Protein AF-0000000072899395 (afdb_homodimer)

Foldseek 3Di:
DPPPPPVPDDDADFQFAQPPAWDDCVPPNDTGGQGGDFDLVLLLCLLLLVPDQQAWEWEAAQKIKIKGKNWPDFAPDPQAFGKDFNGHDVPGTIIITMDIGRHGVVLVVVLVVVPLDPDPVCLLVLLVVDDALQLKAWDRQPQHGGGRVHFRQFDTDIPDDDPPGDSSSVSNNSLVNSLLSLLRVLVVVCVRVVDQHAEYEYAYDSCPRPVSVQSNCQQNQHKYFYWPHRSSSVSSRVVSHCCSVPVDVDSVVCVVVTHTDDIHGHDPCVNVVCVVSSVSNVVVRVVRGPVD/DPPPPPVPDDDADFQFAQPPAWDDCVPPNDTGGQGGDFDLVLLLCLLLLVQDAQAWEWEAAQKIKIKGKNWPDFAPDPQAWGKDFNGHDVPGTIIITMDIGRHGVVLVVVLVVVPLDPDPVCLLVLLVVDDALQLKAWDRQPQHGGGRVHFRQFDTDIPDDDPPGDSSSVSNNSLVNSLLSLLRVLVVVCVRVVDQHAEYEYAYDSCPRPVSVQSNCQQNQHKYFYWPHRSSSVSSRVVSHCCSVPVDVDSVVCVVVTHTDDIHGHDPCVNVVCVVSSVSNVVVRVVRGPVD

Nearest PDB structures (foldseek):
  2dpn-assembly1_B  TM=9.239E-01  e=4.828E-30  Thermus thermophilus
  3g25-assembly1_A  TM=9.247E-01  e=1.156E-28  Staphylococcus aureus subsp. aureus COL
  1bu6-assembly1_Z  TM=8.990E-01  e=6.053E-29  Escherichia coli
  3flc-assembly1_X  TM=9.047E-01  e=7.589E-28  Enterococcus casseliflavus
  2d4w-assembly1_B  TM=8.671E-01  e=1.523E-26  Cellulomonas sp.

Organism: NCBI:txid35525

Secondary structure (DSSP, 8-state):
-----GGGSPP---SBSSTT-EE-HHHHSS-EE--B---HHHHHHHHTT--STT-EEEEESSSEEEEEEEETS----TTS-EEEEEEEETTEEEEEEEEEES-SHHHHHHHHHTTS-S-GGGHHHHHHTSSS-TT-EEE--BTBB-TTT-BTTPPEEEEEE-TT--HHHHHHHHHHHHHHHHHHHHHHHHHHH-----EEEEESGGGG-HHHHHHHHHHHT-EEEEES---HHHHHHHHHHHHHHTSSS-HHHHGGG--EEEEEPPPTTHHHHHHHHHHHHHHHHHHHSS--/-----GGGSPP---SBSSTT-EE-HHHHSS-EE--B---HHHHHHHHTT--STT-EEEEESSSEEEEEEEETS----TTS-EEEEEEEETTEEEEEEEEEES-SHHHHHHHHHTTS-S-GGGHHHHHHTSSS-TT-EEE--BTBB-TTT-BTTPPEEEEEE-TT--HHHHHHHHHHHHHHHHHHHHHHHHHHH-----EEEEESGGGG-HHHHHHHHHHHT-EEEEES---HHHHHHHHHHHHHHTSSSSHHHHGGG--EEEEEPPPTTHHHHHHHHHHHHHHHHHHHSS--

Structure (mmCIF, N/CA/C/O backbone):
data_AF-0000000072899395-model_v1
#
loop_
_entity.id
_entity.type
_entity.pdbx_description
1 polymer 'Glycerol kinase 5'
#
loop_
_atom_site.group_PDB
_atom_site.id
_atom_site.type_symbol
_atom_site.label_atom_id
_atom_site.label_alt_id
_atom_site.label_comp_id
_atom_site.label_asym_id
_atom_site.label_entity_id
_atom_site.label_seq_id
_atom_site.pdbx_PDB_ins_code
_atom_site.Cartn_x
_atom_site.Cartn_y
_atom_site.Cartn_z
_atom_site.occupancy
_atom_site.B_iso_or_equiv
_atom_site.auth_seq_id
_atom_site.auth_comp_id
_atom_site.auth_asym_id
_atom_site.auth_atom_id
_atom_site.pdbx_PDB_model_num
ATOM 1 N N . MET A 1 1 ? 0.502 -38.469 11.445 1 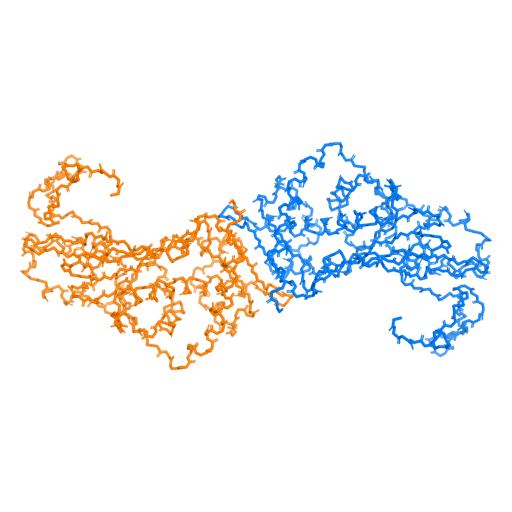43.62 1 MET A N 1
ATOM 2 C CA . MET A 1 1 ? 0.062 -37.188 12.023 1 43.62 1 MET A CA 1
ATOM 3 C C . MET A 1 1 ? -1.445 -37.188 12.25 1 43.62 1 MET A C 1
ATOM 5 O O . MET A 1 1 ? -1.912 -36.812 13.328 1 43.62 1 MET A O 1
ATOM 9 N N . LEU A 1 2 ? -2.203 -37.25 11.219 1 49.53 2 LEU A N 1
ATOM 10 C CA . LEU A 1 2 ? -3.643 -37.188 11.445 1 49.53 2 LEU A CA 1
ATOM 11 C C . LEU A 1 2 ? -4.191 -38.562 11.781 1 49.53 2 LEU A C 1
ATOM 13 O O . LEU A 1 2 ? -5.387 -38.719 12.055 1 49.53 2 LEU A O 1
ATOM 17 N N . ASP A 1 3 ? -3.416 -39.375 12.07 1 58.06 3 ASP A N 1
ATOM 18 C CA . ASP A 1 3 ? -3.775 -40.75 12.477 1 58.06 3 ASP A CA 1
ATOM 19 C C . ASP A 1 3 ? -4.863 -41.312 11.578 1 58.06 3 ASP A C 1
ATOM 21 O O . ASP A 1 3 ? -5.809 -41.938 12.055 1 58.06 3 ASP A O 1
ATOM 25 N N . ILE A 1 4 ? -4.883 -40.75 10.453 1 61.94 4 ILE A N 1
ATOM 26 C CA . ILE A 1 4 ? -5.812 -41.312 9.492 1 61.94 4 ILE A CA 1
ATOM 27 C C . ILE A 1 4 ? -5.293 -42.688 9.023 1 61.94 4 ILE A C 1
ATOM 29 O O . ILE A 1 4 ? -4.164 -42.781 8.539 1 61.94 4 ILE A O 1
ATOM 33 N N . PRO A 1 5 ? -6.035 -43.719 9.445 1 59.72 5 PRO A N 1
ATOM 34 C CA . PRO A 1 5 ? -5.621 -45.062 9.016 1 59.72 5 PRO A CA 1
ATOM 35 C C . PRO A 1 5 ? -5.406 -45.156 7.504 1 59.72 5 PRO A C 1
ATOM 37 O O . PRO A 1 5 ? -6.086 -44.469 6.738 1 59.72 5 PRO A O 1
ATOM 40 N N . LYS A 1 6 ? -4.324 -45.781 7.051 1 63.72 6 LYS A N 1
ATOM 41 C CA . LYS A 1 6 ? -3.984 -46 5.645 1 63.72 6 LYS A CA 1
ATOM 42 C C . LYS A 1 6 ? -5.176 -46.531 4.863 1 63.72 6 LYS A C 1
ATOM 44 O O . LYS A 1 6 ? -5.336 -46.25 3.68 1 63.72 6 LYS A O 1
ATOM 49 N N . SER A 1 7 ? -5.918 -47.312 5.691 1 64.94 7 SER A N 1
ATOM 50 C CA . SER A 1 7 ? -7.066 -47.938 5.043 1 64.94 7 SER A CA 1
ATOM 51 C C . SER A 1 7 ? -8.086 -46.906 4.598 1 64.94 7 SER A C 1
ATOM 53 O O . SER A 1 7 ? -8.922 -47.188 3.73 1 64.94 7 SER A O 1
ATOM 55 N N . MET A 1 8 ? -7.992 -45.781 5.133 1 63.47 8 MET A N 1
ATOM 56 C CA . MET A 1 8 ? -8.945 -44.719 4.805 1 63.47 8 MET A CA 1
ATOM 57 C C . MET A 1 8 ? -8.469 -43.906 3.613 1 63.47 8 MET A C 1
ATOM 59 O O . MET A 1 8 ? -9.242 -43.156 3.021 1 63.47 8 MET A O 1
ATOM 63 N N . LEU A 1 9 ? -7.266 -44.188 3.324 1 65.25 9 LEU A N 1
ATOM 64 C CA . LEU A 1 9 ? -6.738 -43.438 2.203 1 65.25 9 LEU A CA 1
ATOM 65 C C . LEU A 1 9 ? -7.145 -44.062 0.874 1 65.25 9 LEU A C 1
ATOM 67 O O . LEU A 1 9 ? -7.219 -45.281 0.759 1 65.25 9 LEU A O 1
ATOM 71 N N . PRO A 1 10 ? -7.586 -43.312 0.019 1 67.06 10 PRO A N 1
ATOM 72 C CA . PRO A 1 10 ? -7.98 -43.844 -1.287 1 67.06 10 PRO A CA 1
ATOM 73 C C . PRO A 1 10 ? -6.844 -44.562 -1.992 1 67.06 10 PRO A C 1
ATOM 75 O O . PRO A 1 10 ? -5.672 -44.281 -1.738 1 67.06 10 PRO A O 1
ATOM 78 N N . GLU A 1 11 ? -7.168 -45.75 -2.594 1 73.06 11 GLU A N 1
ATOM 79 C CA . GLU A 1 11 ? -6.203 -46.5 -3.402 1 73.06 11 GLU A CA 1
ATOM 80 C C . GLU A 1 11 ? -5.797 -45.719 -4.641 1 73.06 11 GLU A C 1
ATOM 82 O O . GLU A 1 11 ? -6.633 -45.062 -5.273 1 73.06 11 GLU A O 1
ATOM 87 N N . ILE A 1 12 ? -4.465 -45.594 -4.797 1 76.81 12 ILE A N 1
ATOM 88 C CA . ILE A 1 12 ? -3.963 -44.969 -6.016 1 76.81 12 ILE A CA 1
ATOM 89 C C . ILE A 1 12 ? -4.145 -45.906 -7.199 1 76.81 12 ILE A C 1
ATOM 91 O O . ILE A 1 12 ? -3.637 -47.031 -7.18 1 76.81 12 ILE A O 1
ATOM 95 N N . LYS A 1 13 ? -5.004 -45.531 -8.047 1 78.94 13 LYS A N 1
ATOM 96 C CA . LYS A 1 13 ? -5.223 -46.312 -9.266 1 78.94 13 LYS A CA 1
ATOM 97 C C . LYS A 1 13 ? -4.5 -45.688 -10.453 1 78.94 13 LYS A C 1
ATOM 99 O O . LYS A 1 13 ? -4.07 -44.531 -10.391 1 78.94 13 LYS A O 1
ATOM 104 N N . ASP A 1 14 ? -4.363 -46.5 -11.438 1 87.19 14 ASP A N 1
ATOM 105 C CA . ASP A 1 14 ? -3.752 -45.969 -12.656 1 87.19 14 ASP A CA 1
ATOM 106 C C . ASP A 1 14 ? -4.508 -44.75 -13.172 1 87.19 14 ASP A C 1
ATOM 108 O O . ASP A 1 14 ? -5.738 -44.75 -13.203 1 87.19 14 ASP A O 1
ATOM 112 N N . SER A 1 15 ? -3.758 -43.75 -13.484 1 88.56 15 SER A N 1
ATOM 113 C CA . SER A 1 15 ? -4.359 -42.531 -14.016 1 88.56 15 SER A CA 1
ATOM 114 C C . SER A 1 15 ? -4.98 -42.781 -15.391 1 88.56 15 SER A C 1
ATOM 116 O O . SER A 1 15 ? -5.867 -42.062 -15.82 1 88.56 15 SER A O 1
ATOM 118 N N . CYS A 1 16 ? -4.391 -43.75 -16.031 1 85.81 16 CYS A N 1
ATOM 119 C CA . CYS A 1 16 ? -4.887 -44.125 -17.344 1 85.81 16 CYS A CA 1
ATOM 120 C C . CYS A 1 16 ? -5.398 -45.562 -17.328 1 85.81 16 CYS A C 1
ATOM 122 O O . CYS A 1 16 ? -4.75 -46.469 -16.766 1 85.81 16 CYS A O 1
ATOM 124 N N . GLY A 1 17 ? -6.625 -45.75 -17.875 1 82.06 17 GLY A N 1
ATOM 125 C CA . GLY A 1 17 ? -7.109 -47.125 -17.953 1 82.06 17 GLY A CA 1
ATOM 126 C C . GLY A 1 17 ? -8.594 -47.219 -18.25 1 82.06 17 GLY A C 1
ATOM 127 O O . GLY A 1 17 ? -9.266 -46.188 -18.406 1 82.06 17 GLY A O 1
ATOM 128 N N . SER A 1 18 ? -9.016 -48.438 -18.375 1 83.5 18 SER A N 1
ATOM 129 C CA . SER A 1 18 ? -10.414 -48.719 -18.703 1 83.5 18 SER A CA 1
ATOM 130 C C . SER A 1 18 ? -11.266 -48.844 -17.453 1 83.5 18 SER A C 1
ATOM 132 O O . SER A 1 18 ? -12.484 -49.031 -17.547 1 83.5 18 SER A O 1
ATOM 134 N N . HIS A 1 19 ? -10.641 -48.562 -16.406 1 84.81 19 HIS A N 1
ATOM 135 C CA . HIS A 1 19 ? -11.32 -48.875 -15.148 1 84.81 19 HIS A CA 1
ATOM 136 C C . HIS A 1 19 ? -12.133 -47.688 -14.641 1 84.81 19 HIS A C 1
ATOM 138 O O . HIS A 1 19 ? -12.797 -47.812 -13.602 1 84.81 19 HIS A O 1
ATOM 144 N N . TRP A 1 20 ? -12.195 -46.562 -15.219 1 85.62 20 TRP A N 1
ATOM 145 C CA . TRP A 1 20 ? -12.82 -45.344 -14.68 1 85.62 20 TRP A CA 1
ATOM 146 C C . TRP A 1 20 ? -14.281 -45.25 -15.109 1 85.62 20 TRP A C 1
ATOM 148 O O . TRP A 1 20 ? -15.016 -44.375 -14.656 1 85.62 20 TRP A O 1
ATOM 158 N N . GLY A 1 21 ? -14.703 -46.031 -16.047 1 86.25 21 GLY A N 1
ATOM 159 C CA . GLY A 1 21 ? -16.094 -46.031 -16.438 1 86.25 21 GLY A CA 1
ATOM 160 C C . GLY A 1 21 ? -16.375 -45.156 -17.656 1 86.25 21 GLY A C 1
ATOM 161 O O . GLY A 1 21 ? -15.484 -44.938 -18.484 1 86.25 21 GLY A O 1
ATOM 162 N N . SER A 1 22 ? -17.719 -44.844 -17.891 1 89.44 22 SER A N 1
ATOM 163 C CA . SER A 1 22 ? -18.109 -44.062 -19.062 1 89.44 22 SER A CA 1
ATOM 164 C C . SER A 1 22 ? -19.141 -43 -18.703 1 89.44 22 SER A C 1
ATOM 166 O O . SER A 1 22 ? -19.844 -43.125 -17.688 1 89.44 22 SER A O 1
ATOM 168 N N . ILE A 1 23 ? -18.953 -41.938 -19.422 1 87.31 23 ILE A N 1
ATOM 169 C CA . ILE A 1 23 ? -20 -40.906 -19.328 1 87.31 23 ILE A CA 1
ATOM 170 C C . ILE A 1 23 ? -21.297 -41.438 -19.922 1 87.31 23 ILE A C 1
ATOM 172 O O . ILE A 1 23 ? -21.297 -42.031 -21.016 1 87.31 23 ILE A O 1
ATOM 176 N N . HIS A 1 24 ? -22.281 -41.188 -19.188 1 90.5 24 HIS A N 1
ATOM 177 C CA . HIS A 1 24 ? -23.594 -41.719 -19.609 1 90.5 24 HIS A CA 1
ATOM 178 C C . HIS A 1 24 ? -24.016 -41.094 -20.938 1 90.5 24 HIS A C 1
ATOM 180 O O . HIS A 1 24 ? -23.812 -39.906 -21.172 1 90.5 24 HIS A O 1
ATOM 186 N N . LYS A 1 25 ? -24.766 -41.875 -21.703 1 91.19 25 LYS A N 1
ATOM 187 C CA . LYS A 1 25 ? -25.156 -41.5 -23.047 1 91.19 25 LYS A CA 1
ATOM 188 C C . LYS A 1 25 ? -26.078 -40.281 -23.031 1 91.19 25 LYS A C 1
ATOM 190 O O . LYS A 1 25 ? -26.141 -39.531 -24 1 91.19 25 LYS A O 1
ATOM 195 N N . ASN A 1 26 ? -26.703 -40.094 -22.016 1 92.12 26 ASN A N 1
ATOM 196 C CA . ASN A 1 26 ? -27.688 -39 -21.922 1 92.12 26 ASN A CA 1
ATOM 197 C C . ASN A 1 26 ? -27 -37.656 -21.891 1 92.12 26 ASN A C 1
ATOM 199 O O . ASN A 1 26 ? -27.641 -36.625 -22.141 1 92.12 26 ASN A O 1
ATOM 203 N N . ILE A 1 27 ? -25.719 -37.656 -21.531 1 87.31 27 ILE A N 1
ATOM 204 C CA . ILE A 1 27 ? -25.047 -36.375 -21.328 1 87.31 27 ILE A CA 1
ATOM 205 C C . ILE A 1 27 ? -24.547 -35.844 -22.672 1 87.31 27 ILE A C 1
ATOM 207 O O . ILE A 1 27 ? -24.812 -34.688 -23.016 1 87.31 27 ILE A O 1
ATOM 211 N N . PHE A 1 28 ? -24 -36.656 -23.484 1 88.75 28 PHE A N 1
ATOM 212 C CA . PHE A 1 28 ? -23.406 -36.156 -24.719 1 88.75 28 PHE A CA 1
ATOM 213 C C . PHE A 1 28 ? -23.969 -36.906 -25.922 1 88.75 28 PHE A C 1
ATOM 215 O O . PHE A 1 28 ? -23.5 -36.719 -27.047 1 88.75 28 PHE A O 1
ATOM 222 N N . GLY A 1 29 ? -24.891 -37.844 -25.766 1 91.19 29 GLY A N 1
ATOM 223 C CA . GLY A 1 29 ? -25.516 -38.562 -26.875 1 91.19 29 GLY A CA 1
ATOM 224 C C . GLY A 1 29 ? -24.859 -39.906 -27.141 1 91.19 29 GLY A C 1
ATOM 225 O O . GLY A 1 29 ? -25.344 -40.688 -27.969 1 91.19 29 GLY A O 1
ATOM 226 N N . ALA A 1 30 ? -23.75 -40.156 -26.672 1 90.38 30 ALA A N 1
ATOM 227 C CA . ALA A 1 30 ? -23.047 -41.438 -26.781 1 90.38 30 ALA A CA 1
ATOM 228 C C . ALA A 1 30 ? -22.281 -41.719 -25.5 1 90.38 30 ALA A C 1
ATOM 230 O O . ALA A 1 30 ? -21.922 -40.812 -24.75 1 90.38 30 ALA A O 1
ATOM 231 N N . GLU A 1 31 ? -22.234 -42.969 -25.344 1 90.38 31 GLU A N 1
ATOM 232 C CA . GLU A 1 31 ? -21.375 -43.375 -24.234 1 90.38 31 GLU A CA 1
ATOM 233 C C . GLU A 1 31 ? -19.906 -43.062 -24.531 1 90.38 31 GLU A C 1
ATOM 235 O O . GLU A 1 31 ? -19.391 -43.469 -25.578 1 90.38 31 GLU A O 1
ATOM 240 N N . ILE A 1 32 ? -19.344 -42.281 -23.672 1 89.44 32 ILE A N 1
ATOM 241 C CA . ILE A 1 32 ? -17.953 -41.906 -23.875 1 89.44 32 ILE A CA 1
ATOM 242 C C . ILE A 1 32 ? -17.094 -42.531 -22.75 1 89.44 32 ILE A C 1
ATOM 244 O O . ILE A 1 32 ? -17.25 -42.156 -21.578 1 89.44 32 ILE A O 1
ATOM 248 N N . PRO A 1 33 ? -16.219 -43.438 -23.016 1 90.75 33 PRO A N 1
ATOM 249 C CA . PRO A 1 33 ? -15.367 -44 -21.969 1 90.75 33 PRO A CA 1
ATOM 250 C C . PRO A 1 33 ? -14.438 -43 -21.312 1 90.75 33 PRO A C 1
ATOM 252 O O . PRO A 1 33 ? -13.891 -42.125 -22 1 90.75 33 PRO A O 1
ATOM 255 N N . ILE A 1 34 ? -14.328 -43.031 -20.016 1 89.94 34 ILE A N 1
ATOM 256 C CA . ILE A 1 34 ? -13.336 -42.25 -19.281 1 89.94 34 ILE A CA 1
ATOM 257 C C . ILE A 1 34 ? -12.031 -43.031 -19.188 1 89.94 34 ILE A C 1
ATOM 259 O O . ILE A 1 34 ? -11.984 -44.094 -18.578 1 89.94 34 ILE A O 1
ATOM 263 N N . ARG A 1 35 ? -10.961 -42.531 -19.75 1 90.94 35 ARG A N 1
ATOM 264 C CA . ARG A 1 35 ? -9.734 -43.312 -19.859 1 90.94 35 ARG A CA 1
ATOM 265 C C . ARG A 1 35 ? -8.594 -42.625 -19.094 1 90.94 35 ARG A C 1
ATOM 267 O O . ARG A 1 35 ? -7.484 -43.188 -19.031 1 90.94 35 ARG A O 1
ATOM 274 N N . CYS A 1 36 ? -8.938 -41.5 -18.531 1 90.5 36 CYS A N 1
ATOM 275 C CA . CYS A 1 36 ? -7.906 -40.812 -17.781 1 90.5 36 CYS A CA 1
ATOM 276 C C . CYS A 1 36 ? -8.508 -40.031 -16.625 1 90.5 36 CYS A C 1
ATOM 278 O O . CYS A 1 36 ? -9.539 -39.375 -16.797 1 90.5 36 CYS A O 1
ATOM 280 N N . VAL A 1 37 ? -7.992 -40.25 -15.469 1 88.44 37 VAL A N 1
ATOM 281 C CA . VAL A 1 37 ? -8.266 -39.406 -14.297 1 88.44 37 VAL A CA 1
ATOM 282 C C . VAL A 1 37 ? -6.953 -39 -13.633 1 88.44 37 VAL A C 1
ATOM 284 O O . VAL A 1 37 ? -6.199 -39.875 -13.156 1 88.44 37 VAL A O 1
ATOM 287 N N . VAL A 1 38 ? -6.68 -37.75 -13.719 1 89 38 VAL A N 1
ATOM 288 C CA . VAL A 1 38 ? -5.406 -37.25 -13.211 1 89 38 VAL A CA 1
ATOM 289 C C . VAL A 1 38 ? -5.613 -35.906 -12.547 1 89 38 VAL A C 1
ATOM 291 O O . VAL A 1 38 ? -6.594 -35.188 -12.828 1 89 38 VAL A O 1
ATOM 294 N N . SER A 1 39 ? -4.805 -35.625 -11.586 1 85.25 39 SER A N 1
ATOM 295 C CA . SER A 1 39 ? -4.855 -34.312 -10.938 1 85.25 39 SER A CA 1
ATOM 296 C C . SER A 1 39 ? -4.484 -33.188 -11.914 1 85.25 39 SER A C 1
ATOM 298 O O . SER A 1 39 ? -3.789 -33.438 -12.898 1 85.25 39 SER A O 1
ATOM 300 N N . ASP A 1 40 ? -4.918 -31.969 -11.594 1 84.25 40 ASP A N 1
ATOM 301 C CA . ASP A 1 40 ? -4.625 -30.812 -12.438 1 84.25 40 ASP A CA 1
ATOM 302 C C . ASP A 1 40 ? -3.119 -30.625 -12.609 1 84.25 40 ASP A C 1
ATOM 304 O O . ASP A 1 40 ? -2.633 -30.438 -13.727 1 84.25 40 ASP A O 1
ATOM 308 N N . GLN A 1 41 ? -2.41 -30.703 -11.594 1 84.44 41 GLN A N 1
ATOM 309 C CA . GLN A 1 41 ? -0.969 -30.484 -11.641 1 84.44 41 GLN A CA 1
ATOM 310 C C . GLN A 1 41 ? -0.253 -31.641 -12.328 1 84.44 41 GLN A C 1
ATOM 312 O O . GLN A 1 41 ? 0.735 -31.438 -13.039 1 84.44 41 GLN A O 1
ATOM 317 N N . GLY A 1 42 ? -0.773 -32.812 -12.078 1 87.38 42 GLY A N 1
ATOM 318 C CA . GLY A 1 42 ? -0.235 -33.969 -12.797 1 87.38 42 GLY A CA 1
ATOM 319 C C . GLY A 1 42 ? -0.452 -33.875 -14.297 1 87.38 42 GLY A C 1
ATOM 320 O O . GLY A 1 42 ? 0.459 -34.156 -15.078 1 87.38 42 GLY A O 1
ATOM 321 N N . ALA A 1 43 ? -1.645 -33.469 -14.625 1 89.06 43 ALA A N 1
ATOM 322 C CA . ALA A 1 43 ? -1.976 -33.312 -16.031 1 89.06 43 ALA A CA 1
ATOM 323 C C . ALA A 1 43 ? -1.093 -32.25 -16.688 1 89.06 43 ALA A C 1
ATOM 325 O O . ALA A 1 43 ? -0.626 -32.438 -17.812 1 89.06 43 ALA A O 1
ATOM 326 N N . SER A 1 44 ? -0.93 -31.219 -15.953 1 87.88 44 SER A N 1
ATOM 327 C CA . SER A 1 44 ? -0.112 -30.125 -16.469 1 87.88 44 SER A CA 1
ATOM 328 C C . SER A 1 44 ? 1.337 -30.562 -16.656 1 87.88 44 SER A C 1
ATOM 330 O O . SER A 1 44 ? 1.966 -30.234 -17.672 1 87.88 44 SER A O 1
ATOM 332 N N . LEU A 1 45 ? 1.832 -31.25 -15.711 1 89.44 45 LEU A N 1
ATOM 333 C CA . LEU A 1 45 ? 3.195 -31.766 -15.812 1 89.44 45 LEU A CA 1
ATOM 334 C C . LEU A 1 45 ? 3.334 -32.719 -16.984 1 89.44 45 LEU A C 1
ATOM 336 O O . LEU A 1 45 ? 4.32 -32.688 -17.719 1 89.44 45 LEU A O 1
ATOM 340 N N . PHE A 1 46 ? 2.367 -33.594 -17.109 1 89.62 46 PHE A N 1
ATOM 341 C CA . PHE A 1 46 ? 2.371 -34.562 -18.203 1 89.62 46 PHE A CA 1
ATOM 342 C C . PHE A 1 46 ? 2.232 -33.844 -19.547 1 89.62 46 PHE A C 1
ATOM 344 O O . PHE A 1 46 ? 2.93 -34.188 -20.5 1 89.62 46 PHE A O 1
ATOM 351 N N . GLY A 1 47 ? 1.336 -32.906 -19.594 1 89 47 GLY A N 1
ATOM 352 C CA . GLY A 1 47 ? 1.083 -32.156 -20.812 1 89 47 GLY A CA 1
ATOM 353 C C . GLY A 1 47 ? 2.27 -31.328 -21.266 1 89 47 GLY A C 1
ATOM 354 O O . GLY A 1 47 ? 2.387 -31 -22.438 1 89 47 GLY A O 1
ATOM 355 N N . SER A 1 48 ? 3.088 -31 -20.359 1 88.19 48 SER A N 1
ATOM 356 C CA . SER A 1 48 ? 4.293 -30.234 -20.656 1 88.19 48 SER A CA 1
ATOM 357 C C . SER A 1 48 ? 5.469 -31.156 -20.969 1 88.19 48 SER A C 1
ATOM 359 O O . SER A 1 48 ? 6.59 -30.688 -21.172 1 88.19 48 SER A O 1
ATOM 361 N N . LEU A 1 49 ? 5.211 -32.469 -20.953 1 89.44 49 LEU A N 1
ATOM 362 C CA . LEU A 1 49 ? 6.188 -33.5 -21.266 1 89.44 49 LEU A CA 1
ATOM 363 C C . LEU A 1 49 ? 7.328 -33.5 -20.266 1 89.44 49 LEU A C 1
ATOM 365 O O . LEU A 1 49 ? 8.492 -33.688 -20.625 1 89.44 49 LEU A O 1
ATOM 369 N N . SER A 1 50 ? 6.992 -33.094 -19.062 1 89.06 50 SER A N 1
ATOM 370 C CA . SER A 1 50 ? 7.965 -33.156 -17.984 1 89.06 50 SER A CA 1
ATOM 371 C C . SER A 1 50 ? 8 -34.5 -17.312 1 89.06 50 SER A C 1
ATOM 373 O O . SER A 1 50 ? 7.617 -34.656 -16.156 1 89.06 50 SER A O 1
ATOM 375 N N . PHE A 1 51 ? 8.664 -35.438 -17.984 1 88.44 51 PHE A N 1
ATOM 376 C CA . PHE A 1 51 ? 8.586 -36.844 -17.594 1 88.44 51 PHE A CA 1
ATOM 377 C C . PHE A 1 51 ? 9.758 -37.25 -16.703 1 88.44 51 PHE A C 1
ATOM 379 O O . PHE A 1 51 ? 9.695 -38.25 -15.984 1 88.44 51 PHE A O 1
ATOM 386 N N . ASN A 1 52 ? 10.727 -36.438 -16.781 1 88.19 52 ASN A N 1
ATOM 387 C CA . ASN A 1 52 ? 11.969 -36.844 -16.141 1 88.19 52 ASN A CA 1
ATOM 388 C C . ASN A 1 52 ? 12.109 -36.25 -14.742 1 88.19 52 ASN A C 1
ATOM 390 O O . ASN A 1 52 ? 11.594 -35.156 -14.484 1 88.19 52 ASN A O 1
ATOM 394 N N . GLN A 1 53 ? 12.82 -37.031 -13.953 1 88 53 GLN A N 1
ATOM 395 C CA . GLN A 1 53 ? 13.188 -36.469 -12.656 1 88 53 GLN A CA 1
ATOM 396 C C . GLN A 1 53 ? 13.945 -35.156 -12.812 1 88 53 GLN A C 1
ATOM 398 O O . GLN A 1 53 ? 14.867 -35.062 -13.625 1 88 53 GLN A O 1
ATOM 403 N N . GLY A 1 54 ? 13.445 -34.188 -12.07 1 88.12 54 GLY A N 1
ATOM 404 C CA . GLY A 1 54 ? 14.125 -32.906 -12.148 1 88.12 54 GLY A CA 1
ATOM 405 C C . GLY A 1 54 ? 13.414 -31.891 -13.023 1 88.12 54 GLY A C 1
ATOM 406 O O . GLY A 1 54 ? 13.695 -30.703 -12.961 1 88.12 54 GLY A O 1
ATOM 407 N N . ASP A 1 55 ? 12.508 -32.375 -13.828 1 90.88 55 ASP A N 1
ATOM 408 C CA . ASP A 1 55 ? 11.734 -31.438 -14.633 1 90.88 55 ASP A CA 1
ATOM 409 C C . ASP A 1 55 ? 10.883 -30.531 -13.758 1 90.88 55 ASP A C 1
ATOM 411 O O . ASP A 1 55 ? 10.352 -30.969 -12.734 1 90.88 55 ASP A O 1
ATOM 415 N N . VAL A 1 56 ? 10.875 -29.281 -14.133 1 92.56 56 VAL A N 1
ATOM 416 C CA . VAL A 1 56 ? 10.109 -28.297 -13.359 1 92.56 56 VAL A CA 1
ATOM 417 C C . VAL A 1 56 ? 9.102 -27.609 -14.266 1 92.56 56 VAL A C 1
ATOM 419 O O . VAL A 1 56 ? 9.398 -27.281 -15.414 1 92.56 56 VAL A O 1
ATOM 422 N N . ARG A 1 57 ? 7.926 -27.484 -13.758 1 92.94 57 ARG A N 1
ATOM 423 C CA . ARG A 1 57 ? 6.852 -26.781 -14.453 1 92.94 57 ARG A CA 1
ATOM 424 C C . ARG A 1 57 ? 6.27 -25.688 -13.578 1 92.94 57 ARG A C 1
ATOM 426 O O . ARG A 1 57 ? 6.031 -25.891 -12.391 1 92.94 57 ARG A O 1
ATOM 433 N N . LEU A 1 58 ? 6.098 -24.547 -14.18 1 94.44 58 LEU A N 1
ATOM 434 C CA . LEU A 1 58 ? 5.441 -23.422 -13.523 1 94.44 58 LEU A CA 1
ATOM 435 C C . LEU A 1 58 ? 4.102 -23.109 -14.18 1 94.44 58 LEU A C 1
ATOM 437 O O . LEU A 1 58 ? 4.051 -22.766 -15.367 1 94.44 58 LEU A O 1
ATOM 441 N N . THR A 1 59 ? 3.051 -23.312 -13.461 1 92.56 59 THR A N 1
ATOM 442 C CA . THR A 1 59 ? 1.72 -22.906 -13.906 1 92.56 59 THR A CA 1
ATOM 443 C C . THR A 1 59 ? 1.313 -21.578 -13.297 1 92.56 59 THR A C 1
ATOM 445 O O . THR A 1 59 ? 1.314 -21.422 -12.07 1 92.56 59 THR A O 1
ATOM 448 N N . MET A 1 60 ? 1.005 -20.625 -14.156 1 93.38 60 MET A N 1
ATOM 449 C CA . MET A 1 60 ? 0.562 -19.328 -13.656 1 93.38 60 MET A CA 1
ATOM 450 C C . MET A 1 60 ? -0.846 -19.016 -14.141 1 93.38 60 MET A C 1
ATOM 452 O O . MET A 1 60 ? -1.021 -18.484 -15.242 1 93.38 60 MET A O 1
ATOM 456 N N . GLY A 1 61 ? -1.809 -19.266 -13.383 1 90 61 GLY A N 1
ATOM 457 C CA . GLY A 1 61 ? -3.207 -18.922 -13.586 1 90 61 GLY A CA 1
ATOM 458 C C . GLY A 1 61 ? -3.771 -18.047 -12.469 1 90 61 GLY A C 1
ATOM 459 O O . GLY A 1 61 ? -3.213 -17 -12.148 1 90 61 GLY A O 1
ATOM 460 N N . THR A 1 62 ? -4.848 -18.641 -11.836 1 87.38 62 THR A N 1
ATOM 461 C CA . THR A 1 62 ? -5.352 -17.953 -10.648 1 87.38 62 THR A CA 1
ATOM 462 C C . THR A 1 62 ? -4.27 -17.859 -9.578 1 87.38 62 THR A C 1
ATOM 464 O O . THR A 1 62 ? -4.059 -16.797 -8.992 1 87.38 62 THR A O 1
ATOM 467 N N . GLY A 1 63 ? -3.643 -18.953 -9.406 1 91.31 63 GLY A N 1
ATOM 468 C CA . GLY A 1 63 ? -2.455 -19.031 -8.578 1 91.31 63 GLY A CA 1
ATOM 469 C C . GLY A 1 63 ? -1.219 -19.469 -9.336 1 91.31 63 GLY A C 1
ATOM 470 O O . GLY A 1 63 ? -1.272 -19.688 -10.547 1 91.31 63 GLY A O 1
ATOM 471 N N . SER A 1 64 ? -0.166 -19.422 -8.688 1 93 64 SER A N 1
ATOM 472 C CA . SER A 1 64 ? 1.085 -19.922 -9.242 1 93 64 SER A CA 1
ATOM 473 C C . SER A 1 64 ? 1.504 -21.219 -8.562 1 93 64 SER A C 1
ATOM 475 O O . SER A 1 64 ? 1.486 -21.328 -7.336 1 93 64 SER A O 1
ATOM 477 N N . PHE A 1 65 ? 1.824 -22.234 -9.414 1 91.25 65 PHE A N 1
ATOM 478 C CA . PHE A 1 65 ? 2.215 -23.547 -8.914 1 91.25 65 PHE A CA 1
ATOM 479 C C . PHE A 1 65 ? 3.535 -23.984 -9.539 1 91.25 65 PHE A C 1
ATOM 481 O O . PHE A 1 65 ? 3.658 -24.062 -10.766 1 91.25 65 PHE A O 1
ATOM 488 N N . VAL A 1 66 ? 4.426 -24.172 -8.695 1 91.69 66 VAL A N 1
ATOM 489 C CA . VAL A 1 66 ? 5.688 -24.75 -9.141 1 91.69 66 VAL A CA 1
ATOM 490 C C . VAL A 1 66 ? 5.707 -26.25 -8.828 1 91.69 66 VAL A C 1
ATOM 492 O O . VAL A 1 66 ? 5.562 -26.656 -7.672 1 91.69 66 VAL A O 1
ATOM 495 N N . SER A 1 67 ? 5.801 -27.031 -9.891 1 90.62 67 SER A N 1
ATOM 496 C CA . SER A 1 67 ? 5.797 -28.484 -9.742 1 90.62 67 SER A CA 1
ATOM 497 C C . SER A 1 67 ? 7.148 -29.078 -10.125 1 90.62 67 SER A C 1
ATOM 499 O O . SER A 1 67 ? 7.668 -28.812 -11.211 1 90.62 67 SER A O 1
ATOM 501 N N . TYR A 1 68 ? 7.641 -29.797 -9.25 1 89.19 68 TYR A N 1
ATOM 502 C CA . TYR A 1 68 ? 8.906 -30.5 -9.438 1 89.19 68 TYR A CA 1
ATOM 503 C C . TYR A 1 68 ? 8.703 -32 -9.523 1 89.19 68 TYR A C 1
ATOM 505 O O . TYR A 1 68 ? 8.117 -32.594 -8.617 1 89.19 68 TYR A O 1
ATOM 513 N N . ASN A 1 69 ? 9.133 -32.594 -10.633 1 90.81 69 ASN A N 1
ATOM 514 C CA . ASN A 1 69 ? 9.039 -34.031 -10.789 1 90.81 69 ASN A CA 1
ATOM 515 C C . ASN A 1 69 ? 10.086 -34.75 -9.938 1 90.81 69 ASN A C 1
ATOM 517 O O . ASN A 1 69 ? 11.281 -34.688 -10.227 1 90.81 69 ASN A O 1
ATOM 521 N N . THR A 1 70 ? 9.594 -35.438 -8.945 1 87.19 70 THR A N 1
ATOM 522 C CA . THR A 1 70 ? 10.5 -36.156 -8.055 1 87.19 70 THR A CA 1
ATOM 523 C C . THR A 1 70 ? 10.539 -37.625 -8.391 1 87.19 70 THR A C 1
ATOM 525 O O . THR A 1 70 ? 11.086 -38.438 -7.629 1 87.19 70 THR A O 1
ATOM 528 N N . SER A 1 71 ? 9.938 -37.938 -9.461 1 85.31 71 SER A N 1
ATOM 529 C CA . SER A 1 71 ? 9.898 -39.312 -9.961 1 85.31 71 SER A CA 1
ATOM 530 C C . SER A 1 71 ? 9.359 -40.281 -8.898 1 85.31 71 SER A C 1
ATOM 532 O O . SER A 1 71 ? 8.305 -40.031 -8.305 1 85.31 71 SER A O 1
ATOM 534 N N . GLU A 1 72 ? 10.055 -41.281 -8.43 1 82.06 72 GLU A N 1
ATOM 535 C CA . GLU A 1 72 ? 9.5 -42.375 -7.629 1 82.06 72 GLU A CA 1
ATOM 536 C C . GLU A 1 72 ? 9.539 -42.031 -6.141 1 82.06 72 GLU A C 1
ATOM 538 O O . GLU A 1 72 ? 8.906 -42.719 -5.328 1 82.06 72 GLU A O 1
ATOM 543 N N . LYS A 1 73 ? 10.133 -41.031 -5.719 1 80.56 73 LYS A N 1
ATOM 544 C CA . LYS A 1 73 ? 10.266 -40.719 -4.297 1 80.56 73 LYS A CA 1
ATOM 545 C C . LYS A 1 73 ? 9.43 -39.5 -3.926 1 80.56 73 LYS A C 1
ATOM 547 O O . LYS A 1 73 ? 9.617 -38.406 -4.48 1 80.56 73 LYS A O 1
ATOM 552 N N . PRO A 1 74 ? 8.461 -39.875 -3.045 1 76.56 74 PRO A N 1
ATOM 553 C CA . PRO A 1 74 ? 7.719 -38.719 -2.566 1 76.56 74 PRO A CA 1
ATOM 554 C C . PRO A 1 74 ? 8.578 -37.75 -1.745 1 76.56 74 PRO A C 1
ATOM 556 O O . PRO A 1 74 ? 9.469 -38.188 -1.015 1 76.56 74 PRO A O 1
ATOM 559 N N . HIS A 1 75 ? 8.547 -36.531 -2.008 1 74.75 75 HIS A N 1
ATOM 560 C CA . HIS A 1 75 ? 9.273 -35.531 -1.248 1 74.75 75 HIS A CA 1
ATOM 561 C C . HIS A 1 75 ? 8.336 -34.719 -0.339 1 74.75 75 HIS A C 1
ATOM 563 O O . HIS A 1 75 ? 7.367 -34.125 -0.81 1 74.75 75 HIS A O 1
ATOM 569 N N . ALA A 1 76 ? 8.414 -34.875 1.004 1 65.31 76 ALA A N 1
ATOM 570 C CA . ALA A 1 76 ? 7.613 -34.125 1.968 1 65.31 76 ALA A CA 1
ATOM 571 C C . ALA A 1 76 ? 8.492 -33.188 2.799 1 65.31 76 ALA A C 1
ATOM 573 O O . ALA A 1 76 ? 9.602 -33.562 3.195 1 65.31 76 ALA A O 1
ATOM 574 N N . SER A 1 77 ? 8.203 -31.969 2.658 1 66.06 77 SER A N 1
ATOM 575 C CA . SER A 1 77 ? 8.992 -31.031 3.449 1 66.06 77 SER A CA 1
ATOM 576 C C . SER A 1 77 ? 8.109 -30.172 4.34 1 66.06 77 SER A C 1
ATOM 578 O O . SER A 1 77 ? 6.938 -29.938 4.023 1 66.06 77 SER A O 1
ATOM 580 N N . VAL A 1 78 ? 8.641 -29.906 5.453 1 57.34 78 VAL A N 1
ATOM 581 C CA . VAL A 1 78 ? 7.992 -29.062 6.453 1 57.34 78 VAL A CA 1
ATOM 582 C C . VAL A 1 78 ? 7.867 -27.641 5.93 1 57.34 78 VAL A C 1
ATOM 584 O O . VAL A 1 78 ? 6.941 -26.922 6.301 1 57.34 78 VAL A O 1
ATOM 587 N N . SER A 1 79 ? 8.672 -27.25 5.055 1 61.03 79 SER A N 1
ATOM 588 C CA . SER A 1 79 ? 8.75 -25.859 4.664 1 61.03 79 SER A CA 1
ATOM 589 C C . SER A 1 79 ? 7.645 -25.484 3.68 1 61.03 79 SER A C 1
ATOM 591 O O . SER A 1 79 ? 7.355 -24.312 3.467 1 61.03 79 SER A O 1
ATOM 593 N N . GLY A 1 80 ? 6.988 -26.562 3.115 1 66 80 GLY A N 1
ATOM 594 C CA . GLY A 1 80 ? 5.797 -26.172 2.383 1 66 80 GLY A CA 1
ATOM 595 C C . GLY A 1 80 ? 5.656 -26.875 1.046 1 66 80 GLY A C 1
ATOM 596 O O . GLY A 1 80 ? 4.633 -26.75 0.376 1 66 80 GLY A O 1
ATOM 597 N N . LEU A 1 81 ? 6.73 -27.656 0.715 1 74.25 81 LEU A N 1
ATOM 598 C CA . LEU A 1 81 ? 6.508 -28.484 -0.464 1 74.25 81 LEU A CA 1
ATOM 599 C C . LEU A 1 81 ? 5.777 -29.766 -0.093 1 74.25 81 LEU A C 1
ATOM 601 O O . LEU A 1 81 ? 6.141 -30.438 0.875 1 74.25 81 LEU A O 1
ATOM 605 N N . TYR A 1 82 ? 4.711 -29.938 -0.753 1 74.56 82 TYR A N 1
ATOM 606 C CA . TYR A 1 82 ? 3.973 -31.141 -0.411 1 74.56 82 TYR A CA 1
ATOM 607 C C . TYR A 1 82 ? 3.973 -32.125 -1.573 1 74.56 82 TYR A C 1
ATOM 609 O O . TYR A 1 82 ? 3.963 -31.734 -2.738 1 74.56 82 TYR A O 1
ATOM 617 N N . PRO A 1 83 ? 4.094 -33.344 -1.185 1 78.5 83 PRO A N 1
ATOM 618 C CA . PRO A 1 83 ? 4.082 -34.375 -2.219 1 78.5 83 PRO A CA 1
ATOM 619 C C . PRO A 1 83 ? 2.693 -34.594 -2.816 1 78.5 83 PRO A C 1
ATOM 621 O O . PRO A 1 83 ? 1.693 -34.562 -2.096 1 78.5 83 PRO A O 1
ATOM 624 N N . VAL A 1 84 ? 2.688 -34.656 -4.055 1 81.06 84 VAL A N 1
ATOM 625 C CA . VAL A 1 84 ? 1.474 -34.969 -4.797 1 81.06 84 VAL A CA 1
ATOM 626 C C . VAL A 1 84 ? 1.759 -36.094 -5.789 1 81.06 84 VAL A C 1
ATOM 628 O O . VAL A 1 84 ? 2.869 -36.219 -6.316 1 81.06 84 VAL A O 1
ATOM 631 N N . VAL A 1 85 ? 0.785 -36.938 -5.832 1 83.81 85 VAL A N 1
ATOM 632 C CA . VAL A 1 85 ? 0.912 -37.969 -6.875 1 83.81 85 VAL A CA 1
ATOM 633 C C . VAL A 1 85 ? 0.673 -37.312 -8.242 1 83.81 85 VAL A C 1
ATOM 635 O O . VAL A 1 85 ? -0.378 -36.719 -8.484 1 83.81 85 VAL A O 1
ATOM 638 N N . GLY A 1 86 ? 1.634 -37.344 -9.055 1 88.75 86 GLY A N 1
ATOM 639 C CA . GLY A 1 86 ? 1.458 -36.875 -10.414 1 88.75 86 GLY A CA 1
ATOM 640 C C . GLY A 1 86 ? 0.585 -37.75 -11.266 1 88.75 86 GLY A C 1
ATOM 641 O O . GLY A 1 86 ? -0.545 -37.406 -11.602 1 88.75 86 GLY A O 1
ATOM 642 N N . TRP A 1 87 ? 1.128 -38.938 -11.547 1 89.38 87 TRP A N 1
ATOM 643 C CA . TRP A 1 87 ? 0.367 -39.938 -12.281 1 89.38 87 TRP A CA 1
ATOM 644 C C . TRP A 1 87 ? 0.906 -41.344 -11.992 1 89.38 87 TRP A C 1
ATOM 646 O O . TRP A 1 87 ? 1.99 -41.5 -11.43 1 89.38 87 TRP A O 1
ATOM 656 N N . LYS A 1 88 ? -0.035 -42.188 -12.18 1 89.06 88 LYS A N 1
ATOM 657 C CA . LYS A 1 88 ? 0.325 -43.594 -12.172 1 89.06 88 LYS A CA 1
ATOM 658 C C . LYS A 1 88 ? -0.015 -44.25 -13.508 1 89.06 88 LYS A C 1
ATOM 660 O O . LYS A 1 88 ? -1.146 -44.156 -13.984 1 89.06 88 LYS A O 1
ATOM 665 N N . ILE A 1 89 ? 0.963 -44.844 -14.148 1 86.81 89 ILE A N 1
ATOM 666 C CA . ILE A 1 89 ? 0.792 -45.594 -15.383 1 86.81 89 ILE A CA 1
ATOM 667 C C . ILE A 1 89 ? 1.501 -46.938 -15.258 1 86.81 89 ILE A C 1
ATOM 669 O O . ILE A 1 89 ? 2.732 -47 -15.258 1 86.81 89 ILE A O 1
ATOM 673 N N . GLY A 1 90 ? 0.651 -47.969 -15.188 1 82.75 90 GLY A N 1
ATOM 674 C CA . GLY A 1 90 ? 1.224 -49.281 -14.938 1 82.75 90 GLY A CA 1
ATOM 675 C C . GLY A 1 90 ? 1.938 -49.375 -13.602 1 82.75 90 GLY A C 1
ATOM 676 O O . GLY A 1 90 ? 1.364 -49.031 -12.562 1 82.75 90 GLY A O 1
ATOM 677 N N . ASP A 1 91 ? 3.221 -49.688 -13.68 1 84.81 91 ASP A N 1
ATOM 678 C CA . ASP A 1 91 ? 3.988 -49.844 -12.453 1 84.81 91 ASP A CA 1
ATOM 679 C C . ASP A 1 91 ? 4.691 -48.562 -12.055 1 84.81 91 ASP A C 1
ATOM 681 O O . ASP A 1 91 ? 5.242 -48.438 -10.953 1 84.81 91 ASP A O 1
ATOM 685 N N . GLU A 1 92 ? 4.531 -47.656 -12.914 1 86.31 92 GLU A N 1
ATOM 686 C CA . GLU A 1 92 ? 5.23 -46.406 -12.664 1 86.31 92 GLU A CA 1
ATOM 687 C C . GLU A 1 92 ? 4.344 -45.438 -11.891 1 86.31 92 GLU A C 1
ATOM 689 O O . GLU A 1 92 ? 3.219 -45.156 -12.305 1 86.31 92 GLU A O 1
ATOM 694 N N . VAL A 1 93 ? 4.848 -45.031 -10.758 1 88 93 VAL A N 1
ATOM 695 C CA . VAL A 1 93 ? 4.223 -43.938 -10.008 1 88 93 VAL A CA 1
ATOM 696 C C . VAL A 1 93 ? 5.16 -42.75 -9.961 1 88 93 VAL A C 1
ATOM 698 O O . VAL A 1 93 ? 6.312 -42.844 -9.547 1 88 93 VAL A O 1
ATOM 701 N N . VAL A 1 94 ? 4.691 -41.656 -10.43 1 89.75 94 VAL A N 1
ATOM 702 C CA . VAL A 1 94 ? 5.488 -40.438 -10.422 1 89.75 94 VAL A CA 1
ATOM 703 C C . VAL A 1 94 ? 4.941 -39.469 -9.367 1 89.75 94 VAL A C 1
ATOM 705 O O . VAL A 1 94 ? 3.73 -39.25 -9.289 1 89.75 94 VAL A O 1
ATOM 708 N N . PHE A 1 95 ? 5.879 -38.938 -8.633 1 88.94 95 PHE A N 1
ATOM 709 C CA . PHE A 1 95 ? 5.523 -37.969 -7.609 1 88.94 95 PHE A CA 1
ATOM 710 C C . PHE A 1 95 ? 5.98 -36.562 -8.016 1 88.94 95 PHE A C 1
ATOM 712 O O . PHE A 1 95 ? 6.902 -36.406 -8.812 1 88.94 95 PHE A O 1
ATOM 719 N N . ILE A 1 96 ? 5.25 -35.594 -7.418 1 88.56 96 ILE A N 1
ATOM 720 C CA . ILE A 1 96 ? 5.535 -34.188 -7.664 1 88.56 96 ILE A CA 1
ATOM 721 C C . ILE A 1 96 ? 5.656 -33.438 -6.332 1 88.56 96 ILE A C 1
ATOM 723 O O . ILE A 1 96 ? 4.883 -33.688 -5.406 1 88.56 96 ILE A O 1
ATOM 727 N N . ALA A 1 97 ? 6.711 -32.719 -6.266 1 86.88 97 ALA A N 1
ATOM 728 C CA . ALA A 1 97 ? 6.777 -31.734 -5.199 1 86.88 97 ALA A CA 1
ATOM 729 C C . ALA A 1 97 ? 6.258 -30.375 -5.676 1 86.88 97 ALA A C 1
ATOM 731 O O . ALA A 1 97 ? 6.699 -29.859 -6.707 1 86.88 97 ALA A O 1
ATOM 732 N N . GLU A 1 98 ? 5.352 -29.844 -4.895 1 87.75 98 GLU A N 1
ATOM 733 C CA . GLU A 1 98 ? 4.688 -28.656 -5.41 1 87.75 98 GLU A CA 1
ATOM 734 C C . GLU A 1 98 ? 4.754 -27.5 -4.406 1 87.75 98 GLU A C 1
ATOM 736 O O . GLU A 1 98 ? 4.602 -27.719 -3.201 1 87.75 98 GLU A O 1
ATOM 741 N N . GLY A 1 99 ? 5.125 -26.344 -4.918 1 87.25 99 GLY A N 1
ATOM 742 C CA . GLY A 1 99 ? 4.93 -25.078 -4.227 1 87.25 99 GLY A CA 1
ATOM 743 C C . GLY A 1 99 ? 3.822 -24.234 -4.832 1 87.25 99 GLY A C 1
ATOM 744 O O . GLY A 1 99 ? 3.641 -24.219 -6.051 1 87.25 99 GLY A O 1
ATOM 745 N N . HIS A 1 100 ? 3.123 -23.547 -3.967 1 87.88 100 HIS A N 1
ATOM 746 C CA . HIS A 1 100 ? 1.954 -22.844 -4.48 1 87.88 100 HIS A CA 1
ATOM 747 C C . HIS A 1 100 ? 1.866 -21.438 -3.904 1 87.88 100 HIS A C 1
ATOM 749 O O . HIS A 1 100 ? 2.246 -21.203 -2.754 1 87.88 100 HIS A O 1
ATOM 755 N N . SER A 1 101 ? 1.558 -20.5 -4.723 1 89.19 101 SER A N 1
ATOM 756 C CA . SER A 1 101 ? 1.127 -19.141 -4.371 1 89.19 101 SER A CA 1
ATOM 757 C C . SER A 1 101 ? -0.281 -18.859 -4.887 1 89.19 101 SER A C 1
ATOM 759 O O . SER A 1 101 ? -0.532 -18.938 -6.094 1 89.19 101 SER A O 1
ATOM 761 N N . SER A 1 102 ? -1.172 -18.453 -4.07 1 87.56 102 SER A N 1
ATOM 762 C CA . SER A 1 102 ? -2.596 -18.391 -4.391 1 87.56 102 SER A CA 1
ATOM 763 C C . SER A 1 102 ? -2.943 -17.109 -5.141 1 87.56 102 SER A C 1
ATOM 765 O O . SER A 1 102 ? -3.957 -17.047 -5.844 1 87.56 102 SER A O 1
ATOM 767 N N . ASP A 1 103 ? -2.172 -16.094 -5.004 1 90.31 103 ASP A N 1
ATOM 768 C CA . ASP A 1 103 ? -2.596 -14.773 -5.469 1 90.31 103 ASP A CA 1
ATOM 769 C C . ASP A 1 103 ? -1.79 -14.336 -6.691 1 90.31 103 ASP A C 1
ATOM 771 O O . ASP A 1 103 ? -0.819 -13.586 -6.566 1 90.31 103 ASP A O 1
ATOM 775 N N . THR A 1 104 ? -2.119 -14.82 -7.879 1 93.69 104 THR A N 1
ATOM 776 C CA . THR A 1 104 ? -1.412 -14.406 -9.086 1 93.69 104 THR A CA 1
ATOM 777 C C . THR A 1 104 ? -2.34 -13.633 -10.016 1 93.69 104 THR A C 1
ATOM 779 O O . THR A 1 104 ? -2.299 -12.398 -10.055 1 93.69 104 THR A O 1
ATOM 782 N N . ALA A 1 105 ? -3.27 -14.336 -10.602 1 92.81 105 ALA A N 1
ATOM 783 C CA . ALA A 1 105 ? -4.207 -13.633 -11.477 1 92.81 105 ALA A CA 1
ATOM 784 C C . ALA A 1 105 ? -5.082 -12.672 -10.68 1 92.81 105 ALA A C 1
ATOM 786 O O . ALA A 1 105 ? -5.469 -11.609 -11.18 1 92.81 105 ALA A O 1
ATOM 787 N N . THR A 1 106 ? -5.379 -13.023 -9.492 1 94.69 106 THR A N 1
ATOM 788 C CA . THR A 1 106 ? -6.223 -12.195 -8.641 1 94.69 106 THR A CA 1
ATOM 789 C C . THR A 1 106 ? -5.574 -10.844 -8.383 1 94.69 106 THR A C 1
ATOM 791 O O . THR A 1 106 ? -6.262 -9.82 -8.336 1 94.69 106 THR A O 1
ATOM 794 N N . VAL A 1 107 ? -4.312 -10.828 -8.211 1 96.75 107 VAL A N 1
ATOM 795 C CA . VAL A 1 107 ? -3.574 -9.594 -7.992 1 96.75 107 VAL A CA 1
ATOM 796 C C . VAL A 1 107 ? -3.645 -8.719 -9.242 1 96.75 107 VAL A C 1
ATOM 798 O O . VAL A 1 107 ? -3.881 -7.512 -9.156 1 96.75 107 VAL A O 1
ATOM 801 N N . ILE A 1 108 ? -3.463 -9.344 -10.367 1 96.56 108 ILE A N 1
ATOM 802 C CA . ILE A 1 108 ? -3.49 -8.625 -11.633 1 96.56 108 ILE A CA 1
ATOM 803 C C . ILE A 1 108 ? -4.891 -8.055 -11.875 1 96.56 108 ILE A C 1
ATOM 805 O O . ILE A 1 108 ? -5.039 -6.906 -12.289 1 96.56 108 ILE A O 1
ATOM 809 N N . GLU A 1 109 ? -5.836 -8.891 -11.625 1 96.5 109 GLU A N 1
ATOM 810 C CA . GLU A 1 109 ? -7.219 -8.453 -11.781 1 96.5 109 GLU A CA 1
ATOM 811 C C . GLU A 1 109 ? -7.531 -7.277 -10.852 1 96.5 109 GLU A C 1
ATOM 813 O O . GLU A 1 109 ? -8.242 -6.344 -11.242 1 96.5 109 GLU A O 1
ATOM 818 N N . TRP A 1 110 ? -7.094 -7.352 -9.688 1 97.56 110 TRP A N 1
ATOM 819 C CA . TRP A 1 110 ? -7.312 -6.262 -8.742 1 97.56 110 TRP A CA 1
ATOM 820 C C . TRP A 1 110 ? -6.68 -4.969 -9.242 1 97.56 110 TRP A C 1
ATOM 822 O O . TRP A 1 110 ? -7.262 -3.893 -9.102 1 97.56 110 TRP A O 1
ATOM 832 N N . CYS A 1 111 ? -5.473 -5.031 -9.75 1 97.81 111 CYS A N 1
ATOM 833 C CA . CYS A 1 111 ? -4.812 -3.859 -10.32 1 97.81 111 CYS A CA 1
ATOM 834 C C . CYS A 1 111 ? -5.676 -3.215 -11.398 1 97.81 111 CYS A C 1
ATOM 836 O O . CYS A 1 111 ? -5.699 -1.989 -11.523 1 97.81 111 CYS A O 1
ATOM 838 N N . ARG A 1 112 ? -6.324 -4.082 -12.148 1 97.44 112 ARG A N 1
ATOM 839 C CA . ARG A 1 112 ? -7.23 -3.574 -13.172 1 97.44 112 ARG A CA 1
ATOM 840 C C . ARG A 1 112 ? -8.43 -2.875 -12.547 1 97.44 112 ARG A C 1
ATOM 842 O O . ARG A 1 112 ? -8.867 -1.827 -13.031 1 97.44 112 ARG A O 1
ATOM 849 N N . GLU A 1 113 ? -8.945 -3.453 -11.508 1 96.12 113 GLU A N 1
ATOM 850 C CA . GLU A 1 113 ? -10.133 -2.934 -10.828 1 96.12 113 GLU A CA 1
ATOM 851 C C . GLU A 1 113 ? -9.883 -1.534 -10.273 1 96.12 113 GLU A C 1
ATOM 853 O O . GLU A 1 113 ? -10.805 -0.725 -10.18 1 96.12 113 GLU A O 1
ATOM 858 N N . ILE A 1 114 ? -8.672 -1.249 -9.922 1 96.56 114 ILE A N 1
ATOM 859 C CA . ILE A 1 114 ? -8.383 0.075 -9.383 1 96.56 114 ILE A CA 1
ATOM 860 C C . ILE A 1 114 ? -7.762 0.95 -10.469 1 96.56 114 ILE A C 1
ATOM 862 O O . ILE A 1 114 ? -7.094 1.943 -10.164 1 96.56 114 ILE A O 1
ATOM 866 N N . ASP A 1 115 ? -7.773 0.523 -11.688 1 96.12 115 ASP A N 1
ATOM 867 C CA . ASP A 1 115 ? -7.477 1.296 -12.891 1 96.12 115 ASP A CA 1
ATOM 868 C C . ASP A 1 115 ? -5.977 1.542 -13.031 1 96.12 115 ASP A C 1
ATOM 870 O O . ASP A 1 115 ? -5.555 2.623 -13.445 1 96.12 115 ASP A O 1
ATOM 874 N N . LEU A 1 116 ? -5.164 0.6 -12.594 1 97.19 116 LEU A N 1
ATOM 875 C CA . LEU A 1 116 ? -3.738 0.723 -12.875 1 97.19 116 LEU A CA 1
ATOM 876 C C . LEU A 1 116 ? -3.451 0.439 -14.344 1 97.19 116 LEU A C 1
ATOM 878 O O . LEU A 1 116 ? -2.414 0.851 -14.867 1 97.19 116 LEU A O 1
ATOM 882 N N . PHE A 1 117 ? -4.297 -0.281 -14.953 1 96.56 117 PHE A N 1
ATOM 883 C CA . PHE A 1 117 ? -4.285 -0.525 -16.391 1 96.56 117 PHE A CA 1
ATOM 884 C C . PHE A 1 117 ? -5.684 -0.855 -16.891 1 96.56 117 PHE A C 1
ATOM 886 O O . PHE A 1 117 ? -6.594 -1.099 -16.109 1 96.56 117 PHE A O 1
ATOM 893 N N . GLU A 1 118 ? -5.848 -0.836 -18.172 1 95.5 118 GLU A N 1
ATOM 894 C CA . GLU A 1 118 ? -7.168 -1.071 -18.75 1 95.5 118 GLU A CA 1
ATOM 895 C C . GLU A 1 118 ? -7.234 -2.436 -19.438 1 95.5 118 GLU A C 1
ATOM 897 O O . GLU A 1 118 ? -8.156 -3.215 -19.188 1 95.5 118 GLU A O 1
ATOM 902 N N . ASP A 1 119 ? -6.234 -2.709 -20.297 1 94.62 119 ASP A N 1
ATOM 903 C CA . ASP A 1 119 ? -6.18 -3.955 -21.047 1 94.62 119 ASP A CA 1
ATOM 904 C C . ASP A 1 119 ? -4.945 -4.77 -20.688 1 94.62 119 ASP A C 1
ATOM 906 O O . ASP A 1 119 ? -3.844 -4.227 -20.578 1 94.62 119 ASP A O 1
ATOM 910 N N . TYR A 1 120 ? -5.168 -6.023 -20.609 1 91.88 120 TYR A N 1
ATOM 911 C CA . TYR A 1 120 ? -4.098 -6.922 -20.188 1 91.88 120 TYR A CA 1
ATOM 912 C C . TYR A 1 120 ? -2.893 -6.809 -21.109 1 91.88 120 TYR A C 1
ATOM 914 O O . TYR A 1 120 ? -1.747 -6.93 -20.672 1 91.88 120 TYR A O 1
ATOM 922 N N . ASP A 1 121 ? -3.146 -6.547 -22.312 1 91.12 121 ASP A N 1
ATOM 923 C CA . ASP A 1 121 ? -2.094 -6.5 -23.328 1 91.12 121 ASP A CA 1
ATOM 924 C C . ASP A 1 121 ? -1.201 -5.273 -23.125 1 91.12 121 ASP A C 1
ATOM 926 O O . ASP A 1 121 ? -0.088 -5.223 -23.656 1 91.12 121 ASP A O 1
ATOM 930 N N . GLU A 1 122 ? -1.684 -4.375 -22.406 1 95.31 122 GLU A N 1
ATOM 931 C CA . GLU A 1 122 ? -0.92 -3.141 -22.234 1 95.31 122 GLU A CA 1
ATOM 932 C C . GLU A 1 122 ? -0.001 -3.217 -21.016 1 95.31 122 GLU A C 1
ATOM 934 O O . GLU A 1 122 ? 0.892 -2.381 -20.859 1 95.31 122 GLU A O 1
ATOM 939 N N . ILE A 1 123 ? -0.17 -4.215 -20.188 1 96.31 123 ILE A N 1
ATOM 940 C CA . ILE A 1 123 ? 0.569 -4.332 -18.938 1 96.31 123 ILE A CA 1
ATOM 941 C C . ILE A 1 123 ? 2.068 -4.254 -19.219 1 96.31 123 ILE A C 1
ATOM 943 O O . ILE A 1 123 ? 2.779 -3.451 -18.609 1 96.31 123 ILE A O 1
ATOM 947 N N . GLU A 1 124 ? 2.516 -5.035 -20.125 1 96.12 124 GLU A N 1
ATOM 948 C CA . GLU A 1 124 ? 3.941 -5.09 -20.438 1 96.12 124 GLU A CA 1
ATOM 949 C C . GLU A 1 124 ? 4.461 -3.725 -20.875 1 96.12 124 GLU A C 1
ATOM 951 O O . GLU A 1 124 ? 5.535 -3.297 -20.453 1 96.12 124 GLU A O 1
ATOM 956 N N . LYS A 1 125 ? 3.693 -3.121 -21.734 1 96.69 125 LYS A N 1
ATOM 957 C CA . LYS A 1 125 ? 4.078 -1.801 -22.234 1 96.69 125 LYS A CA 1
ATOM 958 C C . LYS A 1 125 ? 4.199 -0.801 -21.078 1 96.69 125 LYS A C 1
ATOM 960 O O . LYS A 1 125 ? 5.145 -0.015 -21.031 1 96.69 125 LYS A O 1
ATOM 965 N N . ILE A 1 126 ? 3.305 -0.825 -20.172 1 97.19 126 ILE A N 1
ATOM 966 C CA . ILE A 1 126 ? 3.27 0.103 -19.047 1 97.19 126 ILE A CA 1
ATOM 967 C C . ILE A 1 126 ? 4.465 -0.149 -18.141 1 97.19 126 ILE A C 1
ATOM 969 O O . ILE A 1 126 ? 5.203 0.78 -17.797 1 97.19 126 ILE A O 1
ATOM 973 N N . ILE A 1 127 ? 4.707 -1.357 -17.75 1 96.25 127 ILE A N 1
ATOM 974 C CA . ILE A 1 127 ? 5.703 -1.691 -16.734 1 96.25 127 ILE A CA 1
ATOM 975 C C . ILE A 1 127 ? 7.105 -1.523 -17.312 1 96.25 127 ILE A C 1
ATOM 977 O O . ILE A 1 127 ? 8.055 -1.244 -16.578 1 96.25 127 ILE A O 1
ATOM 981 N N . THR A 1 128 ? 7.223 -1.656 -18.609 1 95.94 128 THR A N 1
ATOM 982 C CA . THR A 1 128 ? 8.539 -1.527 -19.234 1 95.94 128 THR A CA 1
ATOM 983 C C . THR A 1 128 ? 8.805 -0.078 -19.641 1 95.94 128 THR A C 1
ATOM 985 O O . THR A 1 128 ? 9.922 0.265 -20.031 1 95.94 128 THR A O 1
ATOM 988 N N . SER A 1 129 ? 7.797 0.761 -19.562 1 96.5 129 SER A N 1
ATOM 989 C CA . SER A 1 129 ? 7.961 2.178 -19.875 1 96.5 129 SER A CA 1
ATOM 990 C C . SER A 1 129 ? 8.773 2.887 -18.797 1 96.5 129 SER A C 1
ATOM 992 O O . SER A 1 129 ? 9.266 3.996 -19.016 1 96.5 129 SER A O 1
ATOM 994 N N . ILE A 1 130 ? 8.945 2.299 -17.656 1 96.25 130 ILE A N 1
ATOM 995 C CA . ILE A 1 130 ? 9.727 2.836 -16.547 1 96.25 130 ILE A CA 1
ATOM 996 C C . ILE A 1 130 ? 10.875 1.886 -16.219 1 96.25 130 ILE A C 1
ATOM 998 O O . ILE A 1 130 ? 10.773 0.678 -16.453 1 96.25 130 ILE A O 1
ATOM 1002 N N . PRO A 1 131 ? 11.938 2.361 -15.68 1 94.06 131 PRO A N 1
ATOM 1003 C CA . PRO A 1 131 ? 13.117 1.516 -15.469 1 94.06 131 PRO A CA 1
ATOM 1004 C C . PRO A 1 131 ? 12.938 0.542 -14.305 1 94.06 131 PRO A C 1
ATOM 1006 O O . PRO A 1 131 ? 13.539 -0.533 -14.297 1 94.06 131 PRO A O 1
ATOM 1009 N N . ASN A 1 132 ? 12.266 0.91 -13.312 1 94.56 132 ASN A N 1
ATOM 1010 C CA . ASN A 1 132 ? 12.039 0.092 -12.125 1 94.56 132 ASN A CA 1
ATOM 1011 C C . ASN A 1 132 ? 10.812 0.562 -11.344 1 94.56 132 ASN A C 1
ATOM 1013 O O . ASN A 1 132 ? 10.117 1.488 -11.773 1 94.56 132 ASN A O 1
ATOM 1017 N N . SER A 1 133 ? 10.469 -0.083 -10.273 1 95.88 133 SER A N 1
ATOM 1018 C CA . SER A 1 133 ? 9.305 0.258 -9.469 1 95.88 133 SER A CA 1
ATOM 1019 C C . SER A 1 133 ? 9.617 1.371 -8.477 1 95.88 133 SER A C 1
ATOM 1021 O O . SER A 1 133 ? 8.789 1.711 -7.629 1 95.88 133 SER A O 1
ATOM 1023 N N . ASP A 1 134 ? 10.781 1.979 -8.516 1 95.69 134 ASP A N 1
ATOM 1024 C CA . ASP A 1 134 ? 11.211 3.076 -7.652 1 95.69 134 ASP A CA 1
ATOM 1025 C C . ASP A 1 134 ? 11.07 2.703 -6.176 1 95.69 134 ASP A C 1
ATOM 1027 O O . ASP A 1 134 ? 10.531 3.479 -5.383 1 95.69 134 ASP A O 1
ATOM 1031 N N . ASP A 1 135 ? 11.398 1.481 -5.812 1 95.06 135 ASP A N 1
ATOM 1032 C CA . ASP A 1 135 ? 11.508 0.951 -4.457 1 95.06 135 ASP A CA 1
ATOM 1033 C C . ASP A 1 135 ? 10.133 0.797 -3.812 1 95.06 135 ASP A C 1
ATOM 1035 O O . ASP A 1 135 ? 10.008 0.838 -2.588 1 95.06 135 ASP A O 1
ATOM 1039 N N . VAL A 1 136 ? 9.164 0.812 -4.648 1 97.88 136 VAL A N 1
ATOM 1040 C CA . VAL A 1 136 ? 7.844 0.427 -4.164 1 97.88 136 VAL A CA 1
ATOM 1041 C C . VAL A 1 136 ? 7.699 -1.093 -4.207 1 97.88 136 VAL A C 1
ATOM 1043 O O . VAL A 1 136 ? 8.117 -1.734 -5.176 1 97.88 136 VAL A O 1
ATOM 1046 N N . PHE A 1 137 ? 7.141 -1.678 -3.166 1 98.56 137 PHE A N 1
ATOM 1047 C CA . PHE A 1 137 ? 6.957 -3.121 -3.084 1 98.56 137 PHE A CA 1
ATOM 1048 C C . PHE A 1 137 ? 5.492 -3.465 -2.826 1 98.56 137 PHE A C 1
ATOM 1050 O O . PHE A 1 137 ? 4.805 -2.756 -2.09 1 98.56 137 PHE A O 1
ATOM 1057 N N . PHE A 1 138 ? 5.066 -4.449 -3.479 1 98.69 138 PHE A N 1
ATOM 1058 C CA . PHE A 1 138 ? 3.723 -4.973 -3.268 1 98.69 138 PHE A CA 1
ATOM 1059 C C . PHE A 1 138 ? 3.777 -6.344 -2.598 1 98.69 138 PHE A C 1
ATOM 1061 O O . PHE A 1 138 ? 4.57 -7.199 -2.988 1 98.69 138 PHE A O 1
ATOM 1068 N N . VAL A 1 139 ? 3.053 -6.512 -1.568 1 97.94 139 VAL A N 1
ATOM 1069 C CA . VAL A 1 139 ? 2.934 -7.805 -0.902 1 97.94 139 VAL A CA 1
ATOM 1070 C C . VAL A 1 139 ? 1.624 -8.477 -1.306 1 97.94 139 VAL A C 1
ATOM 1072 O O . VAL A 1 139 ? 0.549 -8.078 -0.85 1 97.94 139 VAL A O 1
ATOM 1075 N N . PRO A 1 140 ? 1.681 -9.477 -2.148 1 97 140 PRO A N 1
ATOM 1076 C CA . PRO A 1 140 ? 0.476 -10.148 -2.648 1 97 140 PRO A CA 1
ATOM 1077 C C . PRO A 1 140 ? -0.067 -11.188 -1.677 1 97 140 PRO A C 1
ATOM 1079 O O . PRO A 1 140 ? 0.187 -12.391 -1.845 1 97 140 PRO A O 1
ATOM 1082 N N . ALA A 1 141 ? -0.926 -10.812 -0.747 1 96.25 141 ALA A N 1
ATOM 1083 C CA . ALA A 1 141 ? -1.351 -11.727 0.312 1 96.25 141 ALA A CA 1
ATOM 1084 C C . ALA A 1 141 ? -2.865 -11.688 0.493 1 96.25 141 ALA A C 1
ATOM 1086 O O . ALA A 1 141 ? -3.361 -11.633 1.621 1 96.25 141 ALA A O 1
ATOM 1087 N N . PHE A 1 142 ? -3.617 -11.656 -0.604 1 94.5 142 PHE A N 1
ATOM 1088 C CA . PHE A 1 142 ? -5.074 -11.664 -0.515 1 94.5 142 PHE A CA 1
ATOM 1089 C C . PHE A 1 142 ? -5.562 -12.906 0.217 1 94.5 142 PHE A C 1
ATOM 1091 O O . PHE A 1 142 ? -6.59 -12.867 0.898 1 94.5 142 PHE A O 1
ATOM 1098 N N . SER A 1 143 ? -4.816 -13.977 0.071 1 90.69 143 SER A N 1
ATOM 1099 C CA . SER A 1 143 ? -5.156 -15.242 0.711 1 90.69 143 SER A CA 1
ATOM 1100 C C . SER A 1 143 ? -4.039 -15.711 1.639 1 90.69 143 SER A C 1
ATOM 1102 O O . SER A 1 143 ? -3.807 -16.906 1.786 1 90.69 143 SER A O 1
ATOM 1104 N N . GLY A 1 144 ? -3.393 -14.719 2.152 1 89.88 144 GLY A N 1
ATOM 1105 C CA . GLY A 1 144 ? -2.201 -15.078 2.904 1 89.88 144 GLY A CA 1
ATOM 1106 C C . GLY A 1 144 ? -1.02 -15.43 2.018 1 89.88 144 GLY A C 1
ATOM 1107 O O . GLY A 1 144 ? -1.097 -15.305 0.794 1 89.88 144 GLY A O 1
ATOM 1108 N N . ILE A 1 145 ? 0.07 -15.727 2.643 1 89.12 145 ILE A N 1
ATOM 1109 C CA . ILE A 1 145 ? 1.253 -16.141 1.902 1 89.12 145 ILE A CA 1
ATOM 1110 C C . ILE A 1 145 ? 1.604 -17.594 2.268 1 89.12 145 ILE A C 1
ATOM 1112 O O . ILE A 1 145 ? 1.723 -17.922 3.447 1 89.12 145 ILE A O 1
ATOM 1116 N N . GLN A 1 146 ? 1.695 -18.375 1.289 1 84.75 146 GLN A N 1
ATOM 1117 C CA . GLN A 1 146 ? 1.981 -19.797 1.457 1 84.75 146 GLN A CA 1
ATOM 1118 C C . GLN A 1 146 ? 3.48 -20.047 1.59 1 84.75 146 GLN A C 1
ATOM 1120 O O . GLN A 1 146 ? 4.191 -19.266 2.229 1 84.75 146 GLN A O 1
ATOM 1125 N N . ALA A 1 147 ? 3.875 -21.297 1.212 1 80.06 147 ALA A N 1
ATOM 1126 C CA . ALA A 1 147 ? 5.285 -21.656 1.325 1 80.06 147 ALA A CA 1
ATOM 1127 C C . ALA A 1 147 ? 6.172 -20.625 0.636 1 80.06 147 ALA A C 1
ATOM 1129 O O . ALA A 1 147 ? 5.824 -20.109 -0.432 1 80.06 147 ALA A O 1
ATOM 1130 N N . PRO A 1 148 ? 7.168 -20.281 1.305 1 84.56 148 PRO A N 1
ATOM 1131 C CA . PRO A 1 148 ? 7.777 -20.828 2.521 1 84.56 148 PRO A CA 1
ATOM 1132 C C . PRO A 1 148 ? 7.406 -20.031 3.771 1 84.56 148 PRO A C 1
ATOM 1134 O O . PRO A 1 148 ? 7.84 -20.359 4.875 1 84.56 148 PRO A O 1
ATOM 1137 N N . ILE A 1 149 ? 6.672 -19 3.633 1 83.06 149 ILE A N 1
ATOM 1138 C CA . ILE A 1 149 ? 6.332 -18.125 4.754 1 83.06 149 ILE A CA 1
ATOM 1139 C C . ILE A 1 149 ? 5.223 -18.766 5.586 1 83.06 149 ILE A C 1
ATOM 1141 O O . ILE A 1 149 ? 5.297 -18.781 6.816 1 83.06 149 ILE A O 1
ATOM 1145 N N . ASN A 1 150 ? 4.293 -19.312 4.977 1 83.88 150 ASN A N 1
ATOM 1146 C CA . ASN A 1 150 ? 3.178 -20.031 5.586 1 83.88 150 ASN A CA 1
ATOM 1147 C C . ASN A 1 150 ? 2.488 -19.203 6.66 1 83.88 150 ASN A C 1
ATOM 1149 O O . ASN A 1 150 ? 2.336 -19.641 7.797 1 83.88 150 ASN A O 1
ATOM 1153 N N . ASP A 1 151 ? 2.102 -18.062 6.32 1 90.56 151 ASP A N 1
ATOM 1154 C CA . ASP A 1 151 ? 1.338 -17.156 7.172 1 90.56 151 ASP A CA 1
ATOM 1155 C C . ASP A 1 151 ? 0.024 -16.75 6.508 1 90.56 151 ASP A C 1
ATOM 1157 O O . ASP A 1 151 ? 0.025 -16.031 5.508 1 90.56 151 ASP A O 1
ATOM 1161 N N . GLU A 1 152 ? -1.011 -17.094 7.082 1 90.94 152 GLU A N 1
ATOM 1162 C CA . GLU A 1 152 ? -2.33 -16.828 6.516 1 90.94 152 GLU A CA 1
ATOM 1163 C C . GLU A 1 152 ? -2.848 -15.461 6.938 1 90.94 152 GLU A C 1
ATOM 1165 O O . GLU A 1 152 ? -3.855 -14.984 6.41 1 90.94 152 GLU A O 1
ATOM 1170 N N . THR A 1 153 ? -2.102 -14.828 7.805 1 93.19 153 THR A N 1
ATOM 1171 C CA . THR A 1 153 ? -2.598 -13.578 8.359 1 93.19 153 THR A CA 1
ATOM 1172 C C . THR A 1 153 ? -1.795 -12.391 7.824 1 93.19 153 THR A C 1
ATOM 1174 O O . THR A 1 153 ? -1.845 -11.297 8.383 1 93.19 153 THR A O 1
ATOM 1177 N N . VAL A 1 154 ? -1.038 -12.641 6.836 1 94.56 154 VAL A N 1
ATOM 1178 C CA . VAL A 1 154 ? -0.28 -11.562 6.211 1 94.56 154 VAL A CA 1
ATOM 1179 C C . VAL A 1 154 ? -1.237 -10.578 5.547 1 94.56 154 VAL A C 1
ATOM 1181 O O . VAL A 1 154 ? -2.229 -10.984 4.938 1 94.56 154 VAL A O 1
ATOM 1184 N N . ALA A 1 155 ? -0.994 -9.328 5.68 1 95.94 155 ALA A N 1
ATOM 1185 C CA . ALA A 1 155 ? -1.805 -8.312 5.008 1 95.94 155 ALA A CA 1
ATOM 1186 C C . ALA A 1 155 ? -1.239 -7.984 3.631 1 95.94 155 ALA A C 1
ATOM 1188 O O . ALA A 1 155 ? -0.021 -7.973 3.439 1 95.94 155 ALA A O 1
ATOM 1189 N N . THR A 1 156 ? -2.156 -7.762 2.684 1 97.62 156 THR A N 1
ATOM 1190 C CA . THR A 1 156 ? -1.76 -7.223 1.386 1 97.62 156 THR A CA 1
ATOM 1191 C C . THR A 1 156 ? -1.534 -5.719 1.47 1 97.62 156 THR A C 1
ATOM 1193 O O . THR A 1 156 ? -2.266 -5.012 2.166 1 97.62 156 THR A O 1
ATOM 1196 N N . GLY A 1 157 ? -0.459 -5.289 0.751 1 97.81 157 GLY A N 1
ATOM 1197 C CA . GLY A 1 157 ? -0.236 -3.852 0.813 1 97.81 157 GLY A CA 1
ATOM 1198 C C . GLY A 1 157 ? 0.906 -3.387 -0.071 1 97.81 157 GLY A C 1
ATOM 1199 O O . GLY A 1 157 ? 1.595 -4.203 -0.685 1 97.81 157 GLY A O 1
ATOM 1200 N N . PHE A 1 158 ? 0.981 -2.07 -0.249 1 98.56 158 PHE A N 1
ATOM 1201 C CA . PHE A 1 158 ? 2.107 -1.383 -0.87 1 98.56 158 PHE A CA 1
ATOM 1202 C C . PHE A 1 158 ? 2.996 -0.738 0.187 1 98.56 158 PHE A C 1
ATOM 1204 O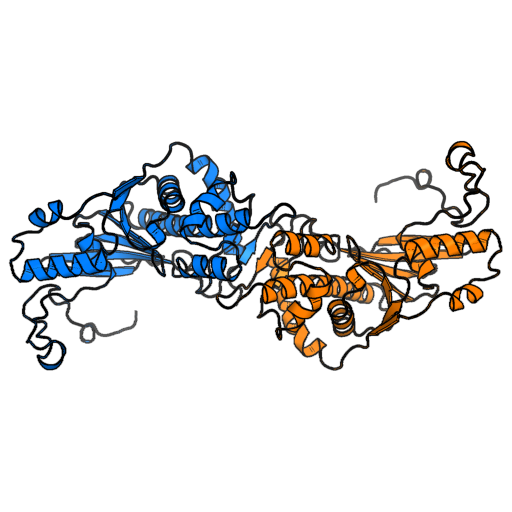 O . PHE A 1 158 ? 2.5 -0.151 1.15 1 98.56 158 PHE A O 1
ATOM 1211 N N . ILE A 1 159 ? 4.254 -0.858 0.077 1 98.06 159 ILE A N 1
ATOM 1212 C CA . ILE A 1 159 ? 5.215 -0.236 0.983 1 98.06 159 ILE A CA 1
ATOM 1213 C C . ILE A 1 159 ? 6.273 0.512 0.179 1 98.06 159 ILE A C 1
ATOM 1215 O O . ILE A 1 159 ? 6.707 0.044 -0.877 1 98.06 159 ILE A O 1
ATOM 1219 N N . GLY A 1 160 ? 6.621 1.625 0.648 1 97.69 160 GLY A N 1
ATOM 1220 C CA . GLY A 1 160 ? 7.711 2.367 0.034 1 97.69 160 GLY A CA 1
ATOM 1221 C C . GLY A 1 160 ? 7.238 3.377 -0.996 1 97.69 160 GLY A C 1
ATOM 1222 O O . GLY A 1 160 ? 7.984 3.73 -1.913 1 97.69 160 GLY A O 1
ATOM 1223 N N . ILE A 1 161 ? 5.996 3.777 -0.941 1 97.5 161 ILE A N 1
ATOM 1224 C CA . ILE A 1 161 ? 5.426 4.754 -1.863 1 97.5 161 ILE A CA 1
ATOM 1225 C C . ILE A 1 161 ? 6.094 6.109 -1.658 1 97.5 161 ILE A C 1
ATOM 1227 O O . ILE A 1 161 ? 6.324 6.527 -0.521 1 97.5 161 ILE A O 1
ATOM 1231 N N . LYS A 1 162 ? 6.477 6.781 -2.697 1 96.25 162 LYS A N 1
ATOM 1232 C CA . LYS A 1 162 ? 7.047 8.125 -2.701 1 96.25 162 LYS A CA 1
ATOM 1233 C C . LYS A 1 162 ? 6.133 9.109 -3.42 1 96.25 162 LYS A C 1
ATOM 1235 O O . LYS A 1 162 ? 5.215 8.703 -4.137 1 96.25 162 LYS A O 1
ATOM 1240 N N . PRO A 1 163 ? 6.305 10.406 -3.17 1 95.19 163 PRO A N 1
ATOM 1241 C CA . PRO A 1 163 ? 5.492 11.391 -3.889 1 95.19 163 PRO A CA 1
ATOM 1242 C C . PRO A 1 163 ? 5.625 11.273 -5.406 1 95.19 163 PRO A C 1
ATOM 1244 O O . PRO A 1 163 ? 4.711 11.656 -6.141 1 95.19 163 PRO A O 1
ATOM 1247 N N . SER A 1 164 ? 6.711 10.688 -5.879 1 95.94 164 SER A N 1
ATOM 1248 C CA . SER A 1 164 ? 6.969 10.547 -7.309 1 95.94 164 SER A CA 1
ATOM 1249 C C . SER A 1 164 ? 6.367 9.258 -7.852 1 95.94 164 SER A C 1
ATOM 1251 O O . SER A 1 164 ? 6.312 9.055 -9.062 1 95.94 164 SER A O 1
ATOM 1253 N N . THR A 1 165 ? 5.898 8.375 -6.98 1 97.56 165 THR A N 1
ATOM 1254 C CA . THR A 1 165 ? 5.324 7.098 -7.395 1 97.56 165 THR A CA 1
ATOM 1255 C C . THR A 1 165 ? 4.082 7.32 -8.25 1 97.56 165 THR A C 1
ATOM 1257 O O . THR A 1 165 ? 3.215 8.125 -7.902 1 97.56 165 THR A O 1
ATOM 1260 N N . ARG A 1 166 ? 4.023 6.715 -9.367 1 97.56 166 ARG A N 1
ATOM 1261 C CA . ARG A 1 166 ? 2.887 6.785 -10.281 1 97.56 166 ARG A CA 1
ATOM 1262 C C . ARG A 1 166 ? 2.25 5.414 -10.469 1 97.56 166 ARG A C 1
ATOM 1264 O O . ARG A 1 166 ? 2.723 4.422 -9.906 1 97.56 166 ARG A O 1
ATOM 1271 N N . LYS A 1 167 ? 1.192 5.355 -11.289 1 97.69 167 LYS A N 1
ATOM 1272 C CA . LYS A 1 167 ? 0.445 4.121 -11.523 1 97.69 167 LYS A CA 1
ATOM 1273 C C . LYS A 1 167 ? 1.349 3.029 -12.086 1 97.69 167 LYS A C 1
ATOM 1275 O O . LYS A 1 167 ? 1.238 1.864 -11.695 1 97.69 167 LYS A O 1
ATOM 1280 N N . ALA A 1 168 ? 2.203 3.402 -12.938 1 98.06 168 ALA A N 1
ATOM 1281 C CA . ALA A 1 168 ? 3.098 2.439 -13.57 1 98.06 168 ALA A CA 1
ATOM 1282 C C . ALA A 1 168 ? 4.004 1.771 -12.547 1 98.06 168 ALA A C 1
ATOM 1284 O O . ALA A 1 168 ? 4.309 0.58 -12.656 1 98.06 168 ALA A O 1
ATOM 1285 N N . HIS A 1 169 ? 4.453 2.543 -11.547 1 98.5 169 HIS A N 1
ATOM 1286 C CA . HIS A 1 169 ? 5.305 1.998 -10.5 1 98.5 169 HIS A CA 1
ATOM 1287 C C . HIS A 1 169 ? 4.555 0.963 -9.664 1 98.5 169 HIS A C 1
ATOM 1289 O O . HIS A 1 169 ? 5.113 -0.077 -9.312 1 98.5 169 HIS A O 1
ATOM 1295 N N . LEU A 1 170 ? 3.293 1.328 -9.359 1 98.5 170 LEU A N 1
ATOM 1296 C CA . LEU A 1 170 ? 2.463 0.425 -8.562 1 98.5 170 LEU A CA 1
ATOM 1297 C C . LEU A 1 170 ? 2.223 -0.884 -9.312 1 98.5 170 LEU A C 1
ATOM 1299 O O . LEU A 1 170 ? 2.344 -1.965 -8.734 1 98.5 170 LEU A O 1
ATOM 1303 N N . LEU A 1 171 ? 1.89 -0.748 -10.578 1 98.38 171 LEU A N 1
ATOM 1304 C CA . LEU A 1 171 ? 1.648 -1.931 -11.398 1 98.38 171 LEU A CA 1
ATOM 1305 C C . LEU A 1 171 ? 2.906 -2.785 -11.508 1 98.38 171 LEU A C 1
ATOM 1307 O O . LEU A 1 171 ? 2.842 -4.012 -11.383 1 98.38 171 LEU A O 1
ATOM 1311 N N . ARG A 1 172 ? 4.043 -2.207 -11.719 1 98.31 172 ARG A N 1
ATOM 1312 C CA . ARG A 1 172 ? 5.309 -2.93 -11.836 1 98.31 172 ARG A CA 1
ATOM 1313 C C . ARG A 1 172 ? 5.645 -3.648 -10.531 1 98.31 172 ARG A C 1
ATOM 1315 O O . ARG A 1 172 ? 6.098 -4.793 -10.547 1 98.31 172 ARG A O 1
ATOM 1322 N N . ALA A 1 173 ? 5.43 -2.939 -9.438 1 98.56 173 ALA A N 1
ATOM 1323 C CA . ALA A 1 173 ? 5.672 -3.557 -8.133 1 98.56 173 ALA A CA 1
ATOM 1324 C C . ALA A 1 173 ? 4.816 -4.809 -7.953 1 98.56 173 ALA A C 1
ATOM 1326 O O . ALA A 1 173 ? 5.289 -5.816 -7.418 1 98.56 173 ALA A O 1
ATOM 1327 N N . ALA A 1 174 ? 3.561 -4.719 -8.359 1 98.19 174 ALA A N 1
ATOM 1328 C CA . ALA A 1 174 ? 2.658 -5.863 -8.266 1 98.19 174 ALA A CA 1
ATOM 1329 C C . ALA A 1 174 ? 3.16 -7.027 -9.109 1 98.19 174 ALA A C 1
ATOM 1331 O O . ALA A 1 174 ? 3.207 -8.172 -8.641 1 98.19 174 ALA A O 1
ATOM 1332 N N . VAL A 1 175 ? 3.561 -6.742 -10.297 1 97.62 175 VAL A N 1
ATOM 1333 C CA . VAL A 1 175 ? 4.031 -7.777 -11.211 1 97.62 175 VAL A CA 1
ATOM 1334 C C . VAL A 1 175 ? 5.34 -8.375 -10.695 1 97.62 175 VAL A C 1
ATOM 1336 O O . VAL A 1 175 ? 5.523 -9.594 -10.703 1 97.62 175 VAL A O 1
ATOM 1339 N N . GLU A 1 176 ? 6.254 -7.543 -10.25 1 97.94 176 GLU A N 1
ATOM 1340 C CA . GLU A 1 176 ? 7.523 -8.008 -9.695 1 97.94 176 GLU A CA 1
ATOM 1341 C C . GLU A 1 176 ? 7.305 -8.898 -8.484 1 97.94 176 GLU A C 1
ATOM 1343 O O . GLU A 1 176 ? 8.055 -9.859 -8.266 1 97.94 176 GLU A O 1
ATOM 1348 N N . SER A 1 177 ? 6.281 -8.539 -7.699 1 97.94 177 SER A N 1
ATOM 1349 C CA . SER A 1 177 ? 6.008 -9.328 -6.508 1 97.94 177 SER A CA 1
ATOM 1350 C C . SER A 1 177 ? 5.648 -10.766 -6.875 1 97.94 177 SER A C 1
ATOM 1352 O O . SER A 1 177 ? 5.969 -11.703 -6.133 1 97.94 177 SER A O 1
ATOM 1354 N N . LEU A 1 178 ? 4.98 -10.969 -7.984 1 97.31 178 LEU A N 1
ATOM 1355 C CA . LEU A 1 178 ? 4.637 -12.312 -8.453 1 97.31 178 LEU A CA 1
ATOM 1356 C C . LEU A 1 178 ? 5.895 -13.102 -8.797 1 97.31 178 LEU A C 1
ATOM 1358 O O . LEU A 1 178 ? 5.996 -14.289 -8.477 1 97.31 178 LEU A O 1
ATOM 1362 N N . ALA A 1 179 ? 6.816 -12.445 -9.461 1 97.38 179 ALA A N 1
ATOM 1363 C CA . ALA A 1 179 ? 8.094 -13.078 -9.781 1 97.38 179 ALA A CA 1
ATOM 1364 C C . ALA A 1 179 ? 8.859 -13.445 -8.516 1 97.38 179 ALA A C 1
ATOM 1366 O O . ALA A 1 179 ? 9.484 -14.508 -8.445 1 97.38 179 ALA A O 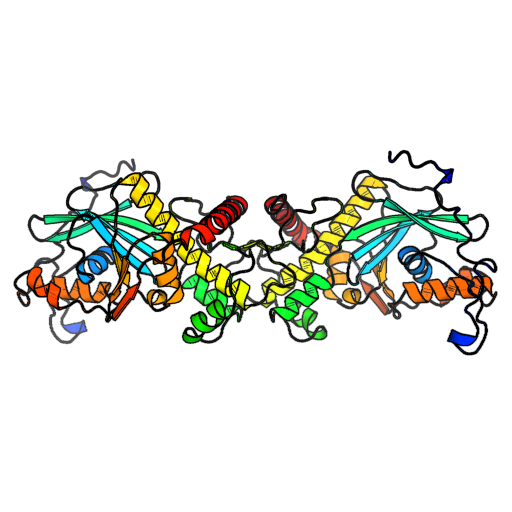1
ATOM 1367 N N . PHE A 1 180 ? 8.844 -12.562 -7.547 1 97.56 180 PHE A N 1
ATOM 1368 C CA . PHE A 1 180 ? 9.531 -12.812 -6.285 1 97.56 180 PHE A CA 1
ATOM 1369 C C . PHE A 1 180 ? 8.945 -14.031 -5.586 1 97.56 180 PHE A C 1
ATOM 1371 O O . PHE A 1 180 ? 9.68 -14.82 -4.984 1 97.56 180 PHE A O 1
ATOM 1378 N N . ARG A 1 181 ? 7.648 -14.148 -5.641 1 96.19 181 ARG A N 1
ATOM 1379 C CA . ARG A 1 181 ? 6.992 -15.305 -5.039 1 96.19 181 ARG A CA 1
ATOM 1380 C C . ARG A 1 181 ? 7.453 -16.594 -5.703 1 96.19 181 ARG A C 1
ATOM 1382 O O . ARG A 1 181 ? 7.73 -17.594 -5.023 1 96.19 181 ARG A O 1
ATOM 1389 N N . VAL A 1 182 ? 7.48 -16.578 -7.027 1 95.62 182 VAL A N 1
ATOM 1390 C CA . VAL A 1 182 ? 7.93 -17.75 -7.766 1 95.62 182 VAL A CA 1
ATOM 1391 C C . VAL A 1 182 ? 9.383 -18.047 -7.422 1 95.62 182 VAL A C 1
ATOM 1393 O O . VAL A 1 182 ? 9.75 -19.219 -7.199 1 95.62 182 VAL A O 1
ATOM 1396 N N . TYR A 1 183 ? 10.172 -17.062 -7.402 1 95.94 183 TYR A N 1
ATOM 1397 C CA . TYR A 1 183 ? 11.578 -17.234 -7.039 1 95.94 183 TYR A CA 1
ATOM 1398 C C . TYR A 1 183 ? 11.711 -17.859 -5.66 1 95.94 183 TYR A C 1
ATOM 1400 O O . TYR A 1 183 ? 12.531 -18.766 -5.457 1 95.94 183 TYR A O 1
ATOM 1408 N N . GLN A 1 184 ? 10.945 -17.375 -4.734 1 93.38 184 GLN A N 1
ATOM 1409 C CA . GLN A 1 184 ? 10.945 -17.938 -3.383 1 93.38 184 GLN A CA 1
ATOM 1410 C C . GLN A 1 184 ? 10.688 -19.438 -3.398 1 93.38 184 GLN A C 1
ATOM 1412 O O . GLN A 1 184 ? 11.336 -20.188 -2.674 1 93.38 184 GLN A O 1
ATOM 1417 N N . MET A 1 185 ? 9.742 -19.828 -4.156 1 91.19 185 MET A N 1
ATOM 1418 C CA . MET A 1 185 ? 9.383 -21.234 -4.234 1 91.19 185 MET A CA 1
ATOM 1419 C C . MET A 1 185 ? 10.5 -22.062 -4.871 1 91.19 185 MET A C 1
ATOM 1421 O O . MET A 1 185 ? 10.781 -23.172 -4.441 1 91.19 185 MET A O 1
ATOM 1425 N N . CYS A 1 186 ? 11.086 -21.5 -5.879 1 92.5 186 CYS A N 1
ATOM 1426 C CA . CYS A 1 186 ? 12.188 -22.188 -6.535 1 92.5 186 CYS A CA 1
ATOM 1427 C C . CYS A 1 186 ? 13.383 -22.328 -5.598 1 92.5 186 CYS A C 1
ATOM 1429 O O . CYS A 1 186 ? 14.047 -23.359 -5.59 1 92.5 186 CYS A O 1
ATOM 1431 N N . GLN A 1 187 ? 13.602 -21.297 -4.871 1 91.38 187 GLN A N 1
ATOM 1432 C CA . GLN A 1 187 ? 14.68 -21.359 -3.889 1 91.38 187 GLN A CA 1
ATOM 1433 C C . GLN A 1 187 ? 14.406 -22.438 -2.846 1 91.38 187 GLN A C 1
ATOM 1435 O O . GLN A 1 187 ? 15.32 -23.156 -2.438 1 91.38 187 GLN A O 1
ATOM 1440 N N . LEU A 1 188 ? 13.195 -22.453 -2.455 1 88.12 188 LEU A N 1
ATOM 1441 C CA . LEU A 1 188 ? 12.797 -23.469 -1.484 1 88.12 188 LEU A CA 1
ATOM 1442 C C . LEU A 1 188 ? 13.008 -24.875 -2.043 1 88.12 188 LEU A C 1
ATOM 1444 O O . LEU A 1 188 ? 13.477 -25.766 -1.33 1 88.12 188 LEU A O 1
ATOM 1448 N N . MET A 1 189 ? 12.617 -25.078 -3.229 1 85.44 189 MET A N 1
ATOM 1449 C CA . MET A 1 189 ? 12.797 -26.375 -3.885 1 85.44 189 MET A CA 1
ATOM 1450 C C . MET A 1 189 ? 14.273 -26.766 -3.908 1 85.44 189 MET A C 1
ATOM 1452 O O . MET A 1 189 ? 14.617 -27.906 -3.621 1 85.44 189 MET A O 1
ATOM 1456 N N . TYR A 1 190 ? 15.109 -25.828 -4.254 1 86.81 190 TYR A N 1
ATOM 1457 C CA . TYR A 1 190 ? 16.547 -26.094 -4.277 1 86.81 190 TYR A CA 1
ATOM 1458 C C . TYR A 1 190 ? 17.062 -26.438 -2.889 1 86.81 190 TYR A C 1
ATOM 1460 O O . TYR A 1 190 ? 17.844 -27.375 -2.73 1 86.81 190 TYR A O 1
ATOM 1468 N N . GLN A 1 191 ? 16.625 -25.719 -1.965 1 86.31 191 GLN A N 1
ATOM 1469 C CA . GLN A 1 191 ? 17.078 -25.922 -0.593 1 86.31 191 GLN A CA 1
ATOM 1470 C C . GLN A 1 191 ? 16.656 -27.312 -0.086 1 86.31 191 GLN A C 1
ATOM 1472 O O . GLN A 1 191 ? 17.406 -27.953 0.652 1 86.31 191 GLN A O 1
ATOM 1477 N N . GLU A 1 192 ? 15.547 -27.703 -0.497 1 82.5 192 GLU A N 1
ATOM 1478 C CA . GLU A 1 192 ? 14.984 -28.953 0.029 1 82.5 192 GLU A CA 1
ATOM 1479 C C . GLU A 1 192 ? 15.484 -30.156 -0.764 1 82.5 192 GLU A C 1
ATOM 1481 O O . GLU A 1 192 ? 15.641 -31.25 -0.211 1 82.5 192 GLU A O 1
ATOM 1486 N N . THR A 1 193 ? 15.688 -30.016 -1.994 1 78.25 193 THR A N 1
ATOM 1487 C CA . THR A 1 193 ? 16 -31.172 -2.828 1 78.25 193 THR A CA 1
ATOM 1488 C C . THR A 1 193 ? 17.484 -31.188 -3.18 1 78.25 193 THR A C 1
ATOM 1490 O O . THR A 1 193 ? 18.031 -32.25 -3.52 1 78.25 193 THR A O 1
ATOM 1493 N N . GLY A 1 194 ? 18.125 -29.984 -3.146 1 82.06 194 GLY A N 1
ATOM 1494 C CA . GLY A 1 194 ? 19.531 -29.875 -3.539 1 82.06 194 GLY A CA 1
ATOM 1495 C C . GLY A 1 194 ? 19.734 -29.984 -5.039 1 82.06 194 GLY A C 1
ATOM 1496 O O . GLY A 1 194 ? 20.875 -29.969 -5.516 1 82.06 194 GLY A O 1
ATOM 1497 N N . GLN A 1 195 ? 18.703 -30.141 -5.738 1 82 195 GLN A N 1
ATOM 1498 C CA . GLN A 1 195 ? 18.812 -30.344 -7.18 1 82 195 GLN A CA 1
ATOM 1499 C C . GLN A 1 195 ? 18.844 -29 -7.918 1 82 195 GLN A C 1
ATOM 1501 O O . GLN A 1 195 ? 18.031 -28.109 -7.625 1 82 195 GLN A O 1
ATOM 1506 N N . VAL A 1 196 ? 19.797 -28.938 -8.711 1 85.94 196 VAL A N 1
ATOM 1507 C CA . VAL A 1 196 ? 19.906 -27.734 -9.539 1 85.94 196 VAL A CA 1
ATOM 1508 C C . VAL A 1 196 ? 19.094 -27.922 -10.82 1 85.94 196 VAL A C 1
ATOM 1510 O O . VAL A 1 196 ? 19.281 -28.906 -11.555 1 85.94 196 VAL A O 1
ATOM 1513 N N . VAL A 1 197 ? 18.141 -27.047 -10.977 1 89.19 197 VAL A N 1
ATOM 1514 C CA . VAL A 1 197 ? 17.297 -27.094 -12.164 1 89.19 197 VAL A CA 1
ATOM 1515 C C . VAL A 1 197 ? 17.672 -25.953 -13.109 1 89.19 197 VAL A C 1
ATOM 1517 O O . VAL A 1 197 ? 17.906 -24.828 -12.664 1 89.19 197 VAL A O 1
ATOM 1520 N N . THR A 1 198 ? 17.797 -26.312 -14.367 1 92.12 198 THR A N 1
ATOM 1521 C CA . THR A 1 198 ? 18.266 -25.297 -15.312 1 92.12 198 THR A CA 1
ATOM 1522 C C . THR A 1 198 ? 17.172 -24.906 -16.297 1 92.12 198 THR A C 1
ATOM 1524 O O . THR A 1 198 ? 17.281 -23.906 -17 1 92.12 198 THR A O 1
ATOM 1527 N N . LYS A 1 199 ? 16.188 -25.719 -16.312 1 94.56 199 LYS A N 1
ATOM 1528 C CA . LYS A 1 199 ? 15.109 -25.453 -17.266 1 94.56 199 LYS A CA 1
ATOM 1529 C C . LYS A 1 199 ? 13.75 -25.578 -16.578 1 94.56 199 LYS A C 1
ATOM 1531 O O . LYS A 1 199 ? 13.562 -26.406 -15.688 1 94.56 199 LYS A O 1
ATOM 1536 N N . MET A 1 200 ? 12.867 -24.688 -17 1 94.88 200 MET A N 1
ATOM 1537 C CA . MET A 1 200 ? 11.5 -24.688 -16.484 1 94.88 200 MET A CA 1
ATOM 1538 C C . MET A 1 200 ? 10.492 -24.469 -17.594 1 94.88 200 MET A C 1
ATOM 1540 O O . MET A 1 200 ? 10.711 -23.656 -18.484 1 94.88 200 MET A O 1
ATOM 1544 N N . ARG A 1 201 ? 9.516 -25.328 -17.641 1 94.56 201 ARG A N 1
ATOM 1545 C CA . ARG A 1 201 ? 8.414 -25.141 -18.578 1 94.56 201 ARG A CA 1
ATOM 1546 C C . ARG A 1 201 ? 7.258 -24.391 -17.922 1 94.56 201 ARG A C 1
ATOM 1548 O O . ARG A 1 201 ? 7.02 -24.547 -16.719 1 94.56 201 ARG A O 1
ATOM 1555 N N . VAL A 1 202 ? 6.602 -23.578 -18.75 1 94.75 202 VAL A N 1
ATOM 1556 C CA . VAL A 1 202 ? 5.57 -22.734 -18.141 1 94.75 202 VAL A CA 1
ATOM 1557 C C . VAL A 1 202 ? 4.246 -22.938 -18.859 1 94.75 202 VAL A C 1
ATOM 1559 O O . VAL A 1 202 ? 4.227 -23.359 -20.031 1 94.75 202 VAL A O 1
ATOM 1562 N N . ASP A 1 203 ? 3.17 -22.672 -18.141 1 92 203 ASP A N 1
ATOM 1563 C CA . ASP A 1 203 ? 1.824 -22.641 -18.703 1 92 203 ASP A CA 1
ATOM 1564 C C . ASP A 1 203 ? 0.901 -21.75 -17.875 1 92 203 ASP A C 1
ATOM 1566 O O . ASP A 1 203 ? 1.338 -21.141 -16.906 1 92 203 ASP A O 1
ATOM 1570 N N . GLY A 1 204 ? -0.335 -21.562 -18.438 1 90.75 204 GLY A N 1
ATOM 1571 C CA . GLY A 1 204 ? -1.288 -20.688 -17.766 1 90.75 204 GLY A CA 1
ATOM 1572 C C . GLY A 1 204 ? -1.414 -19.328 -18.438 1 90.75 204 GLY A C 1
ATOM 1573 O O . GLY A 1 204 ? -0.465 -18.844 -19.062 1 90.75 204 GLY A O 1
ATOM 1574 N N . GLY A 1 205 ? -2.391 -18.719 -18.156 1 89.19 205 GLY A N 1
ATOM 1575 C CA . GLY A 1 205 ? -2.711 -17.453 -18.812 1 89.19 205 GLY A CA 1
ATOM 1576 C C . GLY A 1 205 ? -1.756 -16.344 -18.453 1 89.19 205 GLY A C 1
ATOM 1577 O O . GLY A 1 205 ? -1.41 -15.516 -19.312 1 89.19 205 GLY A O 1
ATOM 1578 N N . VAL A 1 206 ? -1.312 -16.234 -17.281 1 92.5 206 VAL A N 1
ATOM 1579 C CA . VAL A 1 206 ? -0.456 -15.156 -16.812 1 92.5 206 VAL A CA 1
ATOM 1580 C C . VAL A 1 206 ? 0.946 -15.312 -17.391 1 92.5 206 VAL A C 1
ATOM 1582 O O . VAL A 1 206 ? 1.704 -14.344 -17.469 1 92.5 206 VAL A O 1
ATOM 1585 N N . SER A 1 207 ? 1.275 -16.516 -17.844 1 93.94 207 SER A N 1
ATOM 1586 C CA . SER A 1 207 ? 2.596 -16.781 -18.406 1 93.94 207 SER A CA 1
ATOM 1587 C C . SER A 1 207 ? 2.768 -16.109 -19.75 1 93.94 207 SER A C 1
ATOM 1589 O O . SER A 1 207 ? 3.879 -16.047 -20.297 1 93.94 207 SER A O 1
ATOM 1591 N N . ARG A 1 208 ? 1.712 -15.539 -20.281 1 93 208 ARG A N 1
ATOM 1592 C CA . ARG A 1 208 ? 1.764 -14.844 -21.562 1 93 208 ARG A CA 1
ATOM 1593 C C . ARG A 1 208 ? 2.564 -13.547 -21.453 1 93 208 ARG A C 1
ATOM 1595 O O . ARG A 1 208 ? 3.023 -13.008 -22.453 1 93 208 ARG A O 1
ATOM 1602 N N . ASN A 1 209 ? 2.674 -13.062 -20.297 1 94.62 209 ASN A N 1
ATOM 1603 C CA . ASN A 1 209 ? 3.412 -11.828 -20.078 1 94.62 209 ASN A CA 1
ATOM 1604 C C . ASN A 1 209 ? 4.918 -12.039 -20.219 1 94.62 209 ASN A C 1
ATOM 1606 O O . ASN A 1 209 ? 5.535 -12.68 -19.375 1 94.62 209 ASN A O 1
ATOM 1610 N N . ASP A 1 210 ? 5.508 -11.445 -21.188 1 96.25 210 ASP A N 1
ATOM 1611 C CA . ASP A 1 210 ? 6.918 -11.664 -21.5 1 96.25 210 ASP A CA 1
ATOM 1612 C C . ASP A 1 210 ? 7.816 -11.094 -20.406 1 96.25 210 ASP A C 1
ATOM 1614 O O . ASP A 1 210 ? 8.859 -11.672 -20.094 1 96.25 210 ASP A O 1
ATOM 1618 N N . PHE A 1 211 ? 7.488 -9.984 -19.953 1 96.56 211 PHE A N 1
ATOM 1619 C CA . PHE A 1 211 ? 8.305 -9.367 -18.906 1 96.56 211 PHE A CA 1
ATOM 1620 C C . PHE A 1 211 ? 8.391 -10.273 -17.688 1 96.56 211 PHE A C 1
ATOM 1622 O O . PHE A 1 211 ? 9.484 -10.492 -17.156 1 96.56 211 PHE A O 1
ATOM 1629 N N . LEU A 1 212 ? 7.242 -10.727 -17.266 1 96.75 212 LEU A N 1
ATOM 1630 C CA . LEU A 1 212 ? 7.172 -11.586 -16.094 1 96.75 212 LEU A CA 1
ATOM 1631 C C . LEU A 1 212 ? 8 -12.852 -16.297 1 96.75 212 LEU A C 1
ATOM 1633 O O . LEU A 1 212 ? 8.75 -13.258 -15.406 1 96.75 212 LEU A O 1
ATOM 1637 N N . MET A 1 213 ? 7.922 -13.5 -17.453 1 97.56 213 MET A N 1
ATOM 1638 C CA . MET A 1 213 ? 8.688 -14.703 -17.766 1 97.56 213 MET A CA 1
ATOM 1639 C C . MET A 1 213 ? 10.18 -14.414 -17.75 1 97.56 213 MET A C 1
ATOM 1641 O O . MET A 1 213 ? 10.969 -15.195 -17.203 1 97.56 213 MET A O 1
ATOM 1645 N N . GLN A 1 214 ? 10.508 -13.328 -18.359 1 97.56 214 GLN A N 1
ATOM 1646 C CA . GLN A 1 214 ? 11.922 -12.953 -18.406 1 97.56 214 GLN A CA 1
ATOM 1647 C C . GLN A 1 214 ? 12.461 -12.695 -17 1 97.56 214 GLN A C 1
ATOM 1649 O O . GLN A 1 214 ? 13.562 -13.133 -16.656 1 97.56 214 GLN A O 1
ATOM 1654 N N . LEU A 1 215 ? 11.695 -11.969 -16.234 1 97.31 215 LEU A N 1
ATOM 1655 C CA . LEU A 1 215 ? 12.141 -11.656 -14.883 1 97.31 215 LEU A CA 1
ATOM 1656 C C . LEU A 1 215 ? 12.312 -12.93 -14.062 1 97.31 215 LEU A C 1
ATOM 1658 O O . LEU A 1 215 ? 13.297 -13.07 -13.336 1 97.31 215 LEU A O 1
ATOM 1662 N N . ILE A 1 216 ? 11.359 -13.828 -14.141 1 97.56 216 ILE A N 1
ATOM 1663 C CA . ILE A 1 216 ? 11.453 -15.094 -13.422 1 97.56 216 ILE A CA 1
ATOM 1664 C C . ILE A 1 216 ? 12.711 -15.844 -13.867 1 97.56 216 ILE A C 1
ATOM 1666 O O . ILE A 1 216 ? 13.445 -16.391 -13.039 1 97.56 216 ILE A O 1
ATOM 1670 N N . SER A 1 217 ? 12.914 -15.867 -15.141 1 97.81 217 SER A N 1
ATOM 1671 C CA . SER A 1 217 ? 14.117 -16.5 -15.672 1 97.81 217 SER A CA 1
ATOM 1672 C C . SER A 1 217 ? 15.375 -15.867 -15.094 1 97.81 217 SER A C 1
ATOM 1674 O O . SER A 1 217 ? 16.297 -16.562 -14.664 1 97.81 217 SER A O 1
ATOM 1676 N N . ASP A 1 218 ? 15.367 -14.625 -15.062 1 97.44 218 ASP A N 1
ATOM 1677 C CA . ASP A 1 218 ? 16.531 -13.883 -14.562 1 97.44 218 ASP A CA 1
ATOM 1678 C C . ASP A 1 218 ? 16.781 -14.18 -13.086 1 97.44 218 ASP A C 1
ATOM 1680 O O . ASP A 1 218 ? 17.922 -14.32 -12.664 1 97.44 218 ASP A O 1
ATOM 1684 N N . LEU A 1 219 ? 15.758 -14.164 -12.336 1 96.38 219 LEU A N 1
ATOM 1685 C CA . LEU A 1 219 ? 15.867 -14.352 -10.891 1 96.38 219 LEU A CA 1
ATOM 1686 C C . LEU A 1 219 ? 16.281 -15.781 -10.562 1 96.38 219 LEU A C 1
ATOM 1688 O O . LEU A 1 219 ? 17.078 -16.016 -9.656 1 96.38 219 LEU A O 1
ATOM 1692 N N . THR A 1 220 ? 15.727 -16.734 -11.266 1 95 220 THR A N 1
ATOM 1693 C CA . THR A 1 220 ? 15.914 -18.141 -10.945 1 95 220 THR A CA 1
ATOM 1694 C C . THR A 1 220 ? 17.141 -18.703 -11.664 1 95 220 THR A C 1
ATOM 1696 O O . THR A 1 220 ? 17.625 -19.797 -11.336 1 95 220 THR A O 1
ATOM 1699 N N . MET A 1 221 ? 17.609 -18.031 -12.648 1 93.75 221 MET A N 1
ATOM 1700 C CA . MET A 1 221 ? 18.719 -18.469 -13.484 1 93.75 221 MET A CA 1
ATOM 1701 C C . MET A 1 221 ? 18.344 -19.734 -14.25 1 93.75 221 MET A C 1
ATOM 1703 O O . MET A 1 221 ? 19.219 -20.578 -14.5 1 93.75 221 MET A O 1
ATOM 1707 N N . MET A 1 222 ? 17.094 -19.891 -14.5 1 95.25 222 MET A N 1
ATOM 1708 C CA . MET A 1 222 ? 16.609 -21.016 -15.281 1 95.25 222 MET A CA 1
ATOM 1709 C C . MET A 1 222 ? 16.109 -20.562 -16.656 1 95.25 222 MET A C 1
ATOM 1711 O O . MET A 1 222 ? 15.539 -19.484 -16.781 1 95.25 222 MET A O 1
ATOM 1715 N N . THR A 1 223 ? 16.359 -21.406 -17.609 1 97.25 223 THR A N 1
ATOM 1716 C CA . THR A 1 223 ? 15.758 -21.188 -18.922 1 97.25 223 THR A CA 1
ATOM 1717 C C . THR A 1 223 ? 14.266 -21.516 -18.891 1 97.25 223 THR A C 1
ATOM 1719 O O . THR A 1 223 ? 13.875 -22.594 -18.422 1 97.25 223 THR A O 1
ATOM 1722 N N . ILE A 1 224 ? 13.438 -20.547 -19.344 1 97.38 224 ILE A N 1
ATOM 1723 C CA . ILE A 1 224 ? 12 -20.766 -19.344 1 97.38 224 ILE A CA 1
ATOM 1724 C C . ILE A 1 224 ? 11.523 -21.031 -20.781 1 97.38 224 ILE A C 1
ATOM 1726 O O . ILE A 1 224 ? 11.828 -20.266 -21.688 1 97.38 224 ILE A O 1
ATOM 1730 N N . ASP A 1 225 ? 10.812 -22.125 -20.922 1 96.06 225 ASP A N 1
ATOM 1731 C CA . ASP A 1 225 ? 10.242 -22.531 -22.203 1 96.06 225 ASP A CA 1
ATOM 1732 C C . ASP A 1 225 ? 8.727 -22.391 -22.203 1 96.06 225 ASP A C 1
ATOM 1734 O O . ASP A 1 225 ? 8.023 -23.141 -21.516 1 96.06 225 ASP A O 1
ATOM 1738 N N . ARG A 1 226 ? 8.219 -21.391 -22.906 1 95.19 226 ARG A N 1
ATOM 1739 C CA . ARG A 1 226 ? 6.777 -21.188 -23.031 1 95.19 226 ARG A CA 1
ATOM 1740 C C . ARG A 1 226 ? 6.23 -21.844 -24.297 1 95.19 226 ARG A C 1
ATOM 1742 O O . ARG A 1 226 ? 6.668 -21.531 -25.406 1 95.19 226 ARG A O 1
ATOM 1749 N N . PRO A 1 227 ? 5.316 -22.719 -24.141 1 92.06 227 PRO A N 1
ATOM 1750 C CA . PRO A 1 227 ? 4.762 -23.438 -25.281 1 92.06 227 PRO A CA 1
ATOM 1751 C C . PRO A 1 227 ? 3.744 -22.594 -26.062 1 92.06 227 PRO A C 1
ATOM 1753 O O . PRO A 1 227 ? 3.277 -21.562 -25.562 1 92.06 227 PRO A O 1
ATOM 1756 N N . VAL A 1 228 ? 3.471 -23.031 -27.266 1 88.75 228 VAL A N 1
ATOM 1757 C CA . VAL A 1 228 ? 2.439 -22.406 -28.094 1 88.75 228 VAL A CA 1
ATOM 1758 C C . VAL A 1 228 ? 1.07 -22.609 -27.438 1 88.75 228 VAL A C 1
ATOM 1760 O O . VAL A 1 228 ? 0.261 -21.688 -27.375 1 88.75 228 VAL A O 1
ATOM 1763 N N . PHE A 1 229 ? 0.871 -23.844 -26.938 1 82.06 229 PHE A N 1
ATOM 1764 C CA . PHE A 1 229 ? -0.373 -24.172 -26.25 1 82.06 229 PHE A CA 1
ATOM 1765 C C . PHE A 1 229 ? -0.194 -24.109 -24.734 1 82.06 229 PHE A C 1
ATOM 1767 O O . PHE A 1 229 ? 0.385 -25.016 -24.141 1 82.06 229 PHE A O 1
ATOM 1774 N N . ILE A 1 230 ? -0.846 -23.172 -24.156 1 78.5 230 ILE A N 1
ATOM 1775 C CA . ILE A 1 230 ? -0.535 -22.906 -22.75 1 78.5 230 ILE A CA 1
ATOM 1776 C C . ILE A 1 230 ? -1.537 -23.625 -21.859 1 78.5 230 ILE A C 1
ATOM 1778 O O . ILE A 1 230 ? -1.379 -23.656 -20.641 1 78.5 230 ILE A O 1
ATOM 1782 N N . GLU A 1 231 ? -2.57 -24.297 -22.453 1 81.12 231 GLU A N 1
ATOM 1783 C CA . GLU A 1 231 ? -3.488 -25.109 -21.656 1 81.12 231 GLU A CA 1
ATOM 1784 C C . GLU A 1 231 ? -2.959 -26.531 -21.484 1 81.12 231 GLU A C 1
ATOM 1786 O O . GLU A 1 231 ? -3.588 -27.5 -21.922 1 81.12 231 GLU A O 1
ATOM 1791 N N . SER A 1 232 ? -1.938 -26.641 -20.688 1 83.44 232 SER A N 1
ATOM 1792 C CA . SER A 1 232 ? -1.173 -27.891 -20.594 1 83.44 232 SER A CA 1
ATOM 1793 C C . SER A 1 232 ? -1.949 -28.953 -19.828 1 83.44 232 SER A C 1
ATOM 1795 O O . SER A 1 232 ? -1.806 -30.156 -20.109 1 83.44 232 SER A O 1
ATOM 1797 N N . ALA A 1 233 ? -2.775 -28.469 -18.875 1 84.88 233 ALA A N 1
ATOM 1798 C CA . ALA A 1 233 ? -3.537 -29.453 -18.109 1 84.88 233 ALA A CA 1
ATOM 1799 C C . ALA A 1 233 ? -4.477 -30.25 -19.016 1 84.88 233 ALA A C 1
ATOM 1801 O O . ALA A 1 233 ? -4.516 -31.469 -18.969 1 84.88 233 ALA A O 1
ATOM 1802 N N . ALA A 1 234 ? -5.215 -29.562 -19.844 1 85.81 234 ALA A N 1
ATOM 1803 C CA . ALA A 1 234 ? -6.117 -30.219 -20.781 1 85.81 234 ALA A CA 1
ATOM 1804 C C . ALA A 1 234 ? -5.344 -31.078 -21.781 1 85.81 234 ALA A C 1
ATOM 1806 O O . ALA A 1 234 ? -5.773 -32.188 -22.109 1 85.81 234 ALA A O 1
ATOM 1807 N N . HIS A 1 235 ? -4.297 -30.609 -22.203 1 87.69 235 HIS A N 1
ATOM 1808 C CA . HIS A 1 235 ? -3.445 -31.344 -23.125 1 87.69 235 HIS A CA 1
ATOM 1809 C C . HIS A 1 235 ? -2.914 -32.625 -22.484 1 87.69 235 HIS A C 1
ATOM 1811 O O . HIS A 1 235 ? -2.902 -33.688 -23.125 1 87.69 235 HIS A O 1
ATOM 1817 N N . GLY A 1 236 ? -2.461 -32.469 -21.281 1 89.81 236 GLY A N 1
ATOM 1818 C CA . GLY A 1 236 ? -1.945 -33.625 -20.562 1 89.81 236 GLY A CA 1
ATOM 1819 C C . GLY A 1 236 ? -2.973 -34.719 -20.391 1 89.81 236 GLY A C 1
ATOM 1820 O O . GLY A 1 236 ? -2.676 -35.906 -20.609 1 89.81 236 GLY A O 1
ATOM 1821 N N . ALA A 1 237 ? -4.16 -34.281 -19.984 1 89.69 237 ALA A N 1
ATOM 1822 C CA . ALA A 1 237 ? -5.242 -35.25 -19.828 1 89.69 237 ALA A CA 1
ATOM 1823 C C . ALA A 1 237 ? -5.547 -35.969 -21.156 1 89.69 237 ALA A C 1
ATOM 1825 O O . ALA A 1 237 ? -5.766 -37.188 -21.188 1 89.69 237 ALA A O 1
ATOM 1826 N N . ALA A 1 238 ? -5.555 -35.219 -22.219 1 89.06 238 ALA A N 1
ATOM 1827 C CA . ALA A 1 238 ? -5.812 -35.75 -23.547 1 89.06 238 ALA A CA 1
ATOM 1828 C C . ALA A 1 238 ? -4.715 -36.75 -23.953 1 89.06 238 ALA A C 1
ATOM 1830 O O . ALA A 1 238 ? -4.996 -37.781 -24.531 1 89.06 238 ALA A O 1
ATOM 1831 N N . MET A 1 239 ? -3.547 -36.406 -23.703 1 90.19 239 MET A N 1
ATOM 1832 C CA . MET A 1 239 ? -2.41 -37.25 -24.031 1 90.19 239 MET A CA 1
ATOM 1833 C C . MET A 1 239 ? -2.479 -38.594 -23.281 1 90.19 239 MET A C 1
ATOM 1835 O O . MET A 1 239 ? -2.248 -39.656 -23.859 1 90.19 239 MET A O 1
ATOM 1839 N N . MET A 1 240 ? -2.826 -38.469 -22.031 1 90.62 240 MET A N 1
ATOM 1840 C CA . MET A 1 240 ? -2.92 -39.656 -21.203 1 90.62 240 MET A CA 1
ATOM 1841 C C . MET A 1 240 ? -4.066 -40.562 -21.672 1 90.62 240 MET A C 1
ATOM 1843 O O . MET A 1 240 ? -3.92 -41.781 -21.734 1 90.62 240 MET A O 1
ATOM 1847 N N . ALA A 1 241 ? -5.184 -39.906 -21.922 1 90.25 241 ALA A N 1
ATOM 1848 C CA . ALA A 1 241 ? -6.309 -40.656 -22.469 1 90.25 241 ALA A CA 1
ATOM 1849 C C . ALA A 1 241 ? -5.934 -41.312 -23.781 1 90.25 241 ALA A C 1
ATOM 1851 O O . ALA A 1 241 ? -6.301 -42.469 -24.031 1 90.25 241 ALA A O 1
ATOM 1852 N N . GLY A 1 242 ? -5.266 -40.594 -24.609 1 90 242 GLY A N 1
ATOM 1853 C CA . GLY A 1 242 ? -4.82 -41.156 -25.875 1 90 242 GLY A CA 1
ATOM 1854 C C . GLY A 1 242 ? -3.883 -42.312 -25.734 1 90 242 GLY A C 1
ATOM 1855 O O . GLY A 1 242 ? -3.943 -43.281 -26.516 1 90 242 GLY A O 1
ATOM 1856 N N . LEU A 1 243 ? -3.045 -42.219 -24.766 1 88 243 LEU A N 1
ATOM 1857 C CA . LEU A 1 243 ? -2.164 -43.344 -24.5 1 88 243 LEU A CA 1
ATOM 1858 C C . LEU A 1 243 ? -2.967 -44.594 -24.094 1 88 243 LEU A C 1
ATOM 1860 O O . LEU A 1 243 ? -2.654 -45.688 -24.516 1 88 243 LEU A O 1
ATOM 1864 N N . SER A 1 244 ? -3.934 -44.312 -23.312 1 87.38 244 SER A N 1
ATOM 1865 C CA . SER A 1 244 ? -4.789 -45.406 -22.859 1 87.38 244 SER A CA 1
ATOM 1866 C C . SER A 1 244 ? -5.543 -46.062 -24.016 1 87.38 244 SER A C 1
ATOM 1868 O O . SER A 1 244 ? -5.766 -47.281 -24.016 1 87.38 244 SER A O 1
ATOM 1870 N N . PHE A 1 245 ? -5.91 -45.281 -25.031 1 89.19 245 PHE A N 1
ATOM 1871 C CA . PHE A 1 245 ? -6.66 -45.75 -26.188 1 89.19 245 PHE A CA 1
ATOM 1872 C C . PHE A 1 245 ? -5.719 -46.344 -27.234 1 89.19 245 PHE A C 1
ATOM 1874 O O . PHE A 1 245 ? -6.164 -46.969 -28.188 1 89.19 245 PHE A O 1
ATOM 1881 N N . GLY A 1 246 ? -4.488 -46.031 -27.062 1 88.44 246 GLY A N 1
ATOM 1882 C CA . GLY A 1 246 ? -3.514 -46.5 -28.031 1 88.44 246 GLY A CA 1
ATOM 1883 C C . GLY A 1 246 ? -3.357 -45.562 -29.219 1 88.44 246 GLY A C 1
ATOM 1884 O O . GLY A 1 246 ? -2.85 -45.969 -30.266 1 88.44 246 GLY A O 1
ATOM 1885 N N . ILE A 1 247 ? -3.939 -44.469 -29.062 1 89.94 247 ILE A N 1
ATOM 1886 C CA . ILE A 1 247 ? -3.729 -43.469 -30.094 1 89.94 247 ILE A CA 1
ATOM 1887 C C . ILE A 1 247 ? -2.234 -43.188 -30.25 1 89.94 247 ILE A C 1
ATOM 1889 O O . ILE A 1 247 ? -1.726 -43.094 -31.375 1 89.94 247 ILE A O 1
ATOM 1893 N N . TRP A 1 248 ? -1.609 -43 -29.109 1 89.88 248 TRP A N 1
ATOM 1894 C CA . TRP A 1 248 ? -0.152 -42.969 -29.062 1 89.88 248 TRP A CA 1
ATOM 1895 C C . TRP A 1 248 ? 0.415 -44.219 -28.391 1 89.88 248 TRP A C 1
ATOM 1897 O O . TRP A 1 248 ? -0.17 -44.719 -27.453 1 89.88 248 TRP A O 1
ATOM 1907 N N . LYS A 1 249 ? 1.472 -44.656 -28.922 1 86.81 249 LYS A N 1
ATOM 1908 C CA . LYS A 1 249 ? 2.012 -45.938 -28.484 1 86.81 249 LYS A CA 1
ATOM 1909 C C . LYS A 1 249 ? 2.906 -45.75 -27.25 1 86.81 249 LYS A C 1
ATOM 1911 O O . LYS A 1 249 ? 3.098 -46.688 -26.484 1 86.81 249 LYS A O 1
ATOM 1916 N N . SER A 1 250 ? 3.568 -44.594 -27.281 1 85.25 250 SER A N 1
ATOM 1917 C CA . SER A 1 250 ? 4.496 -44.344 -26.172 1 85.25 250 SER A CA 1
ATOM 1918 C C . SER A 1 250 ? 4.629 -42.875 -25.875 1 85.25 250 SER A C 1
ATOM 1920 O O . SER A 1 250 ? 4.199 -42.031 -26.672 1 85.25 250 SER A O 1
ATOM 1922 N N . ARG A 1 251 ? 5.27 -42.562 -24.75 1 86 251 ARG A N 1
ATOM 1923 C CA . ARG A 1 251 ? 5.539 -41.188 -24.359 1 86 251 ARG A CA 1
ATOM 1924 C C . ARG A 1 251 ? 6.473 -40.531 -25.359 1 86 251 ARG A C 1
ATOM 1926 O O . ARG A 1 251 ? 6.395 -39.312 -25.578 1 86 251 ARG A O 1
ATOM 1933 N N . SER A 1 252 ? 7.242 -41.281 -25.922 1 86.62 252 SER A N 1
ATOM 1934 C CA . SER A 1 252 ? 8.188 -40.75 -26.906 1 86.62 252 SER A CA 1
ATOM 1935 C C . SER A 1 252 ? 7.465 -40.156 -28.094 1 86.62 252 SER A C 1
ATOM 1937 O O . SER A 1 252 ? 7.949 -39.188 -28.688 1 86.62 252 SER A O 1
ATOM 1939 N N . GLU A 1 253 ? 6.34 -40.656 -28.406 1 87.25 253 GLU A N 1
ATOM 1940 C CA . GLU A 1 253 ? 5.559 -40.125 -29.531 1 87.25 253 GLU A CA 1
ATOM 1941 C C . GLU A 1 253 ? 4.953 -38.781 -29.188 1 87.25 253 GLU A C 1
ATOM 1943 O O . GLU A 1 253 ? 4.613 -38 -30.078 1 87.25 253 GLU A O 1
ATOM 1948 N N . LEU A 1 254 ? 4.82 -38.562 -27.891 1 87.81 254 LEU A N 1
ATOM 1949 C CA . LEU A 1 254 ? 4.195 -37.344 -27.438 1 87.81 254 LEU A CA 1
ATOM 1950 C C . LE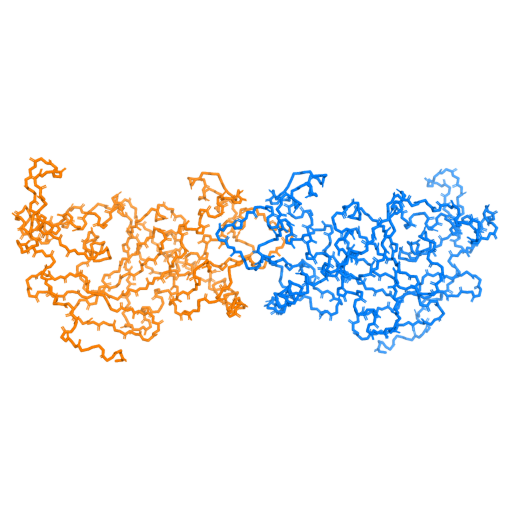U A 1 254 ? 5.172 -36.156 -27.531 1 87.81 254 LEU A C 1
ATOM 1952 O O . LEU A 1 254 ? 4.758 -35 -27.531 1 87.81 254 LEU A O 1
ATOM 1956 N N . GLN A 1 255 ? 6.43 -36.438 -27.609 1 81.31 255 GLN A N 1
ATOM 1957 C CA . GLN A 1 255 ? 7.473 -35.438 -27.594 1 81.31 255 GLN A CA 1
ATOM 1958 C C . GLN A 1 255 ? 7.297 -34.438 -28.75 1 81.31 255 GLN A C 1
ATOM 1960 O O . GLN A 1 255 ? 7.629 -33.281 -28.625 1 81.31 255 GLN A O 1
ATOM 1965 N N . HIS A 1 256 ? 6.738 -34.906 -29.812 1 78.88 256 HIS A N 1
ATOM 1966 C CA . HIS A 1 256 ? 6.59 -34.094 -31.016 1 78.88 256 HIS A CA 1
ATOM 1967 C C . HIS A 1 256 ? 5.387 -33.156 -30.891 1 78.88 256 HIS A C 1
ATOM 1969 O O . HIS A 1 256 ? 5.246 -32.219 -31.672 1 78.88 256 HIS A O 1
ATOM 1975 N N . MET A 1 257 ? 4.633 -33.344 -29.875 1 78.56 257 MET A N 1
ATOM 1976 C CA . MET A 1 257 ? 3.396 -32.562 -29.719 1 78.56 257 MET A CA 1
ATOM 1977 C C . MET A 1 257 ? 3.668 -31.219 -29.062 1 78.56 257 MET A C 1
ATOM 1979 O O . MET A 1 257 ? 2.854 -30.297 -29.172 1 78.56 257 MET A O 1
ATOM 1983 N N . ARG A 1 258 ? 4.738 -31.141 -28.375 1 79.81 258 ARG A N 1
ATOM 1984 C CA . ARG A 1 258 ? 5.027 -29.859 -27.734 1 79.81 258 ARG A CA 1
ATOM 1985 C C . ARG A 1 258 ? 5.793 -28.938 -28.672 1 79.81 258 ARG A C 1
ATOM 1987 O O . ARG A 1 258 ? 6.754 -29.359 -29.328 1 79.81 258 ARG A O 1
ATOM 1994 N N . GLN A 1 259 ? 5.207 -27.781 -28.875 1 86.19 259 GLN A N 1
ATOM 1995 C CA . GLN A 1 259 ? 5.852 -26.734 -29.672 1 86.19 259 GLN A CA 1
ATOM 1996 C C . GLN A 1 259 ? 6.18 -25.516 -28.812 1 86.19 259 GLN A C 1
ATOM 1998 O O . GLN A 1 259 ? 5.32 -25 -28.094 1 86.19 259 GLN A O 1
ATOM 2003 N N . THR A 1 260 ? 7.391 -25.156 -28.891 1 91.44 260 THR A N 1
ATOM 2004 C CA . THR A 1 260 ? 7.859 -24 -28.125 1 91.44 260 THR A CA 1
ATOM 2005 C C . THR A 1 260 ? 7.504 -22.703 -28.844 1 91.44 260 THR A C 1
ATOM 2007 O O . THR A 1 260 ? 7.734 -22.562 -30.047 1 91.44 260 THR A O 1
ATOM 2010 N N . GLU A 1 261 ? 6.828 -21.812 -28.156 1 94.19 261 GLU A N 1
ATOM 2011 C CA . GLU A 1 261 ? 6.547 -20.484 -28.688 1 94.19 261 GLU A CA 1
ATOM 2012 C C . GLU A 1 261 ? 7.73 -19.547 -28.484 1 94.19 261 GLU A C 1
ATOM 2014 O O . GLU A 1 261 ? 8.195 -18.906 -29.438 1 94.19 261 GLU A O 1
ATOM 2019 N N . ARG A 1 262 ? 8.211 -19.469 -27.281 1 96.31 262 ARG A N 1
ATOM 2020 C CA . ARG A 1 262 ? 9.297 -18.562 -26.938 1 96.31 262 ARG A CA 1
ATOM 2021 C C . ARG A 1 262 ? 10.148 -19.141 -25.812 1 96.31 262 ARG A C 1
ATOM 2023 O O . ARG A 1 262 ? 9.633 -19.797 -24.906 1 96.31 262 ARG A O 1
ATOM 2030 N N . ILE A 1 263 ? 11.453 -18.922 -25.922 1 97.38 263 ILE A N 1
ATOM 2031 C CA . ILE A 1 263 ? 12.406 -19.297 -24.891 1 97.38 263 ILE A CA 1
ATOM 2032 C C . ILE A 1 263 ? 12.961 -18.047 -24.219 1 97.38 263 ILE A C 1
ATOM 2034 O O . ILE A 1 263 ? 13.336 -17.094 -24.891 1 97.38 263 ILE A O 1
ATOM 2038 N N . PHE A 1 264 ? 12.906 -17.969 -22.922 1 98 264 PHE A N 1
ATOM 2039 C CA . PHE A 1 264 ? 13.484 -16.891 -22.141 1 98 264 PHE A CA 1
ATOM 2040 C C . PHE A 1 264 ? 14.773 -17.344 -21.469 1 98 264 PHE A C 1
ATOM 2042 O O . PHE A 1 264 ? 14.766 -18.281 -20.672 1 98 264 PHE A O 1
ATOM 2049 N N . LEU A 1 265 ? 15.875 -16.734 -21.75 1 97.69 265 LEU A N 1
ATOM 2050 C CA . LEU A 1 265 ? 17.188 -17.047 -21.188 1 97.69 265 LEU A CA 1
ATOM 2051 C C . LEU A 1 265 ? 17.547 -16.047 -20.094 1 97.69 265 LEU A C 1
ATOM 2053 O O . LEU A 1 265 ? 17.297 -14.852 -20.234 1 97.69 265 LEU A O 1
ATOM 2057 N N . PRO A 1 266 ? 18.094 -16.594 -19.016 1 96.44 266 PRO A N 1
ATOM 2058 C CA . PRO A 1 266 ? 18.516 -15.648 -17.984 1 96.44 266 PRO A CA 1
ATOM 2059 C C . PRO A 1 266 ? 19.562 -14.656 -18.484 1 96.44 266 PRO A C 1
ATOM 2061 O O . PRO A 1 266 ? 20.453 -15.031 -19.25 1 96.44 266 PRO A O 1
ATOM 2064 N N . VAL A 1 267 ? 19.328 -13.453 -18.156 1 94.62 267 VAL A N 1
ATOM 2065 C CA . VAL A 1 267 ? 20.297 -12.414 -18.516 1 94.62 267 VAL A CA 1
ATOM 2066 C C . VAL A 1 267 ? 21.375 -12.328 -17.438 1 94.62 267 VAL A C 1
ATOM 2068 O O . VAL A 1 267 ? 21.078 -12.234 -16.25 1 94.62 267 VAL A O 1
ATOM 2071 N N . GLU A 1 268 ? 22.562 -12.258 -17.938 1 88.62 268 GLU A N 1
ATOM 2072 C CA . GLU A 1 268 ? 23.688 -12.242 -17.016 1 88.62 268 GLU A CA 1
ATOM 2073 C C . GLU A 1 268 ? 23.688 -10.992 -16.141 1 88.62 268 GLU A C 1
ATOM 2075 O O . GLU A 1 268 ? 23.391 -9.898 -16.625 1 88.62 268 GLU A O 1
ATOM 2080 N N . ASN A 1 269 ? 23.906 -11.031 -14.883 1 88.62 269 ASN A N 1
ATOM 2081 C CA . ASN A 1 269 ? 24.109 -9.977 -13.898 1 88.62 269 ASN A CA 1
ATOM 2082 C C . ASN A 1 269 ? 22.797 -9.297 -13.508 1 88.62 269 ASN A C 1
ATOM 2084 O O . ASN A 1 269 ? 22.797 -8.367 -12.703 1 88.62 269 ASN A O 1
ATOM 2088 N N . ARG A 1 270 ? 21.688 -9.703 -14.086 1 91 270 ARG A N 1
ATOM 2089 C CA . ARG A 1 270 ? 20.406 -9.102 -13.719 1 91 270 ARG A CA 1
ATOM 2090 C C . ARG A 1 270 ? 20.078 -9.383 -12.258 1 91 270 ARG A C 1
ATOM 2092 O O . ARG A 1 270 ? 19.469 -8.547 -11.578 1 91 270 ARG A O 1
ATOM 2099 N N . TRP A 1 271 ? 20.484 -10.539 -11.875 1 88.75 271 TRP A N 1
ATOM 2100 C CA . TRP A 1 271 ? 20.219 -10.891 -10.484 1 88.75 271 TRP A CA 1
ATOM 2101 C C . TRP A 1 271 ? 20.891 -9.914 -9.539 1 88.75 271 TRP A C 1
ATOM 2103 O O . TRP A 1 271 ? 20.359 -9.602 -8.469 1 88.75 271 TRP A O 1
ATOM 2113 N N . LEU A 1 272 ? 22 -9.375 -9.914 1 91.31 272 LEU A N 1
ATOM 2114 C CA . LEU A 1 272 ? 22.734 -8.445 -9.055 1 91.31 272 LEU A CA 1
ATOM 2115 C C . LEU A 1 272 ? 21.922 -7.184 -8.805 1 91.31 272 LEU A C 1
ATOM 2117 O O . LEU A 1 272 ? 22 -6.59 -7.73 1 91.31 272 LEU A O 1
ATOM 2121 N N . ASP A 1 273 ? 21.125 -6.832 -9.789 1 92.25 273 ASP A N 1
ATOM 2122 C CA . ASP A 1 273 ? 20.266 -5.656 -9.68 1 92.25 273 ASP A CA 1
ATOM 2123 C C . ASP A 1 273 ? 19.031 -5.949 -8.82 1 92.25 273 ASP A C 1
ATOM 2125 O O . ASP A 1 273 ? 18.516 -5.055 -8.148 1 92.25 273 ASP A O 1
ATOM 2129 N N . TYR A 1 274 ? 18.609 -7.223 -8.805 1 95.69 274 TYR A N 1
ATOM 2130 C CA . TYR A 1 274 ? 17.328 -7.547 -8.164 1 95.69 274 TYR A CA 1
ATOM 2131 C C . TYR A 1 274 ? 17.547 -8.141 -6.781 1 95.69 274 TYR A C 1
ATOM 2133 O O . TYR A 1 274 ? 16.625 -8.195 -5.969 1 95.69 274 TYR A O 1
ATOM 2141 N N . ALA A 1 275 ? 18.781 -8.523 -6.516 1 95.31 275 ALA A N 1
ATOM 2142 C CA . ALA A 1 275 ? 19.062 -9.141 -5.223 1 95.31 275 ALA A CA 1
ATOM 2143 C C . ALA A 1 275 ? 18.688 -8.211 -4.074 1 95.31 275 ALA A C 1
ATOM 2145 O O . ALA A 1 275 ? 17.969 -8.602 -3.15 1 95.31 275 ALA A O 1
ATOM 2146 N N . PRO A 1 276 ? 19.156 -6.93 -4.141 1 96.12 276 PRO A N 1
ATOM 2147 C CA . PRO A 1 276 ? 18.766 -6.035 -3.053 1 96.12 276 PRO A CA 1
ATOM 2148 C C . PRO A 1 276 ? 17.266 -5.762 -3.035 1 96.12 276 PRO A C 1
ATOM 2150 O O . PRO A 1 276 ? 16.672 -5.586 -1.965 1 96.12 276 PRO A O 1
ATOM 2153 N N . LEU A 1 277 ? 16.656 -5.691 -4.16 1 96.88 277 LEU A N 1
ATOM 2154 C CA . LEU A 1 277 ? 15.211 -5.469 -4.258 1 96.88 277 LEU A CA 1
ATOM 2155 C C . LEU A 1 277 ? 14.445 -6.645 -3.66 1 96.88 277 LEU A C 1
ATOM 2157 O O . LEU A 1 277 ? 13.453 -6.445 -2.945 1 96.88 277 LEU A O 1
ATOM 2161 N N . TYR A 1 278 ? 14.93 -7.832 -3.961 1 97.44 278 TYR A N 1
ATOM 2162 C CA . TYR A 1 278 ? 14.312 -9.031 -3.4 1 97.44 278 TYR A CA 1
ATOM 2163 C C . TYR A 1 278 ? 14.438 -9.047 -1.883 1 97.44 278 TYR A C 1
ATOM 2165 O O . TYR A 1 278 ? 13.492 -9.406 -1.18 1 97.44 278 TYR A O 1
ATOM 2173 N N . SER A 1 279 ? 15.586 -8.695 -1.4 1 97.12 279 SER A N 1
ATOM 2174 C CA . SER A 1 279 ? 15.797 -8.617 0.041 1 97.12 279 SER A CA 1
ATOM 2175 C C . SER A 1 279 ? 14.844 -7.621 0.688 1 97.12 279 SER A C 1
ATOM 2177 O O . SER A 1 279 ? 14.266 -7.898 1.743 1 97.12 279 SER A O 1
ATOM 2179 N N . SER A 1 280 ? 14.664 -6.449 0.076 1 97.12 280 SER A N 1
ATOM 2180 C CA . SER A 1 280 ? 13.734 -5.434 0.572 1 97.12 280 SER A CA 1
ATOM 2181 C C . SER A 1 280 ? 12.297 -5.926 0.517 1 97.12 280 SER A C 1
ATOM 2183 O O . SER A 1 280 ? 11.5 -5.629 1.408 1 97.12 280 SER A O 1
ATOM 2185 N N . TRP A 1 281 ? 12.008 -6.652 -0.539 1 98 281 TRP A N 1
ATOM 2186 C CA . TRP A 1 281 ? 10.664 -7.207 -0.663 1 98 281 TRP A CA 1
ATOM 2187 C C . TRP A 1 281 ? 10.391 -8.219 0.445 1 98 281 TRP A C 1
ATOM 2189 O O . TRP A 1 281 ? 9.297 -8.234 1.023 1 98 281 TRP A O 1
ATOM 2199 N N . LYS A 1 282 ? 11.383 -9.031 0.767 1 96.75 282 LYS A N 1
ATOM 2200 C CA . LYS A 1 282 ? 11.234 -9.977 1.87 1 96.75 282 LYS A CA 1
ATOM 2201 C C . LYS A 1 282 ? 10.984 -9.25 3.188 1 96.75 282 LYS A C 1
ATOM 2203 O O . LYS A 1 282 ? 10.18 -9.695 4.008 1 96.75 282 LYS A O 1
ATOM 2208 N N . ASN A 1 283 ? 11.695 -8.188 3.311 1 96.81 283 ASN A N 1
ATOM 2209 C CA . ASN A 1 283 ? 11.484 -7.367 4.5 1 96.81 283 ASN A CA 1
ATOM 2210 C C . ASN A 1 283 ? 10.062 -6.812 4.547 1 96.81 283 ASN A C 1
ATOM 2212 O O . ASN A 1 283 ? 9.453 -6.754 5.617 1 96.81 283 ASN A O 1
ATOM 2216 N N . ALA A 1 284 ? 9.586 -6.309 3.422 1 97.44 284 ALA A N 1
ATOM 2217 C CA . ALA A 1 284 ? 8.219 -5.809 3.338 1 97.44 284 ALA A CA 1
ATOM 2218 C C . ALA A 1 284 ? 7.211 -6.883 3.736 1 97.44 284 ALA A C 1
ATOM 2220 O O . ALA A 1 284 ? 6.266 -6.613 4.484 1 97.44 284 ALA A O 1
ATOM 2221 N N . VAL A 1 285 ? 7.426 -8.117 3.244 1 96.88 285 VAL A N 1
ATOM 2222 C CA . VAL A 1 285 ? 6.547 -9.234 3.574 1 96.88 285 VAL A CA 1
ATOM 2223 C C . VAL A 1 285 ? 6.582 -9.492 5.078 1 96.88 285 VAL A C 1
ATOM 2225 O O . VAL A 1 285 ? 5.535 -9.664 5.711 1 96.88 285 VAL A O 1
ATOM 2228 N N . ARG A 1 286 ? 7.727 -9.531 5.633 1 95.38 286 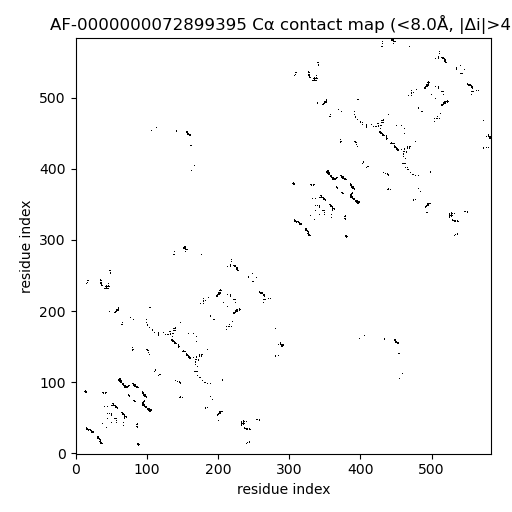ARG A N 1
ATOM 2229 C CA . ARG A 1 286 ? 7.887 -9.797 7.059 1 95.38 286 ARG A CA 1
ATOM 2230 C C . ARG A 1 286 ? 7.137 -8.766 7.895 1 95.38 286 ARG A C 1
ATOM 2232 O O . ARG A 1 286 ? 6.539 -9.102 8.914 1 95.38 286 ARG A O 1
ATOM 2239 N N . ARG A 1 287 ? 7.164 -7.52 7.496 1 95.44 287 ARG A N 1
ATOM 2240 C CA . ARG A 1 287 ? 6.531 -6.43 8.234 1 95.44 287 ARG A CA 1
ATOM 2241 C C . ARG A 1 287 ? 5.012 -6.582 8.234 1 95.44 287 ARG A C 1
ATOM 2243 O O . ARG A 1 287 ? 4.34 -6.113 9.156 1 95.44 287 ARG A O 1
ATOM 2250 N N . LEU A 1 288 ? 4.504 -7.191 7.211 1 95.88 288 LEU A N 1
ATOM 2251 C CA . LEU A 1 288 ? 3.053 -7.277 7.086 1 95.88 288 LEU A CA 1
ATOM 2252 C C . LEU A 1 288 ? 2.541 -8.617 7.594 1 95.88 288 LEU A C 1
ATOM 2254 O O . LEU A 1 288 ? 1.333 -8.867 7.59 1 95.88 288 LEU A O 1
ATOM 2258 N N . CYS A 1 289 ? 3.455 -9.484 8.055 1 95.12 289 CYS A N 1
ATOM 2259 C CA . CYS A 1 289 ? 3.064 -10.766 8.625 1 95.12 289 CYS A CA 1
ATOM 2260 C C . CYS A 1 289 ? 2.324 -10.578 9.938 1 95.12 289 CYS A C 1
ATOM 2262 O O . CYS A 1 289 ? 2.514 -9.57 10.625 1 95.12 289 CYS A O 1
ATOM 2264 N N . HIS A 1 290 ? 1.444 -11.469 10.258 1 94.38 290 HIS A N 1
ATOM 2265 C CA . HIS A 1 290 ? 0.703 -11.5 11.508 1 94.38 290 HIS A CA 1
ATOM 2266 C C . HIS A 1 290 ? -0.107 -10.227 11.703 1 94.38 290 HIS A C 1
ATOM 2268 O O . HIS A 1 290 ? -0.039 -9.594 12.766 1 94.38 290 HIS A O 1
ATOM 2274 N N . TRP A 1 291 ? -0.761 -9.805 10.664 1 93.31 291 TRP A N 1
ATOM 2275 C CA . TRP A 1 291 ? -1.593 -8.609 10.672 1 93.31 291 TRP A CA 1
ATOM 2276 C C . TRP A 1 291 ? -2.986 -8.914 11.203 1 93.31 291 TRP A C 1
ATOM 2278 O O . TRP A 1 291 ? -3.52 -8.164 12.031 1 93.31 291 TRP A O 1
ATOM 2288 N N . TYR A 1 292 ? -3.568 -9.984 10.742 1 88.94 292 TYR A N 1
ATOM 2289 C CA . TYR A 1 292 ? -4.918 -10.344 11.164 1 88.94 292 TYR A CA 1
ATOM 2290 C C . TYR A 1 292 ? -4.891 -11.328 12.328 1 88.94 292 TYR A C 1
ATOM 2292 O O . TYR A 1 292 ? -3.955 -12.125 12.453 1 88.94 292 TYR A O 1
ATOM 2300 N N . MET B 1 1 ? 21.375 22.375 25.578 1 42.25 1 MET B N 1
ATOM 2301 C CA . MET B 1 1 ? 21.594 21.219 24.719 1 42.25 1 MET B CA 1
ATOM 2302 C C . MET B 1 1 ? 22.578 21.562 23.609 1 42.25 1 MET B C 1
ATOM 2304 O O . MET B 1 1 ? 23.531 20.812 23.359 1 42.25 1 MET B O 1
ATOM 2308 N N . LEU B 1 2 ? 22.219 22.453 22.75 1 49.44 2 LEU B N 1
ATOM 2309 C CA . LEU B 1 2 ? 23.156 22.734 21.672 1 49.44 2 LEU B CA 1
ATOM 2310 C C . LEU B 1 2 ? 24.188 23.766 22.094 1 49.44 2 LEU B C 1
ATOM 2312 O O . LEU B 1 2 ? 25.094 24.109 21.328 1 49.44 2 LEU B O 1
ATOM 2316 N N . ASP B 1 3 ? 24.297 23.969 23.234 1 57.34 3 ASP B N 1
ATOM 2317 C CA . ASP B 1 3 ? 25.281 24.875 23.828 1 57.34 3 ASP B CA 1
ATOM 2318 C C . ASP B 1 3 ? 25.375 26.172 23.016 1 57.34 3 ASP B C 1
ATOM 2320 O O . ASP B 1 3 ? 26.469 26.672 22.766 1 57.34 3 ASP B O 1
ATOM 2324 N N . ILE B 1 4 ? 24.328 26.391 22.344 1 60.78 4 ILE B N 1
ATOM 2325 C CA . ILE B 1 4 ? 24.297 27.672 21.656 1 60.78 4 ILE B CA 1
ATOM 2326 C C . ILE B 1 4 ? 24.125 28.797 22.672 1 60.78 4 ILE B C 1
ATOM 2328 O O . ILE B 1 4 ? 23.172 28.797 23.469 1 60.78 4 ILE B O 1
ATOM 2332 N N . PRO B 1 5 ? 25.203 29.609 22.828 1 58.41 5 PRO B N 1
ATOM 2333 C CA . PRO B 1 5 ? 25.109 30.734 23.766 1 58.41 5 PRO B CA 1
ATOM 2334 C C . PRO B 1 5 ? 23.875 31.594 23.531 1 58.41 5 PRO B C 1
ATOM 2336 O O . PRO B 1 5 ? 23.422 31.734 22.391 1 58.41 5 PRO B O 1
ATOM 2339 N N . LYS B 1 6 ? 23.141 31.969 24.578 1 62.91 6 LYS B N 1
ATOM 2340 C CA . LYS B 1 6 ? 21.953 32.812 24.531 1 62.91 6 LYS B CA 1
ATOM 2341 C C . LYS B 1 6 ? 22.203 34.062 23.672 1 62.91 6 LYS B C 1
ATOM 2343 O O . LYS B 1 6 ? 21.281 34.562 23.031 1 62.91 6 LYS B O 1
ATOM 2348 N N . SER B 1 7 ? 23.516 34.406 23.781 1 63.53 7 SER B N 1
ATOM 2349 C CA . SER B 1 7 ? 23.875 35.625 23.047 1 63.53 7 SER B CA 1
ATOM 2350 C C . SER B 1 7 ? 23.734 35.406 21.547 1 63.53 7 SER B C 1
ATOM 2352 O O . SER B 1 7 ? 23.625 36.375 20.781 1 63.53 7 SER B O 1
ATOM 2354 N N . MET B 1 8 ? 23.703 34.25 21.156 1 61.91 8 MET B N 1
ATOM 2355 C CA . MET B 1 8 ? 23.625 33.938 19.734 1 61.91 8 MET B CA 1
ATOM 2356 C C . MET B 1 8 ? 22.172 33.844 19.281 1 61.91 8 MET B C 1
ATOM 2358 O O . MET B 1 8 ? 21.891 33.844 18.078 1 61.91 8 MET B O 1
ATOM 2362 N N . LEU B 1 9 ? 21.375 33.844 20.266 1 64.38 9 LEU B N 1
ATOM 2363 C CA . LEU B 1 9 ? 19.969 33.719 19.906 1 64.38 9 LEU B CA 1
ATOM 2364 C C . LEU B 1 9 ? 19.406 35.094 19.531 1 64.38 9 LEU B C 1
ATOM 2366 O O . LEU B 1 9 ? 19.781 36.125 20.125 1 64.38 9 LEU B O 1
ATOM 2370 N N . PRO B 1 10 ? 18.75 35.188 18.516 1 66.06 10 PRO B N 1
ATOM 2371 C CA . PRO B 1 10 ? 18.156 36.469 18.109 1 66.06 10 PRO B CA 1
ATOM 2372 C C . PRO B 1 10 ? 17.25 37.062 19.188 1 66.06 10 PRO B C 1
ATOM 2374 O O . PRO B 1 10 ? 16.703 36.312 20.016 1 66.06 10 PRO B O 1
ATOM 2377 N N . GLU B 1 11 ? 17.359 38.375 19.438 1 71.69 11 GLU B N 1
ATOM 2378 C CA . GLU B 1 11 ? 16.469 39.094 20.344 1 71.69 11 GLU B CA 1
ATOM 2379 C C . GLU B 1 11 ? 15.031 39.062 19.844 1 71.69 11 GLU B C 1
ATOM 2381 O O . GLU B 1 11 ? 14.781 39.188 18.656 1 71.69 11 GLU B O 1
ATOM 2386 N N . ILE B 1 12 ? 14.148 38.625 20.766 1 75.62 12 ILE B N 1
ATOM 2387 C CA . ILE B 1 12 ? 12.734 38.688 20.438 1 75.62 12 ILE B CA 1
ATOM 2388 C C . ILE B 1 12 ? 12.242 40.125 20.469 1 75.62 12 ILE B C 1
ATOM 2390 O O . ILE B 1 12 ? 12.359 40.812 21.5 1 75.62 12 ILE B O 1
ATOM 2394 N N . LYS B 1 13 ? 11.938 40.594 19.328 1 77.38 13 LYS B N 1
ATOM 2395 C CA . LYS B 1 13 ? 11.391 41.938 19.219 1 77.38 13 LYS B CA 1
ATOM 2396 C C . LYS B 1 13 ? 9.875 41.906 19.062 1 77.38 13 LYS B C 1
ATOM 2398 O O . LYS B 1 13 ? 9.297 40.875 18.766 1 77.38 13 LYS B O 1
ATOM 2403 N N . ASP B 1 14 ? 9.328 43.031 19.328 1 86.12 14 ASP B N 1
ATOM 2404 C CA . ASP B 1 14 ? 7.883 43.125 19.141 1 86.12 14 ASP B CA 1
ATOM 2405 C C . ASP B 1 14 ? 7.492 42.75 17.719 1 86.12 14 ASP B C 1
ATOM 2407 O O . ASP B 1 14 ? 8.133 43.188 16.75 1 86.12 14 ASP B O 1
ATOM 2411 N N . SER B 1 15 ? 6.504 41.938 17.625 1 87.62 15 SER B N 1
ATOM 2412 C CA . SER B 1 15 ? 6.016 41.5 16.312 1 87.62 15 SER B CA 1
ATOM 2413 C C . SER B 1 15 ? 5.395 42.688 15.562 1 87.62 15 SER B C 1
ATOM 2415 O O . SER B 1 15 ? 5.316 42.656 14.328 1 87.62 15 SER B O 1
ATOM 2417 N N . CYS B 1 16 ? 4.902 43.562 16.375 1 84.94 16 CYS B N 1
ATOM 2418 C CA . CYS B 1 16 ? 4.301 44.75 15.805 1 84.94 16 CYS B CA 1
ATOM 2419 C C . CYS B 1 16 ? 5.062 46 16.234 1 84.94 16 CYS B C 1
ATOM 2421 O O . CYS B 1 16 ? 5.43 46.125 17.406 1 84.94 16 CYS B O 1
ATOM 2423 N N . GLY B 1 17 ? 5.371 46.875 15.227 1 81.25 17 GLY B N 1
ATOM 2424 C CA . GLY B 1 17 ? 6.031 48.094 15.602 1 81.25 17 GLY B CA 1
ATOM 2425 C C . GLY B 1 17 ? 6.656 48.812 14.43 1 81.25 17 GLY B C 1
ATOM 2426 O O . GLY B 1 17 ? 6.562 48.375 13.289 1 81.25 17 GLY B O 1
ATOM 2427 N N . SER B 1 18 ? 7.211 49.969 14.773 1 82.12 18 SER B N 1
ATOM 2428 C CA . SER B 1 18 ? 7.809 50.812 13.75 1 82.12 18 SER B CA 1
ATOM 2429 C C . SER B 1 18 ? 9.289 50.5 13.555 1 82.12 18 SER B C 1
ATOM 2431 O O . SER B 1 18 ? 9.945 51.094 12.695 1 82.12 18 SER B O 1
ATOM 2433 N N . HIS B 1 19 ? 9.648 49.469 14.172 1 83.62 19 HIS B N 1
ATOM 2434 C CA . HIS B 1 19 ? 11.086 49.219 14.211 1 83.62 19 HIS B CA 1
ATOM 2435 C C . HIS B 1 19 ? 11.531 48.312 13.07 1 83.62 19 HIS B C 1
ATOM 2437 O O . HIS B 1 19 ? 12.719 48.031 12.914 1 83.62 19 HIS B O 1
ATOM 2443 N N . TRP B 1 20 ? 10.734 47.781 12.203 1 84.75 20 TRP B N 1
ATOM 2444 C CA . TRP B 1 20 ? 11.094 46.781 11.203 1 84.75 20 TRP B CA 1
ATOM 2445 C C . TRP B 1 20 ? 11.539 47.438 9.906 1 84.75 20 TRP B C 1
ATOM 2447 O O . TRP B 1 20 ? 12.016 46.781 8.984 1 84.75 20 TRP B O 1
ATOM 2457 N N . GLY B 1 21 ? 11.312 48.688 9.727 1 85.44 21 GLY B N 1
ATOM 2458 C CA . GLY B 1 21 ? 11.781 49.375 8.531 1 85.44 21 GLY B CA 1
ATOM 2459 C C . GLY B 1 21 ? 10.703 49.5 7.469 1 85.44 21 GLY B C 1
ATOM 2460 O O . GLY B 1 21 ? 9.516 49.531 7.777 1 85.44 21 GLY B O 1
ATOM 2461 N N . SER B 1 22 ? 11.156 49.875 6.188 1 88.69 22 SER B N 1
ATOM 2462 C CA . SER B 1 22 ? 10.219 50.062 5.094 1 88.69 22 SER B CA 1
ATOM 2463 C C . SER B 1 22 ? 10.695 49.406 3.811 1 88.69 22 SER B C 1
ATOM 2465 O O . SER B 1 22 ? 11.898 49.156 3.645 1 88.69 22 SER B O 1
ATOM 2467 N N . ILE B 1 23 ? 9.68 48.938 3.119 1 86.56 23 ILE B N 1
ATOM 2468 C CA . ILE B 1 23 ? 9.977 48.469 1.77 1 86.56 23 ILE B CA 1
ATOM 2469 C C . ILE B 1 23 ? 10.414 49.656 0.9 1 86.56 23 ILE B C 1
ATOM 2471 O O . ILE B 1 23 ? 9.781 50.719 0.914 1 86.56 23 ILE B O 1
ATOM 2475 N N . HIS B 1 24 ? 11.43 49.375 0.206 1 89.94 24 HIS B N 1
ATOM 2476 C CA . HIS B 1 24 ? 11.992 50.438 -0.63 1 89.94 24 HIS B CA 1
ATOM 2477 C C . HIS B 1 24 ? 11 50.875 -1.7 1 89.94 24 HIS B C 1
ATOM 2479 O O . HIS B 1 24 ? 10.297 50.031 -2.285 1 89.94 24 HIS B O 1
ATOM 2485 N N . LYS B 1 25 ? 11.078 52.125 -2.055 1 90.88 25 LYS B N 1
ATOM 2486 C CA . LYS B 1 25 ? 10.125 52.75 -2.971 1 90.88 25 LYS B CA 1
ATOM 2487 C C . LYS B 1 25 ? 10.227 52.125 -4.367 1 90.88 25 LYS B C 1
ATOM 2489 O O . LYS B 1 25 ? 9.258 52.156 -5.125 1 90.88 25 LYS B O 1
ATOM 2494 N N . ASN B 1 26 ? 11.273 51.625 -4.656 1 91.69 26 ASN B N 1
ATOM 2495 C CA . ASN B 1 26 ? 11.508 51.094 -5.996 1 91.69 26 ASN B CA 1
ATOM 2496 C C . ASN B 1 26 ? 10.703 49.844 -6.242 1 91.69 26 ASN B C 1
ATOM 2498 O O . ASN B 1 26 ? 10.5 49.438 -7.391 1 91.69 26 ASN B O 1
ATOM 2502 N N . ILE B 1 27 ? 10.289 49.219 -5.133 1 86.44 27 ILE B N 1
ATOM 2503 C CA . ILE B 1 27 ? 9.641 47.906 -5.281 1 86.44 27 ILE B CA 1
ATOM 2504 C C . ILE B 1 27 ? 8.164 48.094 -5.602 1 86.44 27 ILE B C 1
ATOM 2506 O O . ILE B 1 27 ? 7.645 47.5 -6.555 1 86.44 27 ILE B O 1
ATOM 2510 N N . PHE B 1 28 ? 7.504 48.969 -4.949 1 88.25 28 PHE B N 1
ATOM 2511 C CA . PHE B 1 28 ? 6.066 49.125 -5.129 1 88.25 28 PHE B CA 1
ATOM 2512 C C . PHE B 1 28 ? 5.699 50.562 -5.48 1 88.25 28 PHE B C 1
ATOM 2514 O O . PHE B 1 28 ? 4.52 50.906 -5.562 1 88.25 28 PHE B O 1
ATOM 2521 N N . GLY B 1 29 ? 6.641 51.469 -5.652 1 90.44 29 GLY B N 1
ATOM 2522 C CA . GLY B 1 29 ? 6.379 52.844 -6.047 1 90.44 29 GLY B CA 1
ATOM 2523 C C . GLY B 1 29 ? 6.266 53.781 -4.867 1 90.44 29 GLY B C 1
ATOM 2524 O O . GLY B 1 29 ? 6.164 55 -5.047 1 90.44 29 GLY B O 1
ATOM 2525 N N . ALA B 1 30 ? 6.09 53.344 -3.732 1 89.94 30 ALA B N 1
ATOM 2526 C CA . ALA B 1 30 ? 6.055 54.125 -2.498 1 89.94 30 ALA B CA 1
ATOM 2527 C C . ALA B 1 30 ? 6.727 53.375 -1.354 1 89.94 30 ALA B C 1
ATOM 2529 O O . ALA B 1 30 ? 6.797 52.156 -1.368 1 89.94 30 ALA B O 1
ATOM 2530 N N . GLU B 1 31 ? 7.238 54.188 -0.568 1 89.5 31 GLU B N 1
ATOM 2531 C CA . GLU B 1 31 ? 7.766 53.562 0.648 1 89.5 31 GLU B CA 1
ATOM 2532 C C . GLU B 1 31 ? 6.641 53.031 1.522 1 89.5 31 GLU B C 1
ATOM 2534 O O . GLU B 1 31 ? 5.68 53.75 1.825 1 89.5 31 GLU B O 1
ATOM 2539 N N . ILE B 1 32 ? 6.723 51.75 1.748 1 88.75 32 ILE B N 1
ATOM 2540 C CA . ILE B 1 32 ? 5.691 51.125 2.564 1 88.75 32 ILE B CA 1
ATOM 2541 C C . ILE B 1 32 ? 6.293 50.656 3.887 1 88.75 32 ILE B C 1
ATOM 2543 O O . ILE B 1 32 ? 7.152 49.781 3.906 1 88.75 32 ILE B O 1
ATOM 2547 N N . PRO B 1 33 ? 5.918 51.188 5.008 1 90.12 33 PRO B N 1
ATOM 2548 C CA . PRO B 1 33 ? 6.457 50.75 6.301 1 90.12 33 PRO B CA 1
ATOM 2549 C C . PRO B 1 33 ? 6.102 49.312 6.637 1 90.12 33 PRO B C 1
ATOM 2551 O O . PRO B 1 33 ? 4.98 48.875 6.359 1 90.12 33 PRO B O 1
ATOM 2554 N N . ILE B 1 34 ? 7.062 48.562 7.133 1 89.19 34 ILE B N 1
ATOM 2555 C CA . ILE B 1 34 ? 6.812 47.219 7.68 1 89.19 34 ILE B CA 1
ATOM 2556 C C . ILE B 1 34 ? 6.445 47.312 9.156 1 89.19 34 ILE B C 1
ATOM 2558 O O . ILE B 1 34 ? 7.254 47.781 9.977 1 89.19 34 ILE B O 1
ATOM 2562 N N . ARG B 1 35 ? 5.242 46.906 9.516 1 90.19 35 ARG B N 1
ATOM 2563 C CA . ARG B 1 35 ? 4.754 47.156 10.867 1 90.19 35 ARG B CA 1
ATOM 2564 C C . ARG B 1 35 ? 4.496 45.844 11.602 1 90.19 35 ARG B C 1
ATOM 2566 O O . ARG B 1 35 ? 4.129 45.844 12.773 1 90.19 35 ARG B O 1
ATOM 2573 N N . CYS B 1 36 ? 4.719 44.812 10.867 1 89.81 36 CYS B N 1
ATOM 2574 C CA . CYS B 1 36 ? 4.492 43.5 11.5 1 89.81 36 CYS B CA 1
ATOM 2575 C C . CYS B 1 36 ? 5.43 42.438 10.93 1 89.81 36 CYS B C 1
ATOM 2577 O O . CYS B 1 36 ? 5.633 42.375 9.711 1 89.81 36 CYS B O 1
ATOM 2579 N N . VAL B 1 37 ? 6.121 41.781 11.797 1 87.62 37 VAL B N 1
ATOM 2580 C CA . VAL B 1 37 ? 6.891 40.594 11.469 1 87.62 37 VAL B CA 1
ATOM 2581 C C . VAL B 1 37 ? 6.543 39.469 12.453 1 87.62 37 VAL B C 1
ATOM 2583 O O . VAL B 1 37 ? 6.789 39.594 13.656 1 87.62 37 VAL B O 1
ATOM 2586 N N . VAL B 1 38 ? 5.887 38.469 11.922 1 88.19 38 VAL B N 1
ATOM 2587 C CA . VAL B 1 38 ? 5.41 37.406 12.773 1 88.19 38 VAL B CA 1
ATOM 2588 C C . VAL B 1 38 ? 5.582 36.062 12.055 1 88.19 38 VAL B C 1
ATOM 2590 O O . VAL B 1 38 ? 5.668 36.031 10.82 1 88.19 38 VAL B O 1
ATOM 2593 N N . SER B 1 39 ? 5.781 35.031 12.805 1 84.5 39 SER B N 1
ATOM 2594 C CA . SER B 1 39 ? 5.867 33.719 12.227 1 84.5 39 SER B CA 1
ATOM 2595 C C . SER B 1 39 ? 4.543 33.312 11.586 1 84.5 39 SER B C 1
ATOM 2597 O O . SER B 1 39 ? 3.486 33.812 11.945 1 84.5 39 SER B O 1
ATOM 2599 N N . ASP B 1 40 ? 4.605 32.344 10.656 1 83.5 40 ASP B N 1
ATOM 2600 C CA . ASP B 1 40 ? 3.414 31.844 9.977 1 83.5 40 ASP B CA 1
ATOM 2601 C C . ASP B 1 40 ? 2.396 31.297 10.977 1 83.5 40 ASP B C 1
ATOM 2603 O O . ASP B 1 40 ? 1.21 31.625 10.898 1 83.5 40 ASP B O 1
ATOM 2607 N N . GLN B 1 41 ? 2.812 30.562 11.875 1 84.12 41 GLN B N 1
ATOM 2608 C CA . GLN B 1 41 ? 1.908 29.938 12.836 1 84.12 41 GLN B CA 1
ATOM 2609 C C . GLN B 1 41 ? 1.375 30.969 13.828 1 84.12 41 GLN B C 1
ATOM 2611 O O . GLN B 1 41 ? 0.222 30.875 14.258 1 84.12 41 GLN B O 1
ATOM 2616 N N . GLY B 1 42 ? 2.248 31.891 14.172 1 86.62 42 GLY B N 1
ATOM 2617 C CA . GLY B 1 42 ? 1.787 32.969 15.016 1 86.62 42 GLY B CA 1
ATOM 2618 C C . GLY B 1 42 ? 0.73 33.844 14.352 1 86.62 42 GLY B C 1
ATOM 2619 O O . GLY B 1 42 ? -0.269 34.188 14.977 1 86.62 42 GLY B O 1
ATOM 2620 N N . ALA B 1 43 ? 1.003 34.125 13.102 1 88.44 43 ALA B N 1
ATOM 2621 C CA . ALA B 1 43 ? 0.047 34.906 12.336 1 88.44 43 ALA B CA 1
ATOM 2622 C C . ALA B 1 43 ? -1.292 34.188 12.211 1 88.44 43 ALA B C 1
ATOM 2624 O O . ALA B 1 43 ? -2.352 34.812 12.336 1 88.44 43 ALA B O 1
ATOM 2625 N N . SER B 1 44 ? -1.159 32.938 11.977 1 87.38 44 SER B N 1
ATOM 2626 C CA . SER B 1 44 ? -2.375 32.125 11.836 1 87.38 44 SER B CA 1
ATOM 2627 C C . SER B 1 44 ? -3.162 32.094 13.141 1 87.38 44 SER B C 1
ATOM 2629 O O . SER B 1 44 ? -4.391 32.188 13.133 1 87.38 44 SER B O 1
ATOM 2631 N N . LEU B 1 45 ? -2.473 31.922 14.188 1 88.88 45 LEU B N 1
ATOM 2632 C CA . LEU B 1 45 ? -3.121 31.906 15.492 1 88.88 45 LEU B CA 1
ATOM 2633 C C . LEU B 1 45 ? -3.779 33.25 15.789 1 88.88 45 LEU B C 1
ATOM 2635 O O . LEU B 1 45 ? -4.906 33.312 16.281 1 88.88 45 LEU B O 1
ATOM 2639 N N . PHE B 1 46 ? -3.057 34.281 15.492 1 88.94 46 PHE B N 1
ATOM 2640 C CA . PHE B 1 46 ? -3.582 35.625 15.703 1 88.94 46 PHE B CA 1
ATOM 2641 C C . PHE B 1 46 ? -4.773 35.906 14.781 1 88.94 46 PHE B C 1
ATOM 2643 O O . PHE B 1 46 ? -5.777 36.469 15.211 1 88.94 46 PHE B O 1
ATOM 2650 N N . GLY B 1 47 ? -4.633 35.5 13.57 1 88.44 47 GLY B N 1
ATOM 2651 C CA . GLY B 1 47 ? -5.68 35.719 12.586 1 88.44 47 GLY B CA 1
ATOM 2652 C C . GLY B 1 47 ? -6.949 34.969 12.891 1 88.44 47 GLY B C 1
ATOM 2653 O O . GLY B 1 47 ? -8.031 35.312 12.43 1 88.44 47 GLY B O 1
ATOM 2654 N N . SER B 1 48 ? -6.809 33.906 13.602 1 87.69 48 SER B N 1
ATOM 2655 C CA . SER B 1 48 ? -7.961 33.125 14.008 1 87.69 48 SER B CA 1
ATOM 2656 C C . SER B 1 48 ? -8.531 33.594 15.328 1 87.69 48 SER B C 1
ATOM 2658 O O . SER B 1 48 ? -9.469 33 15.867 1 87.69 48 SER B O 1
ATOM 2660 N N . LEU B 1 49 ? -7.941 34.656 15.875 1 88.88 49 LEU B N 1
ATOM 2661 C CA . LEU B 1 49 ? -8.383 35.312 17.109 1 88.88 49 LEU B CA 1
ATOM 2662 C C . LEU B 1 49 ? -8.234 34.375 18.297 1 88.88 49 LEU B C 1
ATOM 2664 O O . LEU B 1 49 ? -9.102 34.344 19.172 1 88.88 49 LEU B O 1
ATOM 2668 N N . SER B 1 50 ? -7.27 33.5 18.188 1 88.44 50 SER B N 1
ATOM 2669 C CA . SER B 1 50 ? -6.957 32.594 19.281 1 88.44 50 SER B CA 1
ATOM 2670 C C . SER B 1 50 ? -6.008 33.25 20.281 1 88.44 50 SER B C 1
ATOM 2672 O O . SER B 1 50 ? -4.855 32.844 20.422 1 88.44 50 SER B O 1
ATOM 2674 N N . PHE B 1 51 ? -6.57 34.125 21.109 1 87.75 51 PHE B N 1
ATOM 2675 C CA . PHE B 1 51 ? -5.762 35 21.953 1 87.75 51 PHE B CA 1
ATOM 2676 C C . PHE B 1 51 ? -5.59 34.406 23.344 1 87.75 51 PHE B C 1
ATOM 2678 O O . PHE B 1 51 ? -4.668 34.75 24.078 1 87.75 51 PHE B O 1
ATOM 2685 N N . ASN B 1 52 ? -6.453 33.531 23.625 1 87.62 52 ASN B N 1
ATOM 2686 C CA . ASN B 1 52 ? -6.496 33.062 25 1 87.62 52 ASN B CA 1
ATOM 2687 C C . ASN B 1 52 ? -5.711 31.766 25.203 1 87.62 52 ASN B C 1
ATOM 2689 O O . ASN B 1 52 ? -5.594 30.969 24.266 1 87.62 52 ASN B O 1
ATOM 2693 N N . GLN B 1 53 ? -5.25 31.672 26.422 1 87.5 53 GLN B N 1
ATOM 2694 C CA . GLN B 1 53 ? -4.641 30.391 26.781 1 87.5 53 GLN B CA 1
ATOM 2695 C C . GLN B 1 53 ? -5.617 29.25 26.594 1 87.5 53 GLN B C 1
ATOM 2697 O O . GLN B 1 53 ? -6.781 29.328 27 1 87.5 53 GLN B O 1
ATOM 2702 N N . GLY B 1 54 ? -5.094 28.266 25.875 1 87.62 54 GLY B N 1
ATOM 2703 C CA . GLY B 1 54 ? -5.953 27.109 25.672 1 87.62 54 GLY B CA 1
ATOM 2704 C C . GLY B 1 54 ? -6.578 27.078 24.281 1 87.62 54 GLY B C 1
ATOM 2705 O O . GLY B 1 54 ? -7.086 26.047 23.844 1 87.62 54 GLY B O 1
ATOM 2706 N N . ASP B 1 55 ? -6.52 28.188 23.609 1 90.38 55 ASP B N 1
ATOM 2707 C CA . ASP B 1 55 ? -7.027 28.203 22.234 1 90.38 55 ASP B CA 1
ATOM 2708 C C . ASP B 1 55 ? -6.191 27.297 21.344 1 90.38 55 ASP B C 1
ATOM 2710 O O . ASP B 1 55 ? -4.973 27.219 21.484 1 90.38 55 ASP B O 1
ATOM 2714 N N . VAL B 1 56 ? -6.895 26.562 20.516 1 92.25 56 VAL B N 1
ATOM 2715 C CA . VAL B 1 56 ? -6.215 25.625 19.625 1 92.25 56 VAL B CA 1
ATOM 2716 C C . VAL B 1 56 ? -6.586 25.953 18.172 1 92.25 56 VAL B C 1
ATOM 2718 O O . VAL B 1 56 ? -7.742 26.25 17.875 1 92.25 56 VAL B O 1
ATOM 2721 N N . ARG B 1 57 ? -5.586 25.969 17.359 1 92.69 57 ARG B N 1
ATOM 2722 C CA . ARG B 1 57 ? -5.762 26.188 15.93 1 92.69 57 ARG B CA 1
ATOM 2723 C C . ARG B 1 57 ? -5.145 25.047 15.125 1 92.69 57 ARG B C 1
ATOM 2725 O O . ARG B 1 57 ? -4.035 24.594 15.43 1 92.69 57 ARG B O 1
ATOM 2732 N N . LEU B 1 58 ? -5.906 24.578 14.172 1 94.25 58 LEU B N 1
ATOM 2733 C CA . LEU B 1 58 ? -5.418 23.578 13.234 1 94.25 58 LEU B CA 1
ATOM 2734 C C . LEU B 1 58 ? -5.289 24.156 11.828 1 94.25 58 LEU B C 1
ATOM 2736 O O . LEU B 1 58 ? -6.281 24.594 11.242 1 94.25 58 LEU B O 1
ATOM 2740 N N . THR B 1 59 ? -4.086 24.234 11.359 1 92.44 59 THR B N 1
ATOM 2741 C CA . THR B 1 59 ? -3.83 24.641 9.977 1 92.44 59 THR B CA 1
ATOM 2742 C C . THR B 1 59 ? -3.588 23.406 9.102 1 92.44 59 THR B C 1
ATOM 2744 O O . THR B 1 59 ? -2.705 22.609 9.383 1 92.44 59 THR B O 1
ATOM 2747 N N . MET B 1 60 ? -4.406 23.281 8.062 1 93.38 60 MET B N 1
ATOM 2748 C CA . MET B 1 60 ? -4.215 22.172 7.145 1 93.38 60 MET B CA 1
ATOM 2749 C C . MET B 1 60 ? -3.924 22.672 5.734 1 93.38 60 MET B C 1
ATOM 2751 O O . MET B 1 60 ? -4.848 22.953 4.969 1 93.38 60 MET B O 1
ATOM 2755 N N . GLY B 1 61 ? -2.717 22.75 5.375 1 90 61 GLY B N 1
ATOM 2756 C CA . GLY B 1 61 ? -2.223 23.062 4.047 1 90 61 GLY B CA 1
ATOM 2757 C C . GLY B 1 61 ? -1.351 21.969 3.457 1 90 61 GLY B C 1
ATOM 2758 O O . GLY B 1 61 ? -1.761 20.812 3.391 1 90 61 GLY B O 1
ATOM 2759 N N . THR B 1 62 ? -0.07 22.422 3.152 1 87.38 62 THR B N 1
ATOM 2760 C CA . THR B 1 62 ? 0.883 21.391 2.736 1 87.38 62 THR B CA 1
ATOM 2761 C C . THR B 1 62 ? 1.074 20.359 3.834 1 87.38 62 THR B C 1
ATOM 2763 O O . THR B 1 62 ? 1.037 19.156 3.57 1 87.38 62 THR B O 1
ATOM 2766 N N . GLY B 1 63 ? 1.232 20.875 4.98 1 91.31 63 GLY B N 1
ATOM 2767 C CA . GLY B 1 63 ? 1.241 20.062 6.188 1 91.31 63 GLY B CA 1
ATOM 2768 C C . GLY B 1 63 ? 0.13 20.422 7.156 1 91.31 63 GLY B C 1
ATOM 2769 O O . GLY B 1 63 ? -0.698 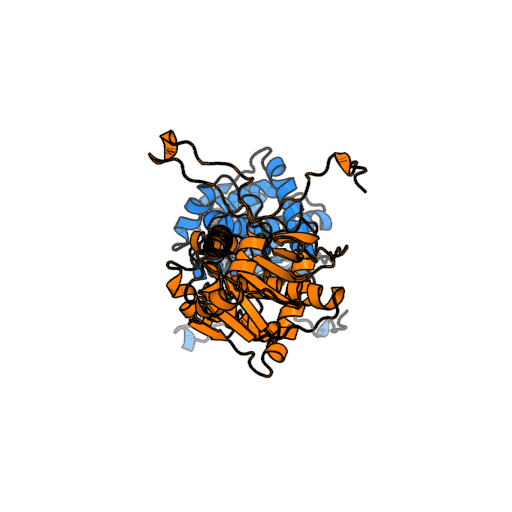21.297 6.863 1 91.31 63 GLY B O 1
ATOM 2770 N N . SER B 1 64 ? 0.036 19.672 8.141 1 92.88 64 SER B N 1
ATOM 2771 C CA . SER B 1 64 ? -0.906 19.953 9.219 1 92.88 64 SER B CA 1
ATOM 2772 C C . SER B 1 64 ? -0.182 20.406 10.477 1 92.88 64 SER B C 1
ATOM 2774 O O . SER B 1 64 ? 0.805 19.797 10.891 1 92.88 64 SER B O 1
ATOM 2776 N N . PHE B 1 65 ? -0.678 21.547 11.031 1 91.12 65 PHE B N 1
ATOM 2777 C CA . PHE B 1 65 ? -0.073 22.141 12.227 1 91.12 65 PHE B CA 1
ATOM 2778 C C . PHE B 1 65 ? -1.125 22.391 13.297 1 91.12 65 PHE B C 1
ATOM 2780 O O . PHE B 1 65 ? -2.109 23.094 13.062 1 91.12 65 PHE B O 1
ATOM 2787 N N . VAL B 1 66 ? -0.902 21.75 14.344 1 91.44 66 VAL B N 1
ATOM 2788 C CA . VAL B 1 66 ? -1.741 22.031 15.508 1 91.44 66 VAL B CA 1
ATOM 2789 C C . VAL B 1 66 ? -1.012 22.969 16.453 1 91.44 66 VAL B C 1
ATOM 2791 O O . VAL B 1 66 ? 0.087 22.656 16.922 1 91.44 66 VAL B O 1
ATOM 2794 N N . SER B 1 67 ? -1.616 24.125 16.656 1 90.19 67 SER B N 1
ATOM 2795 C CA . SER B 1 67 ? -1.018 25.141 17.516 1 90.19 67 SER B CA 1
ATOM 2796 C C . SER B 1 67 ? -1.852 25.375 18.766 1 90.19 67 SER B C 1
ATOM 2798 O O . SER B 1 67 ? -3.059 25.609 18.688 1 90.19 67 SER B O 1
ATOM 2800 N N . TYR B 1 68 ? -1.206 25.25 19.812 1 88.75 68 TYR B N 1
ATOM 2801 C CA . TYR B 1 68 ? -1.815 25.469 21.125 1 88.75 68 TYR B CA 1
ATOM 2802 C C . TYR B 1 68 ? -1.256 26.719 21.781 1 88.75 68 TYR B C 1
ATOM 2804 O O . TYR B 1 68 ? -0.041 26.844 21.953 1 88.75 68 TYR B O 1
ATOM 2812 N N . ASN B 1 69 ? -2.156 27.641 22.109 1 90.19 69 ASN B N 1
ATOM 2813 C CA . ASN B 1 69 ? -1.741 28.859 22.812 1 90.19 69 ASN B CA 1
ATOM 2814 C C . ASN B 1 69 ? -1.424 28.578 24.281 1 90.19 69 ASN B C 1
ATOM 2816 O O . ASN B 1 69 ? -2.324 28.281 25.062 1 90.19 69 ASN B O 1
ATOM 2820 N N . THR B 1 70 ? -0.174 28.688 24.578 1 86.5 70 THR B N 1
ATOM 2821 C CA . THR B 1 70 ? 0.251 28.422 25.953 1 86.5 70 THR B CA 1
ATOM 2822 C C . THR B 1 70 ? 0.473 29.719 26.703 1 86.5 70 THR B C 1
ATOM 2824 O O . THR B 1 70 ? 1.03 29.719 27.812 1 86.5 70 THR B O 1
ATOM 2827 N N . SER B 1 71 ? 0.088 30.75 26.094 1 83.94 71 SER B N 1
ATOM 2828 C CA . SER B 1 71 ? 0.193 32.094 26.672 1 83.94 71 SER B CA 1
ATOM 2829 C C . SER B 1 71 ? 1.621 32.375 27.125 1 83.94 71 SER B C 1
ATOM 2831 O O . SER B 1 71 ? 2.566 32.188 26.359 1 83.94 71 SER B O 1
ATOM 2833 N N . GLU B 1 72 ? 1.939 32.688 28.375 1 80.75 72 GLU B N 1
ATOM 2834 C CA . GLU B 1 72 ? 3.227 33.219 28.797 1 80.75 72 GLU B CA 1
ATOM 2835 C C . GLU B 1 72 ? 4.223 32.125 29.109 1 80.75 72 GLU B C 1
ATOM 2837 O O . GLU B 1 72 ? 5.422 32.375 29.234 1 80.75 72 GLU B O 1
ATOM 2842 N N . LYS B 1 73 ? 3.887 30.922 29.141 1 79.44 73 LYS B N 1
ATOM 2843 C CA . LYS B 1 73 ? 4.789 29.844 29.5 1 79.44 73 LYS B CA 1
ATOM 2844 C C . LYS B 1 73 ? 5.129 28.984 28.281 1 79.44 73 LYS B C 1
ATOM 2846 O O . LYS B 1 73 ? 4.238 28.406 27.656 1 79.44 73 LYS B O 1
ATOM 2851 N N . PRO B 1 74 ? 6.457 29.078 28.016 1 75.69 74 PRO B N 1
ATOM 2852 C CA . PRO B 1 74 ? 6.844 28.172 26.938 1 75.69 74 PRO B CA 1
ATOM 2853 C C . PRO B 1 74 ? 6.672 26.703 27.312 1 75.69 74 PRO B C 1
ATOM 2855 O O . PRO B 1 74 ? 6.891 26.328 28.469 1 75.69 74 PRO B O 1
ATOM 2858 N N . HIS B 1 75 ? 6.074 25.938 26.531 1 72.88 75 HIS B N 1
ATOM 2859 C CA . HIS B 1 75 ? 5.914 24.516 26.766 1 72.88 75 HIS B CA 1
ATOM 2860 C C . HIS B 1 75 ? 6.852 23.703 25.875 1 72.88 75 HIS B C 1
ATOM 2862 O O . HIS B 1 75 ? 6.805 23.828 24.641 1 72.88 75 HIS B O 1
ATOM 2868 N N . ALA B 1 76 ? 7.902 23.062 26.422 1 64.38 76 ALA B N 1
ATOM 2869 C CA . ALA B 1 76 ? 8.82 22.203 25.672 1 64.38 76 ALA B CA 1
ATOM 2870 C C . ALA B 1 76 ? 8.656 20.75 26.078 1 64.38 76 ALA B C 1
ATOM 2872 O O . ALA B 1 76 ? 8.484 20.438 27.266 1 64.38 76 ALA B O 1
ATOM 2873 N N . SER B 1 77 ? 8.273 20 25.125 1 64.69 77 SER B N 1
ATOM 2874 C CA . SER B 1 77 ? 8.117 18.578 25.453 1 64.69 77 SER B CA 1
ATOM 2875 C C . SER B 1 77 ? 9.016 17.719 24.578 1 64.69 77 SER B C 1
ATOM 2877 O O . SER B 1 77 ? 9.359 18.094 23.453 1 64.69 77 SER B O 1
ATOM 2879 N N . VAL B 1 78 ? 9.492 16.719 25.188 1 55.91 78 VAL B N 1
ATOM 2880 C CA . VAL B 1 78 ? 10.352 15.727 24.547 1 55.91 78 VAL B CA 1
ATOM 2881 C C . VAL B 1 78 ? 9.562 14.969 23.484 1 55.91 78 VAL B C 1
ATOM 2883 O O . VAL B 1 78 ? 10.125 14.5 22.5 1 55.91 78 VAL B O 1
ATOM 2886 N N . SER B 1 79 ? 8.312 14.93 23.594 1 59.78 79 SER B N 1
ATOM 2887 C CA . SER B 1 79 ? 7.52 14.039 22.75 1 59.78 79 SER B CA 1
ATOM 2888 C C . SER B 1 79 ? 7.238 14.672 21.391 1 59.78 79 SER B C 1
ATOM 2890 O O . SER B 1 79 ? 6.836 13.977 20.453 1 59.78 79 SER B O 1
ATOM 2892 N N . GLY B 1 80 ? 7.543 16.016 21.328 1 65.25 80 GLY B N 1
ATOM 2893 C CA . GLY B 1 80 ? 7.48 16.5 19.953 1 65.25 80 GLY B CA 1
ATOM 2894 C C . GLY B 1 80 ? 6.785 17.844 19.812 1 65.25 80 GLY B C 1
ATOM 2895 O O . GLY B 1 80 ? 6.801 18.438 18.734 1 65.25 80 GLY B O 1
ATOM 2896 N N . LEU B 1 81 ? 6.215 18.281 20.969 1 72.69 81 LEU B N 1
ATOM 2897 C CA . LEU B 1 81 ? 5.719 19.656 20.891 1 72.69 81 LEU B CA 1
ATOM 2898 C C . LEU B 1 81 ? 6.84 20.656 21.141 1 72.69 81 LEU B C 1
ATOM 2900 O O . LEU B 1 81 ? 7.625 20.484 22.078 1 72.69 81 LEU B O 1
ATOM 2904 N N . TYR B 1 82 ? 6.961 21.516 20.203 1 73.25 82 TYR B N 1
ATOM 2905 C CA . TYR B 1 82 ? 8.031 22.469 20.422 1 73.25 82 TYR B CA 1
ATOM 2906 C C . TYR B 1 82 ? 7.469 23.875 20.625 1 73.25 82 TYR B C 1
ATOM 2908 O O . TYR B 1 82 ? 6.449 24.234 20.031 1 73.25 82 TYR B O 1
ATOM 2916 N N . PRO B 1 83 ? 8.094 24.516 21.531 1 77.69 83 PRO B N 1
ATOM 2917 C CA . PRO B 1 83 ? 7.652 25.875 21.781 1 77.69 83 PRO B CA 1
ATOM 2918 C C . PRO B 1 83 ? 8.031 26.844 20.656 1 77.69 83 PRO B C 1
ATOM 2920 O O . PRO B 1 83 ? 9.117 26.734 20.094 1 77.69 83 PRO B O 1
ATOM 2923 N N . VAL B 1 84 ? 7.105 27.578 20.312 1 79.5 84 VAL B N 1
ATOM 2924 C CA . VAL B 1 84 ? 7.309 28.641 19.328 1 79.5 84 VAL B CA 1
ATOM 2925 C C . VAL B 1 84 ? 6.77 29.969 19.891 1 79.5 84 VAL B C 1
ATOM 2927 O O . VAL B 1 84 ? 5.793 29.984 20.641 1 79.5 84 VAL B O 1
ATOM 2930 N N . VAL B 1 85 ? 7.574 30.953 19.609 1 82.38 85 VAL B N 1
ATOM 2931 C CA . VAL B 1 85 ? 7.047 32.281 19.969 1 82.38 85 VAL B CA 1
ATOM 2932 C C . VAL B 1 85 ? 5.918 32.656 19 1 82.38 85 VAL B C 1
ATOM 2934 O O . VAL B 1 85 ? 6.105 32.656 17.797 1 82.38 85 VAL B O 1
ATOM 2937 N N . GLY B 1 86 ? 4.777 32.812 19.516 1 87.75 86 GLY B N 1
ATOM 2938 C CA . GLY B 1 86 ? 3.668 33.25 18.688 1 87.75 86 GLY B CA 1
ATOM 2939 C C . GLY B 1 86 ? 3.799 34.719 18.266 1 87.75 86 GLY B C 1
ATOM 2940 O O . GLY B 1 86 ? 4.051 35 17.094 1 87.75 86 GLY B O 1
ATOM 2941 N N . TRP B 1 87 ? 3.658 35.594 19.25 1 88.12 87 TRP B N 1
ATOM 2942 C CA . TRP B 1 87 ? 3.852 37 19 1 88.12 87 TRP B CA 1
ATOM 2943 C C . TRP B 1 87 ? 4.238 37.719 20.297 1 88.12 87 TRP B C 1
ATOM 2945 O O . TRP B 1 87 ? 4.129 37.156 21.391 1 88.12 87 TRP B O 1
ATOM 2955 N N . LYS B 1 88 ? 4.906 38.781 20 1 88 88 LYS B N 1
ATOM 2956 C CA . LYS B 1 88 ? 5.184 39.75 21.062 1 88 88 LYS B CA 1
ATOM 2957 C C . LYS B 1 88 ? 4.57 41.094 20.766 1 88 88 LYS B C 1
ATOM 2959 O O . LYS B 1 88 ? 4.793 41.656 19.703 1 88 88 LYS B O 1
ATOM 2964 N N . ILE B 1 89 ? 3.721 41.562 21.641 1 85.81 89 ILE B N 1
ATOM 2965 C CA . ILE B 1 89 ? 3.121 42.875 21.562 1 85.81 89 ILE B CA 1
ATOM 2966 C C . ILE B 1 89 ? 3.277 43.594 22.906 1 85.81 89 ILE B C 1
ATOM 2968 O O . ILE B 1 89 ? 2.629 43.25 23.891 1 85.81 89 ILE B O 1
ATOM 2972 N N . GLY B 1 90 ? 4.137 44.594 22.844 1 81.62 90 GLY B N 1
ATOM 2973 C CA . GLY B 1 90 ? 4.453 45.281 24.094 1 81.62 90 GLY B CA 1
ATOM 2974 C C . GLY B 1 90 ? 5.117 44.375 25.109 1 81.62 90 GLY B C 1
ATOM 2975 O O . GLY B 1 90 ? 6.125 43.719 24.812 1 81.62 90 GLY B O 1
ATOM 2976 N N . ASP B 1 91 ? 4.449 44.219 26.234 1 83.44 91 ASP B N 1
ATOM 2977 C CA . ASP B 1 91 ? 5.031 43.406 27.297 1 83.44 91 ASP B CA 1
ATOM 2978 C C . ASP B 1 91 ? 4.52 41.969 27.234 1 83.44 91 ASP B C 1
ATOM 2980 O O . ASP B 1 91 ? 5.023 41.094 27.953 1 83.44 91 ASP B O 1
ATOM 2984 N N . GLU B 1 92 ? 3.66 41.844 26.344 1 85.44 92 GLU B N 1
ATOM 2985 C CA . GLU B 1 92 ? 3.053 40.531 26.25 1 85.44 92 GLU B CA 1
ATOM 2986 C C . GLU B 1 92 ? 3.797 39.625 25.266 1 85.44 92 GLU B C 1
ATOM 2988 O O . GLU B 1 92 ? 3.996 40.031 24.109 1 85.44 92 GLU B O 1
ATOM 2993 N N . VAL B 1 93 ? 4.262 38.531 25.766 1 87.12 93 VAL B N 1
ATOM 2994 C CA . VAL B 1 93 ? 4.82 37.5 24.906 1 87.12 93 VAL B CA 1
ATOM 2995 C C . VAL B 1 93 ? 3.939 36.25 24.969 1 87.12 93 VAL B C 1
ATOM 2997 O O . VAL B 1 93 ? 3.666 35.719 26.047 1 87.12 93 VAL B O 1
ATOM 3000 N N . VAL B 1 94 ? 3.482 35.844 23.875 1 89 94 VAL B N 1
ATOM 3001 C CA . VAL B 1 94 ? 2.643 34.656 23.797 1 89 94 VAL B CA 1
ATOM 3002 C C . VAL B 1 94 ? 3.426 33.531 23.156 1 89 94 VAL B C 1
ATOM 3004 O O . VAL B 1 94 ? 4.086 33.719 22.125 1 89 94 VAL B O 1
ATOM 3007 N N . PHE B 1 95 ? 3.291 32.375 23.781 1 88.31 95 PHE B N 1
ATOM 3008 C CA . PHE B 1 95 ? 3.945 31.188 23.266 1 88.31 95 PHE B CA 1
ATOM 3009 C C . PHE B 1 95 ? 2.918 30.203 22.703 1 88.31 95 PHE B C 1
ATOM 3011 O O . PHE B 1 95 ? 1.749 30.234 23.094 1 88.31 95 PHE B O 1
ATOM 3018 N N . ILE B 1 96 ? 3.451 29.391 21.781 1 87.94 96 ILE B N 1
ATOM 3019 C CA . ILE B 1 96 ? 2.633 28.359 21.141 1 87.94 96 ILE B CA 1
ATOM 3020 C C . ILE B 1 96 ? 3.338 27.016 21.219 1 87.94 96 ILE B C 1
ATOM 3022 O O . ILE B 1 96 ? 4.555 26.922 21.047 1 87.94 96 ILE B O 1
ATOM 3026 N N . ALA B 1 97 ? 2.564 26.078 21.641 1 86.12 97 ALA B N 1
ATOM 3027 C CA . ALA B 1 97 ? 3.012 24.703 21.453 1 86.12 97 ALA B CA 1
ATOM 3028 C C . ALA B 1 97 ? 2.475 24.125 20.156 1 86.12 97 ALA B C 1
ATOM 3030 O O . ALA B 1 97 ? 1.271 24.172 19.891 1 86.12 97 ALA B O 1
ATOM 3031 N N . GLU B 1 98 ? 3.395 23.578 19.391 1 87 98 GLU B N 1
ATOM 3032 C CA . GLU B 1 98 ? 2.961 23.172 18.062 1 87 98 GLU B CA 1
ATOM 3033 C C . GLU B 1 98 ? 3.311 21.719 17.766 1 87 98 GLU B C 1
ATOM 3035 O O . GLU B 1 98 ? 4.391 21.25 18.141 1 87 98 GLU B O 1
ATOM 3040 N N . GLY B 1 99 ? 2.328 21.031 17.25 1 87 99 GLY B N 1
ATOM 3041 C CA . GLY B 1 99 ? 2.537 19.734 16.594 1 87 99 GLY B CA 1
ATOM 3042 C C . GLY B 1 99 ? 2.389 19.812 15.094 1 87 99 GLY B C 1
ATOM 3043 O O . GLY B 1 99 ? 1.54 20.547 14.578 1 87 99 GLY B O 1
ATOM 3044 N N . HIS B 1 100 ? 3.234 19.047 14.422 1 87.81 100 HIS B N 1
ATOM 3045 C CA . HIS B 1 100 ? 3.207 19.188 12.969 1 87.81 100 HIS B CA 1
ATOM 3046 C C . HIS B 1 100 ? 3.25 17.828 12.281 1 87.81 100 HIS B C 1
ATOM 3048 O O . HIS B 1 100 ? 3.869 16.891 12.789 1 87.81 100 HIS B O 1
ATOM 3054 N N . SER B 1 101 ? 2.475 17.672 11.289 1 89.31 101 SER B N 1
ATOM 3055 C CA . SER B 1 101 ? 2.541 16.609 10.289 1 89.31 101 SER B CA 1
ATOM 3056 C C . SER B 1 101 ? 2.832 17.156 8.898 1 89.31 101 SER B C 1
ATOM 3058 O O . SER B 1 101 ? 2.074 17.984 8.391 1 89.31 101 SER B O 1
ATOM 3060 N N . SER B 1 102 ? 3.812 16.672 8.242 1 88.19 102 SER B N 1
ATOM 3061 C CA . SER B 1 102 ? 4.328 17.297 7.027 1 88.19 102 SER B CA 1
ATOM 3062 C C . SER B 1 102 ? 3.518 16.875 5.805 1 88.19 102 SER B C 1
ATOM 3064 O O . SER B 1 102 ? 3.521 17.562 4.785 1 88.19 102 SER B O 1
ATOM 3066 N N . ASP B 1 103 ? 2.873 15.758 5.887 1 90.69 103 ASP B N 1
ATOM 3067 C CA . ASP B 1 103 ? 2.289 15.18 4.68 1 90.69 103 ASP B CA 1
ATOM 3068 C C . ASP B 1 103 ? 0.764 15.273 4.711 1 90.69 103 ASP B C 1
ATOM 3070 O O . ASP B 1 103 ? 0.09 14.359 5.191 1 90.69 103 ASP B O 1
ATOM 3074 N N . THR B 1 104 ? 0.185 16.391 4.289 1 93.75 104 THR B N 1
ATOM 3075 C CA . THR B 1 104 ? -1.266 16.516 4.23 1 93.75 104 THR B CA 1
ATOM 3076 C C . THR B 1 104 ? -1.729 16.766 2.799 1 93.75 104 THR B C 1
ATOM 3078 O O . THR B 1 104 ? -2.186 15.836 2.123 1 93.75 104 THR B O 1
ATOM 3081 N N . ALA B 1 105 ? -1.451 17.953 2.312 1 92.81 105 ALA B N 1
ATOM 3082 C CA . ALA B 1 105 ? -1.837 18.219 0.929 1 92.81 105 ALA B CA 1
ATOM 3083 C C . ALA B 1 105 ? -1.061 17.328 -0.041 1 92.81 105 ALA B C 1
ATOM 3085 O O . ALA B 1 105 ? -1.581 16.938 -1.089 1 92.81 105 ALA B O 1
ATOM 3086 N N . THR B 1 106 ? 0.125 17.031 0.3 1 94.75 106 THR B N 1
ATOM 3087 C CA . THR B 1 106 ? 0.978 16.219 -0.548 1 94.75 106 THR B CA 1
ATOM 3088 C C . THR B 1 106 ? 0.369 14.828 -0.741 1 94.75 106 THR B C 1
ATOM 3090 O O . THR B 1 106 ? 0.444 14.258 -1.831 1 94.75 106 THR B O 1
ATOM 3093 N N . VAL B 1 107 ? -0.204 14.305 0.273 1 96.75 107 VAL B N 1
ATOM 3094 C CA . VAL B 1 107 ? -0.85 13 0.204 1 96.75 107 VAL B CA 1
ATOM 3095 C C . VAL B 1 107 ? -2.061 13.07 -0.724 1 96.75 107 VAL B C 1
ATOM 3097 O O . VAL B 1 107 ? -2.262 12.18 -1.56 1 96.75 107 VAL B O 1
ATOM 3100 N N . ILE B 1 108 ? -2.809 14.117 -0.569 1 96.56 108 ILE B N 1
ATOM 3101 C CA . ILE B 1 108 ? -4.004 14.289 -1.385 1 96.56 108 ILE B CA 1
ATOM 3102 C C . ILE B 1 108 ? -3.609 14.461 -2.85 1 96.56 108 ILE B C 1
ATOM 3104 O O . ILE B 1 108 ? -4.227 13.875 -3.74 1 96.56 108 ILE B O 1
ATOM 3108 N N . GLU B 1 109 ? -2.623 15.273 -3.035 1 96.56 109 GLU B N 1
ATOM 3109 C CA . GLU B 1 109 ? -2.133 15.492 -4.395 1 96.56 109 GLU B CA 1
ATOM 3110 C C . GLU B 1 109 ? -1.638 14.188 -5.012 1 96.56 109 GLU B C 1
ATOM 3112 O O . GLU B 1 109 ? -1.855 13.93 -6.199 1 96.56 109 GLU B O 1
ATOM 3117 N N . TRP B 1 110 ? -0.964 13.43 -4.285 1 97.62 110 TRP B N 1
ATOM 3118 C CA . TRP B 1 110 ? -0.48 12.148 -4.773 1 97.62 110 TRP B CA 1
ATOM 3119 C C . TRP B 1 110 ? -1.642 11.242 -5.172 1 97.62 110 TRP B C 1
ATOM 3121 O O . TRP B 1 110 ? -1.575 10.547 -6.188 1 97.62 110 TRP B O 1
ATOM 3131 N N . CYS B 1 111 ? -2.674 11.172 -4.367 1 97.81 111 CYS B N 1
ATOM 3132 C CA . CYS B 1 111 ? -3.863 10.391 -4.691 1 97.81 111 CYS B CA 1
ATOM 3133 C C . CYS B 1 111 ? -4.43 10.797 -6.047 1 97.81 111 CYS B C 1
ATOM 3135 O O . CYS B 1 111 ? -4.926 9.953 -6.793 1 97.81 111 CYS B O 1
ATOM 3137 N N . ARG B 1 112 ? -4.355 12.094 -6.281 1 97.44 112 ARG B N 1
ATOM 3138 C CA . ARG B 1 112 ? -4.816 12.594 -7.574 1 97.44 112 ARG B CA 1
ATOM 3139 C C . ARG B 1 112 ? -3.912 12.109 -8.703 1 97.44 112 ARG B C 1
ATOM 3141 O O . ARG B 1 112 ? -4.395 11.734 -9.773 1 97.44 112 ARG B O 1
ATOM 3148 N N . GLU B 1 113 ? -2.635 12.125 -8.453 1 96.06 113 GLU B N 1
ATOM 3149 C CA . GLU B 1 113 ? -1.644 11.742 -9.461 1 96.06 113 GLU B CA 1
ATOM 3150 C C . GLU B 1 113 ? -1.817 10.289 -9.883 1 96.06 113 GLU B C 1
ATOM 3152 O O . GLU B 1 113 ? -1.505 9.93 -11.023 1 96.06 113 GLU B O 1
ATOM 3157 N N . ILE B 1 114 ? -2.316 9.477 -9.008 1 96.5 114 ILE B N 1
ATOM 3158 C CA . ILE B 1 114 ? -2.502 8.078 -9.367 1 96.5 114 ILE B CA 1
ATOM 3159 C C . ILE B 1 114 ? -3.967 7.82 -9.711 1 96.5 114 ILE B C 1
ATOM 3161 O O . ILE B 1 114 ? -4.434 6.676 -9.664 1 96.5 114 ILE B O 1
ATOM 3165 N N . ASP B 1 115 ? -4.746 8.836 -9.859 1 96.06 115 ASP B N 1
ATOM 3166 C CA . ASP B 1 115 ? -6.086 8.836 -10.43 1 96.06 115 ASP B CA 1
ATOM 3167 C C . ASP B 1 115 ? -7.102 8.234 -9.461 1 96.06 115 ASP B C 1
ATOM 3169 O O . ASP B 1 115 ? -8.008 7.512 -9.867 1 96.06 115 ASP B O 1
ATOM 3173 N N . LEU B 1 116 ? -6.898 8.43 -8.172 1 97.19 116 LEU B N 1
ATOM 3174 C CA . LEU B 1 116 ? -7.938 8.023 -7.234 1 97.19 116 LEU B CA 1
ATOM 3175 C C . LEU B 1 116 ? -9.133 8.977 -7.301 1 97.19 116 LEU B C 1
ATOM 3177 O O . LEU B 1 116 ? -10.242 8.617 -6.895 1 97.19 116 LEU B O 1
ATOM 3181 N N . PHE B 1 117 ? -8.898 10.148 -7.719 1 96.56 117 PHE B N 1
ATOM 3182 C CA . PHE B 1 117 ? -9.922 11.141 -8.008 1 96.56 117 PHE B CA 1
ATOM 3183 C C . PHE B 1 117 ? -9.43 12.141 -9.047 1 96.56 117 PHE B C 1
ATOM 3185 O O . PHE B 1 117 ? -8.242 12.172 -9.367 1 96.56 117 PHE B O 1
ATOM 3192 N N . GLU B 1 118 ? -10.328 12.898 -9.578 1 95.5 118 GLU B N 1
ATOM 3193 C CA . GLU B 1 118 ? -9.977 13.852 -10.633 1 95.5 118 GLU B CA 1
ATOM 3194 C C . GLU B 1 118 ? -10.008 15.281 -10.117 1 95.5 118 GLU B C 1
ATOM 3196 O O . GLU B 1 118 ? -9.047 16.031 -10.297 1 95.5 118 GLU B O 1
ATOM 3201 N N . ASP B 1 119 ? -11.125 15.656 -9.453 1 94.62 119 ASP B N 1
ATOM 3202 C CA . ASP B 1 119 ? -11.312 17 -8.938 1 94.62 119 ASP B CA 1
ATOM 3203 C C . ASP B 1 119 ? -11.438 17 -7.414 1 94.62 119 ASP B C 1
ATOM 3205 O O . ASP B 1 119 ? -12.141 16.156 -6.848 1 94.62 119 ASP B O 1
ATOM 3209 N N . TYR B 1 120 ? -10.836 17.969 -6.855 1 91.81 120 TYR B N 1
ATOM 3210 C CA . TYR B 1 120 ? -10.805 18.062 -5.402 1 91.81 120 TYR B CA 1
ATOM 3211 C C . TYR B 1 120 ? -12.211 18.094 -4.82 1 91.81 120 TYR B C 1
ATOM 3213 O O . TYR B 1 120 ? -12.461 17.547 -3.74 1 91.81 120 TYR B O 1
ATOM 3221 N N . ASP B 1 121 ? -13.078 18.656 -5.531 1 91 121 ASP B N 1
ATOM 3222 C CA . ASP B 1 121 ? -14.453 18.844 -5.055 1 91 121 ASP B CA 1
ATOM 3223 C C . ASP B 1 121 ? -15.195 17.516 -5.008 1 91 121 ASP B C 1
ATOM 3225 O O . ASP B 1 121 ? -16.234 17.406 -4.344 1 91 121 ASP B O 1
ATOM 3229 N N . GLU B 1 122 ? -14.672 16.578 -5.668 1 95.31 122 GLU B N 1
ATOM 3230 C CA . GLU B 1 122 ? -15.375 15.305 -5.73 1 95.31 122 GLU B CA 1
ATOM 3231 C C . GLU B 1 122 ? -14.922 14.367 -4.613 1 95.31 122 GLU B C 1
ATOM 3233 O O . GLU B 1 122 ? -15.562 13.352 -4.348 1 95.31 122 GLU B O 1
ATOM 3238 N N . ILE B 1 123 ? -13.859 14.703 -3.924 1 96.25 123 ILE B N 1
ATOM 3239 C CA . ILE B 1 123 ? -13.266 13.844 -2.91 1 96.25 123 ILE B CA 1
ATOM 3240 C C . ILE B 1 123 ? -14.328 13.445 -1.887 1 96.25 123 ILE B C 1
ATOM 3242 O O . ILE B 1 123 ? -14.516 12.258 -1.611 1 96.25 123 ILE B O 1
ATOM 3246 N N . GLU B 1 124 ? -15.008 14.398 -1.383 1 96.06 124 GLU B N 1
ATOM 3247 C CA . GLU B 1 124 ? -16.016 14.141 -0.352 1 96.06 124 GLU B CA 1
ATOM 3248 C C . GLU B 1 124 ? -17.094 13.18 -0.858 1 96.06 124 GLU B C 1
ATOM 3250 O O . GLU B 1 124 ? -17.5 12.266 -0.145 1 96.06 124 GLU B O 1
ATOM 3255 N N . LYS B 1 125 ? -17.531 13.477 -2.045 1 96.62 125 LYS B N 1
ATOM 3256 C CA . LYS B 1 125 ? -18.562 12.625 -2.643 1 96.62 125 LYS B CA 1
ATOM 3257 C C . LYS B 1 125 ? -18.078 11.18 -2.768 1 96.62 125 LYS B C 1
ATOM 3259 O O . LYS B 1 125 ? -18.812 10.242 -2.471 1 96.62 125 LYS B O 1
ATOM 3264 N N . ILE B 1 126 ? -16.891 10.977 -3.166 1 97.19 126 ILE B N 1
ATOM 3265 C CA . ILE B 1 126 ? -16.312 9.656 -3.377 1 97.19 126 ILE B CA 1
ATOM 3266 C C . ILE B 1 126 ? -16.188 8.93 -2.039 1 97.19 126 ILE B C 1
ATOM 3268 O O . ILE B 1 126 ? -16.641 7.793 -1.896 1 97.19 126 ILE B O 1
ATOM 3272 N N . ILE B 1 127 ? -15.625 9.547 -1.048 1 96.19 127 ILE B N 1
ATOM 3273 C CA . ILE B 1 127 ? -15.273 8.898 0.211 1 96.19 127 ILE B CA 1
ATOM 3274 C C . ILE B 1 127 ? -16.547 8.625 1.017 1 96.19 127 ILE B C 1
ATOM 3276 O O . ILE B 1 127 ? -16.594 7.684 1.812 1 96.19 127 ILE B O 1
ATOM 3280 N N . THR B 1 128 ? -17.562 9.43 0.789 1 95.88 128 THR B N 1
ATOM 3281 C CA . THR B 1 128 ? -18.797 9.242 1.536 1 95.88 128 THR B CA 1
ATOM 3282 C C . THR B 1 128 ? -19.734 8.281 0.806 1 95.88 128 THR B C 1
ATOM 3284 O O . THR B 1 128 ? -20.766 7.871 1.35 1 95.88 128 THR B O 1
ATOM 3287 N N . SER B 1 129 ? -19.406 7.945 -0.422 1 96.44 129 SER B N 1
ATOM 3288 C CA . SER B 1 129 ? -20.203 6.996 -1.191 1 96.44 129 SER B CA 1
ATOM 3289 C C . SER B 1 129 ? -20.062 5.582 -0.64 1 96.44 129 SER B C 1
ATOM 3291 O O . SER B 1 129 ? -20.859 4.703 -0.954 1 96.44 129 SER B O 1
ATOM 3293 N N . ILE B 1 130 ? -19.078 5.324 0.17 1 96.19 130 ILE B N 1
ATOM 3294 C CA . ILE B 1 130 ? -18.844 4.031 0.803 1 96.19 130 ILE B CA 1
ATOM 3295 C C . ILE B 1 130 ? -18.906 4.18 2.322 1 96.19 130 ILE B C 1
ATOM 3297 O O . ILE B 1 130 ? -18.625 5.254 2.857 1 96.19 130 ILE B O 1
ATOM 3301 N N . PRO B 1 131 ? -19.219 3.164 3.027 1 94 131 PRO B N 1
ATOM 3302 C CA . PRO B 1 131 ? -19.406 3.285 4.473 1 94 131 PRO B CA 1
ATOM 3303 C C . PRO B 1 131 ? -18.094 3.42 5.238 1 94 131 PRO B C 1
ATOM 3305 O O . PRO B 1 131 ? -18.062 4.02 6.316 1 94 131 PRO B O 1
ATOM 3308 N N . ASN B 1 132 ? -17.094 2.805 4.812 1 94.5 132 ASN B N 1
ATOM 3309 C CA . ASN B 1 132 ? -15.789 2.824 5.461 1 94.5 132 ASN B CA 1
ATOM 3310 C C . ASN B 1 132 ? -14.672 2.441 4.488 1 94.5 132 ASN B C 1
ATOM 3312 O O . ASN B 1 132 ? -14.93 2.217 3.303 1 94.5 132 ASN B O 1
ATOM 3316 N N . SER B 1 133 ? -13.445 2.439 4.922 1 95.81 133 SER B N 1
ATOM 3317 C CA . SER B 1 133 ? -12.305 2.123 4.074 1 95.81 133 SER B CA 1
ATOM 3318 C C . SER B 1 133 ? -12.086 0.616 3.98 1 95.81 133 SER B C 1
ATOM 3320 O O . SER B 1 133 ? -11.094 0.162 3.406 1 95.81 133 SER B O 1
ATOM 3322 N N . ASP B 1 134 ? -12.953 -0.218 4.512 1 95.62 134 ASP B N 1
ATOM 3323 C CA . ASP B 1 134 ? -12.891 -1.676 4.477 1 95.62 134 ASP B CA 1
ATOM 3324 C C . ASP B 1 134 ? -11.555 -2.178 5.031 1 95.62 134 ASP B C 1
ATOM 3326 O O . ASP B 1 134 ? -10.906 -3.029 4.422 1 95.62 134 ASP B O 1
ATOM 3330 N N . ASP B 1 135 ? -11.062 -1.571 6.086 1 95 135 ASP B N 1
ATOM 3331 C CA . ASP B 1 135 ? -9.906 -1.97 6.887 1 95 135 ASP B CA 1
ATOM 3332 C C . ASP B 1 135 ? -8.602 -1.758 6.117 1 95 135 ASP B C 1
ATOM 3334 O O . ASP B 1 135 ? -7.602 -2.43 6.379 1 95 135 ASP B O 1
ATOM 3338 N N . VAL B 1 136 ? -8.719 -0.98 5.105 1 97.88 136 VAL B N 1
ATOM 3339 C CA . VAL B 1 136 ? -7.496 -0.524 4.461 1 97.88 136 VAL B CA 1
ATOM 3340 C C . VAL B 1 136 ? -6.945 0.696 5.195 1 97.88 136 VAL B C 1
ATOM 3342 O O . VAL B 1 136 ? -7.707 1.587 5.586 1 97.88 136 VAL B O 1
ATOM 3345 N N . PHE B 1 137 ? -5.645 0.735 5.426 1 98.56 137 PHE B N 1
ATOM 3346 C CA . PHE B 1 137 ? -5 1.843 6.121 1 98.56 137 PHE B CA 1
ATOM 3347 C C . PHE B 1 137 ? -3.887 2.443 5.27 1 98.56 137 PHE B C 1
ATOM 3349 O O . PHE B 1 137 ? -3.18 1.721 4.566 1 98.56 137 PHE B O 1
ATOM 3356 N N . PHE B 1 138 ? -3.83 3.693 5.297 1 98.69 138 PHE B N 1
ATOM 3357 C CA . PHE B 1 138 ? -2.758 4.418 4.629 1 98.69 138 PHE B CA 1
ATOM 3358 C C . PHE B 1 138 ? -1.818 5.055 5.645 1 98.69 138 PHE B C 1
ATOM 3360 O O . PHE B 1 138 ? -2.268 5.66 6.621 1 98.69 138 PHE B O 1
ATOM 3367 N N . VAL B 1 139 ? -0.571 4.844 5.5 1 97.94 139 VAL B N 1
ATOM 3368 C CA . VAL B 1 139 ? 0.436 5.48 6.34 1 97.94 139 VAL B CA 1
ATOM 3369 C C . VAL B 1 139 ? 1.07 6.648 5.59 1 97.94 139 VAL B C 1
ATOM 3371 O O . VAL B 1 139 ? 1.877 6.445 4.68 1 97.94 139 VAL B O 1
ATOM 3374 N N . PRO B 1 140 ? 0.718 7.863 5.945 1 97 140 PRO B N 1
ATOM 3375 C CA . PRO B 1 140 ? 1.221 9.047 5.242 1 97 140 PRO B CA 1
ATOM 3376 C C . PRO B 1 140 ? 2.611 9.469 5.715 1 97 140 PRO B C 1
ATOM 3378 O O . PRO B 1 140 ? 2.74 10.375 6.543 1 97 140 PRO B O 1
ATOM 3381 N N . ALA B 1 141 ? 3.676 8.945 5.121 1 96.25 141 ALA B N 1
ATOM 3382 C CA . ALA B 1 141 ? 5.023 9.18 5.629 1 96.25 141 ALA B CA 1
ATOM 3383 C C . ALA B 1 141 ? 5.98 9.555 4.496 1 96.25 141 ALA B C 1
ATOM 3385 O O . ALA B 1 141 ? 7.094 9.031 4.422 1 96.25 141 ALA B O 1
ATOM 3386 N N . PHE B 1 142 ? 5.535 10.398 3.57 1 94.44 142 PHE B N 1
ATOM 3387 C CA . PHE B 1 142 ? 6.406 10.844 2.486 1 94.44 142 PHE B CA 1
ATOM 3388 C C . PHE B 1 142 ? 7.652 11.523 3.037 1 94.44 142 PHE B C 1
ATOM 3390 O O . PHE B 1 142 ? 8.727 11.453 2.434 1 94.44 142 PHE B O 1
ATOM 3397 N N . SER B 1 143 ? 7.488 12.18 4.172 1 90.56 143 SER B N 1
ATOM 3398 C CA . SER B 1 143 ? 8.586 12.883 4.828 1 90.56 143 SER B CA 1
ATOM 3399 C C . SER B 1 143 ? 8.836 12.336 6.23 1 90.56 143 SER B C 1
ATOM 3401 O O . SER B 1 143 ? 9.219 13.086 7.129 1 90.56 143 SER B O 1
ATOM 3403 N N . GLY B 1 144 ? 8.547 11.086 6.309 1 89.62 144 GLY B N 1
ATOM 3404 C CA . GLY B 1 144 ? 8.586 10.531 7.656 1 89.62 144 GLY B CA 1
ATOM 3405 C C . GLY B 1 144 ? 7.379 10.906 8.492 1 89.62 144 GLY B C 1
ATOM 3406 O O . GLY B 1 144 ? 6.441 11.531 7.992 1 89.62 144 GLY B O 1
ATOM 3407 N N . ILE B 1 145 ? 7.363 10.398 9.688 1 88.94 145 ILE B N 1
ATOM 3408 C CA . ILE B 1 145 ? 6.289 10.75 10.609 1 88.94 145 ILE B CA 1
ATOM 3409 C C . ILE B 1 145 ? 6.859 11.516 11.805 1 88.94 145 ILE B C 1
ATOM 3411 O O . ILE B 1 145 ? 7.816 11.062 12.438 1 88.94 145 ILE B O 1
ATOM 3415 N N . GLN B 1 146 ? 6.324 12.641 12.016 1 84.75 146 GLN B N 1
ATOM 3416 C CA . GLN B 1 146 ? 6.777 13.523 13.094 1 84.75 146 GLN B CA 1
ATOM 3417 C C . GLN B 1 146 ? 6.141 13.141 14.422 1 84.75 146 GLN B C 1
ATOM 3419 O O . GLN B 1 146 ? 5.984 11.953 14.727 1 84.75 146 GLN B O 1
ATOM 3424 N N . ALA B 1 147 ? 6.066 14.156 15.32 1 79.88 147 ALA B N 1
ATOM 3425 C CA . ALA B 1 147 ? 5.496 13.898 16.641 1 79.88 147 ALA B CA 1
ATOM 3426 C C . ALA B 1 147 ? 4.137 13.219 16.531 1 79.88 147 ALA B C 1
ATOM 3428 O O . ALA B 1 147 ? 3.34 13.547 15.641 1 79.88 147 ALA B O 1
ATOM 3429 N N . PRO B 1 148 ? 3.982 12.258 17.297 1 84.19 148 PRO B N 1
ATOM 3430 C CA . PRO B 1 148 ? 4.754 11.773 18.438 1 84.19 148 PRO B CA 1
ATOM 3431 C C . PRO B 1 148 ? 5.648 10.586 18.094 1 84.19 148 PRO B C 1
ATOM 3433 O O . PRO B 1 148 ? 6.371 10.078 18.953 1 84.19 148 PRO B O 1
ATOM 3436 N N . ILE B 1 149 ? 5.602 10.133 16.906 1 82.69 149 ILE B N 1
ATOM 3437 C CA . ILE B 1 149 ? 6.352 8.953 16.484 1 82.69 149 ILE B CA 1
ATOM 3438 C C . ILE B 1 149 ? 7.812 9.328 16.25 1 82.69 149 ILE B C 1
ATOM 3440 O O . ILE B 1 149 ? 8.719 8.617 16.688 1 82.69 149 ILE B O 1
ATOM 3444 N N . ASN B 1 150 ? 8.039 10.398 15.664 1 83.62 150 ASN B N 1
ATOM 3445 C CA . ASN B 1 150 ? 9.359 10.961 15.398 1 83.62 150 ASN B CA 1
ATOM 3446 C C . ASN B 1 150 ? 10.273 9.945 14.719 1 83.62 150 ASN B C 1
ATOM 3448 O O . ASN B 1 150 ? 11.383 9.68 15.203 1 83.62 150 ASN B O 1
ATOM 3452 N N . ASP B 1 151 ? 9.836 9.414 13.688 1 90.31 151 ASP B N 1
ATOM 3453 C CA . ASP B 1 151 ? 10.609 8.492 12.844 1 90.31 151 ASP B CA 1
ATOM 3454 C C . ASP B 1 151 ? 10.68 9 11.406 1 90.31 151 ASP B C 1
ATOM 3456 O O . ASP B 1 151 ? 9.672 9.016 10.695 1 90.31 151 ASP B O 1
ATOM 3460 N N . GLU B 1 152 ? 11.805 9.289 10.984 1 90.69 152 GLU B N 1
ATOM 3461 C CA . GLU B 1 152 ? 12.008 9.852 9.648 1 90.69 152 GLU B CA 1
ATOM 3462 C C . GLU B 1 152 ? 12.164 8.75 8.609 1 90.69 152 GLU B C 1
ATOM 3464 O O . GLU B 1 152 ? 12.148 9.016 7.406 1 90.69 152 GLU B O 1
ATOM 3469 N N . THR B 1 153 ? 12.211 7.535 9.086 1 93.12 153 THR B N 1
ATOM 3470 C CA . THR B 1 153 ? 12.492 6.438 8.164 1 93.12 153 THR B CA 1
ATOM 3471 C C . THR B 1 153 ? 11.25 5.578 7.953 1 93.12 153 THR B C 1
ATOM 3473 O O . THR B 1 153 ? 11.344 4.445 7.48 1 93.12 153 THR B O 1
ATOM 3476 N N . VAL B 1 154 ? 10.156 6.078 8.367 1 94.56 154 VAL B N 1
ATOM 3477 C CA . VAL B 1 154 ? 8.898 5.363 8.148 1 94.56 154 VAL B CA 1
ATOM 3478 C C . VAL B 1 154 ? 8.586 5.316 6.652 1 94.56 154 VAL B C 1
ATOM 3480 O O . VAL B 1 154 ? 8.797 6.297 5.938 1 94.56 154 VAL B O 1
ATOM 3483 N N . ALA B 1 155 ? 8.141 4.215 6.176 1 95.88 155 ALA B N 1
ATOM 3484 C CA . ALA B 1 155 ? 7.734 4.098 4.777 1 95.88 155 ALA B CA 1
ATOM 3485 C C . ALA B 1 155 ? 6.258 4.441 4.605 1 95.88 155 ALA B C 1
ATOM 3487 O O . ALA B 1 155 ? 5.438 4.137 5.477 1 95.88 155 ALA B O 1
ATOM 3488 N N . THR B 1 156 ? 5.961 5.121 3.5 1 97.62 156 THR B N 1
ATOM 3489 C CA . THR B 1 156 ? 4.57 5.32 3.107 1 97.62 156 THR B CA 1
ATOM 3490 C C . THR B 1 156 ? 4.008 4.059 2.451 1 97.62 156 THR B C 1
ATOM 3492 O O . THR B 1 156 ? 4.711 3.381 1.699 1 97.62 156 THR B O 1
ATOM 3495 N N . GLY B 1 157 ? 2.729 3.783 2.82 1 97.75 157 GLY B N 1
ATOM 3496 C CA . GLY B 1 157 ? 2.176 2.592 2.195 1 97.75 157 GLY B CA 1
ATOM 3497 C C . GLY B 1 157 ? 0.719 2.355 2.545 1 97.75 157 GLY B C 1
ATOM 3498 O O . GLY B 1 157 ? 0.145 3.08 3.359 1 97.75 157 GLY B O 1
ATOM 3499 N N . PHE B 1 158 ? 0.096 1.437 1.795 1 98.56 158 PHE B N 1
ATOM 3500 C CA . PHE B 1 158 ? -1.226 0.891 2.084 1 98.56 158 PHE B CA 1
ATOM 3501 C C . PHE B 1 158 ? -1.115 -0.488 2.723 1 98.56 158 PHE B C 1
ATOM 3503 O O . PHE B 1 158 ? -0.299 -1.31 2.301 1 98.56 158 PHE B O 1
ATOM 3510 N N . ILE B 1 159 ? -1.846 -0.75 3.721 1 98.06 159 ILE B N 1
ATOM 3511 C CA . ILE B 1 159 ? -1.884 -2.053 4.375 1 98.06 159 ILE B CA 1
ATOM 3512 C C . ILE B 1 159 ? -3.332 -2.516 4.52 1 98.06 159 ILE B C 1
ATOM 3514 O O . ILE B 1 159 ? -4.223 -1.71 4.797 1 98.06 159 ILE B O 1
ATOM 3518 N N . GLY B 1 160 ? -3.535 -3.74 4.301 1 97.69 160 GLY B N 1
ATOM 3519 C CA . GLY B 1 160 ? -4.848 -4.316 4.527 1 97.69 160 GLY B CA 1
ATOM 3520 C C . GLY B 1 160 ? -5.719 -4.336 3.285 1 97.69 160 GLY B C 1
ATOM 3521 O O . GLY B 1 160 ? -6.949 -4.328 3.381 1 97.69 160 GLY B O 1
ATOM 3522 N N . ILE B 1 161 ? -5.129 -4.258 2.133 1 97.5 161 ILE B N 1
ATOM 3523 C CA . ILE B 1 161 ? -5.852 -4.281 0.864 1 97.5 161 ILE B CA 1
ATOM 3524 C C . ILE B 1 161 ? -6.512 -5.645 0.673 1 97.5 161 ILE B C 1
ATOM 3526 O O . ILE B 1 161 ? -5.91 -6.68 0.961 1 97.5 161 ILE B O 1
ATOM 3530 N N . LYS B 1 162 ? -7.742 -5.684 0.267 1 96.19 162 LYS B N 1
ATOM 3531 C CA . LYS B 1 162 ? -8.508 -6.887 -0.056 1 96.19 162 LYS B CA 1
ATOM 3532 C C . LYS B 1 162 ? -8.891 -6.918 -1.534 1 96.19 162 LYS B C 1
ATOM 3534 O O . LYS B 1 162 ? -8.797 -5.898 -2.225 1 96.19 162 LYS B O 1
ATOM 3539 N N . PRO B 1 163 ? -9.227 -8.094 -2.051 1 95.19 163 PRO B N 1
ATOM 3540 C CA . PRO B 1 163 ? -9.664 -8.164 -3.447 1 95.19 163 PRO B CA 1
ATOM 3541 C C . PRO B 1 163 ? -10.859 -7.258 -3.734 1 95.19 163 PRO B C 1
ATOM 3543 O O . PRO B 1 163 ? -11.055 -6.828 -4.875 1 95.19 163 PRO B O 1
ATOM 3546 N N . SER B 1 164 ? -11.617 -6.918 -2.717 1 95.88 164 SER B N 1
ATOM 3547 C CA . SER B 1 164 ? -12.805 -6.086 -2.865 1 95.88 164 SER B CA 1
ATOM 3548 C C . SER B 1 164 ? -12.461 -4.605 -2.764 1 95.88 164 SER B C 1
ATOM 3550 O O . SER B 1 164 ? -13.297 -3.746 -3.062 1 95.88 164 SER B O 1
ATOM 3552 N N . THR B 1 165 ? -11.242 -4.277 -2.365 1 97.56 165 THR B N 1
ATOM 3553 C CA . THR B 1 165 ? -10.82 -2.891 -2.215 1 97.56 165 THR B CA 1
ATOM 3554 C C . THR B 1 165 ? -10.875 -2.162 -3.555 1 97.56 165 THR B C 1
ATOM 3556 O O . THR B 1 165 ? -10.398 -2.678 -4.566 1 97.56 165 THR B O 1
ATOM 3559 N N . ARG B 1 166 ? -11.492 -1.06 -3.598 1 97.56 166 ARG B N 1
ATOM 3560 C CA . ARG B 1 166 ? -11.602 -0.222 -4.789 1 97.56 166 ARG B CA 1
ATOM 3561 C C . ARG B 1 166 ? -10.938 1.133 -4.562 1 97.56 166 ARG B C 1
ATOM 3563 O O . ARG B 1 166 ? -10.43 1.411 -3.473 1 97.56 166 ARG B O 1
ATOM 3570 N N . LYS B 1 167 ? -10.969 1.987 -5.59 1 97.69 167 LYS B N 1
ATOM 3571 C CA . LYS B 1 167 ? -10.328 3.297 -5.543 1 97.69 167 LYS B CA 1
ATOM 3572 C C . LYS B 1 167 ? -10.891 4.141 -4.402 1 97.69 167 LYS B C 1
ATOM 3574 O O . LYS B 1 167 ? -10.141 4.84 -3.711 1 97.69 167 LYS B O 1
ATOM 3579 N N . ALA B 1 168 ? -12.133 4.059 -4.211 1 98.06 168 ALA B N 1
ATOM 3580 C CA . ALA B 1 168 ? -12.797 4.848 -3.172 1 98.06 168 ALA B CA 1
ATOM 3581 C C . ALA B 1 168 ? -12.273 4.473 -1.787 1 98.06 168 ALA B C 1
ATOM 3583 O O . ALA B 1 168 ? -12.125 5.336 -0.918 1 98.06 168 ALA B O 1
ATOM 3584 N N . HIS B 1 169 ? -12.016 3.18 -1.575 1 98.5 169 HIS B N 1
ATOM 3585 C CA . HIS B 1 169 ? -11.492 2.715 -0.296 1 98.5 169 HIS B CA 1
ATOM 3586 C C . HIS B 1 169 ? -10.102 3.27 -0.034 1 98.5 169 HIS B C 1
ATOM 3588 O O . HIS B 1 169 ? -9.781 3.666 1.091 1 98.5 169 HIS B O 1
ATOM 3594 N N . LEU B 1 170 ? -9.297 3.24 -1.116 1 98.5 170 LEU B N 1
ATOM 3595 C CA . LEU B 1 170 ? -7.934 3.75 -1.004 1 98.5 170 LEU B CA 1
ATOM 3596 C C . LEU B 1 170 ? -7.938 5.238 -0.675 1 98.5 170 LEU B C 1
ATOM 3598 O O . LEU B 1 170 ? -7.199 5.688 0.205 1 98.5 170 LEU B O 1
ATOM 3602 N N . LEU B 1 171 ? -8.773 5.973 -1.392 1 98.38 171 LEU B N 1
ATOM 3603 C CA . LEU B 1 171 ? -8.875 7.406 -1.156 1 98.38 171 LEU B CA 1
ATOM 3604 C C . LEU B 1 171 ? -9.359 7.691 0.261 1 98.38 171 LEU B C 1
ATOM 3606 O O . LEU B 1 171 ? -8.82 8.57 0.942 1 98.38 171 LEU B O 1
ATOM 3610 N N . ARG B 1 172 ? -10.336 7 0.744 1 98.25 172 ARG B N 1
ATOM 3611 C CA . ARG B 1 172 ? -10.875 7.188 2.088 1 98.25 172 ARG B CA 1
ATOM 3612 C C . ARG B 1 172 ? -9.82 6.883 3.146 1 98.25 172 ARG B C 1
ATOM 3614 O O . ARG B 1 172 ? -9.703 7.605 4.141 1 98.25 172 ARG B O 1
ATOM 3621 N N . ALA B 1 173 ? -9.102 5.801 2.908 1 98.56 173 ALA B N 1
ATOM 3622 C CA . ALA B 1 173 ? -8.031 5.445 3.838 1 98.56 173 ALA B CA 1
ATOM 3623 C C . ALA B 1 173 ? -7.004 6.574 3.947 1 98.56 173 ALA B C 1
ATOM 3625 O O . ALA B 1 173 ? -6.516 6.871 5.039 1 98.56 173 ALA B O 1
ATOM 3626 N N . ALA B 1 174 ? -6.656 7.152 2.807 1 98.25 174 ALA B N 1
ATOM 3627 C CA . ALA B 1 174 ? -5.707 8.266 2.791 1 98.25 174 ALA B CA 1
ATOM 3628 C C . ALA B 1 174 ? -6.242 9.453 3.578 1 98.25 174 ALA B C 1
ATOM 3630 O O . ALA B 1 174 ? -5.527 10.031 4.398 1 98.25 174 ALA B O 1
ATOM 3631 N N . VAL B 1 175 ? -7.469 9.773 3.367 1 97.62 175 VAL B N 1
ATOM 3632 C CA . VAL B 1 175 ? -8.086 10.914 4.035 1 97.62 175 VAL B CA 1
ATOM 3633 C C . VAL B 1 175 ? -8.203 10.633 5.531 1 97.62 175 VAL B C 1
ATOM 3635 O O . VAL B 1 175 ? -7.914 11.5 6.359 1 97.62 175 VAL B O 1
ATOM 3638 N N . GLU B 1 176 ? -8.641 9.469 5.898 1 97.94 176 GLU B N 1
ATOM 3639 C CA . GLU B 1 176 ? -8.758 9.078 7.301 1 97.94 176 GLU B CA 1
ATOM 3640 C C . GLU B 1 176 ? -7.406 9.141 8.008 1 97.94 176 GLU B C 1
ATOM 3642 O O . GLU B 1 176 ? -7.332 9.492 9.188 1 97.94 176 GLU B O 1
ATOM 3647 N N . SER B 1 177 ? -6.375 8.758 7.254 1 97.94 177 SER B N 1
ATOM 3648 C CA . SER B 1 177 ? -5.043 8.773 7.855 1 97.94 177 SER B CA 1
ATOM 3649 C C . SER B 1 177 ? -4.648 10.188 8.273 1 97.94 177 SER B C 1
ATOM 3651 O O . SER B 1 177 ? -3.947 10.367 9.273 1 97.94 177 SER B O 1
ATOM 3653 N N . LEU B 1 178 ? -5.066 11.195 7.539 1 97.31 178 LEU B N 1
ATOM 3654 C CA . LEU B 1 178 ? -4.797 12.586 7.891 1 97.31 178 LEU B CA 1
ATOM 3655 C C . LEU B 1 178 ? -5.484 12.961 9.195 1 97.31 178 LEU B C 1
ATOM 3657 O O . LEU B 1 178 ? -4.898 13.641 10.039 1 97.31 178 LEU B O 1
ATOM 3661 N N . ALA B 1 179 ? -6.715 12.523 9.336 1 97.44 179 ALA B N 1
ATOM 3662 C CA . ALA B 1 179 ? -7.449 12.766 10.57 1 97.44 179 ALA B CA 1
ATOM 3663 C C . ALA B 1 179 ? -6.777 12.07 11.758 1 97.44 179 ALA B C 1
ATOM 3665 O O . ALA B 1 179 ? -6.711 12.625 12.852 1 97.44 179 ALA B O 1
ATOM 3666 N N . PHE B 1 180 ? -6.324 10.867 11.539 1 97.5 180 PHE B N 1
ATOM 3667 C CA . PHE B 1 180 ? -5.648 10.117 12.594 1 97.5 180 PHE B CA 1
ATOM 3668 C C . PHE B 1 180 ? -4.383 10.836 13.047 1 97.5 180 PHE B C 1
ATOM 3670 O O . PHE B 1 180 ? -4.066 10.852 14.234 1 97.5 180 PHE B O 1
ATOM 3677 N N . ARG B 1 181 ? -3.672 11.383 12.102 1 96.19 181 ARG B N 1
ATOM 3678 C CA . ARG B 1 181 ? -2.469 12.141 12.43 1 96.19 181 ARG B CA 1
ATOM 3679 C C . ARG B 1 181 ? -2.799 13.344 13.312 1 96.19 181 ARG B C 1
ATOM 3681 O O . ARG B 1 181 ? -2.098 13.609 14.289 1 96.19 181 ARG B O 1
ATOM 3688 N N . VAL B 1 182 ? -3.838 14.055 12.922 1 95.5 182 VAL B N 1
ATOM 3689 C CA . VAL B 1 182 ? -4.258 15.211 13.703 1 95.5 182 VAL B CA 1
ATOM 3690 C C . VAL B 1 182 ? -4.691 14.766 15.102 1 95.5 182 VAL B C 1
ATOM 3692 O O . VAL B 1 182 ? -4.332 15.391 16.094 1 95.5 182 VAL B O 1
ATOM 3695 N N . TYR B 1 183 ? -5.434 13.742 15.156 1 95.88 183 TYR B N 1
ATOM 3696 C CA . TYR B 1 183 ? -5.863 13.195 16.438 1 95.88 183 TYR B CA 1
ATOM 3697 C C . TYR B 1 183 ? -4.668 12.852 17.312 1 95.88 183 TYR B C 1
ATOM 3699 O O . TYR B 1 183 ? -4.66 13.141 18.516 1 95.88 183 TYR B O 1
ATOM 3707 N N . GLN B 1 184 ? -3.697 12.227 16.719 1 93.31 184 GLN B N 1
ATOM 3708 C CA . GLN B 1 184 ? -2.477 11.875 17.438 1 93.31 184 GLN B CA 1
ATOM 3709 C C . GLN B 1 184 ? -1.846 13.109 18.078 1 93.31 184 GLN B C 1
ATOM 3711 O O . GLN B 1 184 ? -1.388 13.055 19.234 1 93.31 184 GLN B O 1
ATOM 3716 N N . MET B 1 185 ? -1.784 14.148 17.344 1 91 185 MET B N 1
ATOM 3717 C CA . MET B 1 185 ? -1.175 15.383 17.844 1 91 185 MET B CA 1
ATOM 3718 C C . MET B 1 185 ? -2.004 15.984 18.969 1 91 185 MET B C 1
ATOM 3720 O O . MET B 1 185 ? -1.453 16.5 19.938 1 91 185 MET B O 1
ATOM 3724 N N . CYS B 1 186 ? -3.275 15.93 18.797 1 92.25 186 CYS B N 1
ATOM 3725 C CA . CYS B 1 186 ? -4.152 16.469 19.844 1 92.25 186 CYS B CA 1
ATOM 3726 C C . CYS B 1 186 ? -4.035 15.641 21.125 1 92.25 186 CYS B C 1
ATOM 3728 O O . CYS B 1 186 ? -4.051 16.203 22.219 1 92.25 186 CYS B O 1
ATOM 3730 N N . GLN B 1 187 ? -3.953 14.383 20.938 1 91.12 187 GLN B N 1
ATOM 3731 C CA . GLN B 1 187 ? -3.766 13.516 22.094 1 91.12 187 GLN B CA 1
ATOM 3732 C C . GLN B 1 187 ? -2.453 13.828 22.812 1 91.12 187 GLN B C 1
ATOM 3734 O O . GLN B 1 187 ? -2.398 13.844 24.047 1 91.12 187 GLN B O 1
ATOM 3739 N N . LEU B 1 188 ? -1.484 14.031 22 1 87.75 188 LEU B N 1
ATOM 3740 C CA . LEU B 1 188 ? -0.182 14.383 22.562 1 87.75 188 LEU B CA 1
ATOM 3741 C C . LEU B 1 188 ? -0.258 15.688 23.344 1 87.75 188 LEU B C 1
ATOM 3743 O O . LEU B 1 188 ? 0.333 15.805 24.422 1 87.75 188 LEU B O 1
ATOM 3747 N N . MET B 1 189 ? -0.889 16.641 22.797 1 84.94 189 MET B N 1
ATOM 3748 C CA . MET B 1 189 ? -1.061 17.922 23.469 1 84.94 189 MET B CA 1
ATOM 3749 C C . MET B 1 189 ? -1.754 17.75 24.812 1 84.94 189 MET B C 1
ATOM 3751 O O . MET B 1 189 ? -1.342 18.344 25.812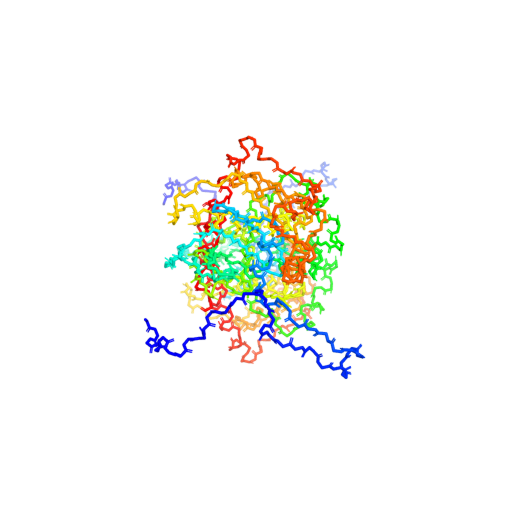 1 84.94 189 MET B O 1
ATOM 3755 N N . TYR B 1 190 ? -2.785 16.969 24.844 1 86.25 190 TYR B N 1
ATOM 3756 C CA . TYR B 1 190 ? -3.506 16.688 26.078 1 86.25 190 TYR B CA 1
ATOM 3757 C C . TYR B 1 190 ? -2.602 16 27.094 1 86.25 190 TYR B C 1
ATOM 3759 O O . TYR B 1 190 ? -2.6 16.359 28.281 1 86.25 190 TYR B O 1
ATOM 3767 N N . GLN B 1 191 ? -1.896 15.078 26.625 1 85.75 191 GLN B N 1
ATOM 3768 C CA . GLN B 1 191 ? -1.018 14.32 27.516 1 85.75 191 GLN B CA 1
ATOM 3769 C C . GLN B 1 191 ? 0.061 15.211 28.125 1 85.75 191 GLN B C 1
ATOM 3771 O O . GLN B 1 191 ? 0.438 15.039 29.281 1 85.75 191 GLN B O 1
ATOM 3776 N N . GLU B 1 192 ? 0.475 16.125 27.359 1 81.44 192 GLU B N 1
ATOM 3777 C CA . GLU B 1 192 ? 1.597 16.953 27.781 1 81.44 192 GLU B CA 1
ATOM 3778 C C . GLU B 1 192 ? 1.119 18.141 28.609 1 81.44 192 GLU B C 1
ATOM 3780 O O . GLU B 1 192 ? 1.82 18.609 29.516 1 81.44 192 GLU B O 1
ATOM 3785 N N . THR B 1 193 ? 0.021 18.672 28.297 1 77.62 193 THR B N 1
ATOM 3786 C CA . THR B 1 193 ? -0.407 19.906 28.938 1 77.62 193 THR B CA 1
ATOM 3787 C C . THR B 1 193 ? -1.479 19.641 30 1 77.62 193 THR B C 1
ATOM 3789 O O . THR B 1 193 ? -1.687 20.438 30.906 1 77.62 193 THR B O 1
ATOM 3792 N N . GLY B 1 194 ? -2.207 18.484 29.828 1 81.44 194 GLY B N 1
ATOM 3793 C CA . GLY B 1 194 ? -3.309 18.156 30.719 1 81.44 194 GLY B CA 1
ATOM 3794 C C . GLY B 1 194 ? -4.535 19.016 30.5 1 81.44 194 GLY B C 1
ATOM 3795 O O . GLY B 1 194 ? -5.527 18.891 31.219 1 81.44 194 GLY B O 1
ATOM 3796 N N . GLN B 1 195 ? -4.465 19.875 29.578 1 81.5 195 GLN B N 1
ATOM 3797 C CA . GLN B 1 195 ? -5.566 20.797 29.328 1 81.5 195 GLN B CA 1
ATOM 3798 C C . GLN B 1 195 ? -6.586 20.188 28.375 1 81.5 195 GLN B C 1
ATOM 3800 O O . GLN B 1 195 ? -6.211 19.625 27.344 1 81.5 195 GLN B O 1
ATOM 3805 N N . VAL B 1 196 ? -7.73 20.266 28.828 1 85.5 196 VAL B N 1
ATOM 3806 C CA . VAL B 1 196 ? -8.82 19.797 27.984 1 85.5 196 VAL B CA 1
ATOM 3807 C C . VAL B 1 196 ? -9.305 20.938 27.078 1 85.5 196 VAL B C 1
ATOM 3809 O O . VAL B 1 196 ? -9.648 22.016 27.562 1 85.5 196 VAL B O 1
ATOM 3812 N N . VAL B 1 197 ? -9.195 20.672 25.812 1 88.88 197 VAL B N 1
ATOM 3813 C CA . VAL B 1 197 ? -9.633 21.656 24.812 1 88.88 197 VAL B CA 1
ATOM 3814 C C . VAL B 1 197 ? -10.945 21.203 24.188 1 88.88 197 VAL B C 1
ATOM 3816 O O . VAL B 1 197 ? -11.117 20.016 23.875 1 88.88 197 VAL B O 1
ATOM 3819 N N . THR B 1 198 ? -11.859 22.156 24.094 1 92 198 THR B N 1
ATOM 3820 C CA . THR B 1 198 ? -13.18 21.766 23.594 1 92 198 THR B CA 1
ATOM 3821 C C . THR B 1 198 ? -13.461 22.391 22.234 1 92 198 THR B C 1
ATOM 3823 O O . THR B 1 198 ? -14.398 22 21.547 1 92 198 THR B O 1
ATOM 3826 N N . LYS B 1 199 ? -12.672 23.344 21.938 1 94.31 199 LYS B N 1
ATOM 3827 C CA . LYS B 1 199 ? -12.891 24.047 20.688 1 94.31 199 LYS B CA 1
ATOM 3828 C C . LYS B 1 199 ? -11.586 24.203 19.906 1 94.31 199 LYS B C 1
ATOM 3830 O O . LYS B 1 199 ? -10.523 24.391 20.5 1 94.31 199 LYS B O 1
ATOM 3835 N N . MET B 1 200 ? -11.719 24.047 18.609 1 94.62 200 MET B N 1
ATOM 3836 C CA . MET B 1 200 ? -10.578 24.188 17.703 1 94.62 200 MET B CA 1
ATOM 3837 C C . MET B 1 200 ? -10.953 25 16.469 1 94.62 200 MET B C 1
ATOM 3839 O O . MET B 1 200 ? -12.031 24.812 15.906 1 94.62 200 MET B O 1
ATOM 3843 N N . ARG B 1 201 ? -10.164 26 16.203 1 94.38 201 ARG B N 1
ATOM 3844 C CA . ARG B 1 201 ? -10.344 26.75 14.961 1 94.38 201 ARG B CA 1
ATOM 3845 C C . ARG B 1 201 ? -9.445 26.203 13.852 1 94.38 201 ARG B C 1
ATOM 3847 O O . ARG B 1 201 ? -8.344 25.719 14.117 1 94.38 201 ARG B O 1
ATOM 3854 N N . VAL B 1 202 ? -10 26.266 12.633 1 94.62 202 VAL B N 1
ATOM 3855 C CA . VAL B 1 202 ? -9.242 25.625 11.555 1 94.62 202 VAL B CA 1
ATOM 3856 C C . VAL B 1 202 ? -9.008 26.625 10.43 1 94.62 202 VAL B C 1
ATOM 3858 O O . VAL B 1 202 ? -9.742 27.609 10.305 1 94.62 202 VAL B O 1
ATOM 3861 N N . ASP B 1 203 ? -7.945 26.375 9.68 1 92 203 ASP B N 1
ATOM 3862 C CA . ASP B 1 203 ? -7.652 27.125 8.453 1 92 203 ASP B CA 1
ATOM 3863 C C . ASP B 1 203 ? -6.805 26.281 7.496 1 92 203 ASP B C 1
ATOM 3865 O O . ASP B 1 203 ? -6.508 25.125 7.773 1 92 203 ASP B O 1
ATOM 3869 N N . GLY B 1 204 ? -6.625 26.859 6.266 1 90.75 204 GLY B N 1
ATOM 3870 C CA . GLY B 1 204 ? -5.887 26.141 5.238 1 90.75 204 GLY B CA 1
ATOM 3871 C C . GLY B 1 204 ? -6.781 25.531 4.18 1 90.75 204 GLY B C 1
ATOM 3872 O O . GLY B 1 204 ? -7.938 25.203 4.453 1 90.75 204 GLY B O 1
ATOM 3873 N N . GLY B 1 205 ? -6.238 25.25 3.17 1 89.19 205 GLY B N 1
ATOM 3874 C CA . GLY B 1 205 ? -6.992 24.781 2.018 1 89.19 205 GLY B CA 1
ATOM 3875 C C . GLY B 1 205 ? -7.617 23.406 2.229 1 89.19 205 GLY B C 1
ATOM 3876 O O . GLY B 1 205 ? -8.734 23.156 1.774 1 89.19 205 GLY B O 1
ATOM 3877 N N . VAL B 1 206 ? -6.988 22.531 2.863 1 92.56 206 VAL B N 1
ATOM 3878 C CA . VAL B 1 206 ? -7.453 21.156 3.055 1 92.56 206 VAL B CA 1
ATOM 3879 C C . VAL B 1 206 ? -8.617 21.141 4.039 1 92.56 206 VAL B C 1
ATOM 3881 O O . VAL B 1 206 ? -9.422 20.203 4.051 1 92.56 206 VAL B O 1
ATOM 3884 N N . SER B 1 207 ? -8.742 22.188 4.836 1 93.88 207 SER B N 1
ATOM 3885 C CA . SER B 1 207 ? -9.805 22.266 5.828 1 93.88 207 SER B CA 1
ATOM 3886 C C . SER B 1 207 ? -11.164 22.469 5.168 1 93.88 207 SER B C 1
ATOM 3888 O O . SER B 1 207 ? -12.203 22.359 5.828 1 93.88 207 SER B O 1
ATOM 3890 N N . ARG B 1 208 ? -11.188 22.688 3.879 1 92.94 208 ARG B N 1
ATOM 3891 C CA . ARG B 1 208 ? -12.43 22.875 3.141 1 92.94 208 ARG B CA 1
ATOM 3892 C C . ARG B 1 208 ? -13.219 21.562 3.061 1 92.94 208 ARG B C 1
ATOM 3894 O O . ARG B 1 208 ? -14.422 21.578 2.807 1 92.94 208 ARG B O 1
ATOM 3901 N N . ASN B 1 209 ? -12.555 20.516 3.215 1 94.56 209 ASN B N 1
ATOM 3902 C CA . ASN B 1 209 ? -13.203 19.219 3.15 1 94.56 209 ASN B CA 1
ATOM 3903 C C . ASN B 1 209 ? -14.062 18.953 4.383 1 94.56 209 ASN B C 1
ATOM 3905 O O . ASN B 1 209 ? -13.531 18.75 5.48 1 94.56 209 ASN B O 1
ATOM 3909 N N . ASP B 1 210 ? -15.328 18.844 4.207 1 96.19 210 ASP B N 1
ATOM 3910 C CA . ASP B 1 210 ? -16.266 18.719 5.316 1 96.19 210 ASP B CA 1
ATOM 3911 C C . ASP B 1 210 ? -16.109 17.375 6.02 1 96.19 210 ASP B C 1
ATOM 3913 O O . ASP B 1 210 ? -16.25 17.281 7.238 1 96.19 210 ASP B O 1
ATOM 3917 N N . PHE B 1 211 ? -15.961 16.391 5.27 1 96.44 211 PHE B N 1
ATOM 3918 C CA . PHE B 1 211 ? -15.805 15.07 5.863 1 96.44 211 PHE B CA 1
ATOM 3919 C C . PHE B 1 211 ? -14.617 15.039 6.82 1 96.44 211 PHE B C 1
ATOM 3921 O O . PHE B 1 211 ? -14.727 14.531 7.938 1 96.44 211 PHE B O 1
ATOM 3928 N N . LEU B 1 212 ? -13.516 15.516 6.324 1 96.69 212 LEU B N 1
ATOM 3929 C CA . LEU B 1 212 ? -12.289 15.523 7.113 1 96.69 212 LEU B CA 1
ATOM 3930 C C . LEU B 1 212 ? -12.477 16.328 8.398 1 96.69 212 LEU B C 1
ATOM 3932 O O . LEU B 1 212 ? -12.062 15.875 9.477 1 96.69 212 LEU B O 1
ATOM 3936 N N . MET B 1 213 ? -13.094 17.484 8.352 1 97.5 213 MET B N 1
ATOM 3937 C CA . MET B 1 213 ? -13.352 18.328 9.523 1 97.5 213 MET B CA 1
ATOM 3938 C C . MET B 1 213 ? -14.266 17.609 10.508 1 97.5 213 MET B C 1
ATOM 3940 O O . MET B 1 213 ? -14.016 17.625 11.719 1 97.5 213 MET B O 1
ATOM 3944 N N . GLN B 1 214 ? -15.273 17.016 9.969 1 97.5 214 GLN B N 1
ATOM 3945 C CA . GLN B 1 214 ? -16.203 16.281 10.828 1 97.5 214 GLN B CA 1
ATOM 3946 C C . GLN B 1 214 ? -15.508 15.117 11.523 1 97.5 214 GLN B C 1
ATOM 3948 O O . GLN B 1 214 ? -15.703 14.891 12.719 1 97.5 214 GLN B O 1
ATOM 3953 N N . LEU B 1 215 ? -14.75 14.398 10.758 1 97.25 215 LEU B N 1
ATOM 3954 C CA . LEU B 1 215 ? -14.055 13.25 11.336 1 97.25 215 LEU B CA 1
ATOM 3955 C C . LEU B 1 215 ? -13.094 13.688 12.438 1 97.25 215 LEU B C 1
ATOM 3957 O O . LEU B 1 215 ? -13.031 13.055 13.492 1 97.25 215 LEU B O 1
ATOM 3961 N N . ILE B 1 216 ? -12.328 14.719 12.18 1 97.56 216 ILE B N 1
ATOM 3962 C CA . ILE B 1 216 ? -11.406 15.242 13.188 1 97.56 216 ILE B CA 1
ATOM 3963 C C . ILE B 1 216 ? -12.188 15.648 14.438 1 97.56 216 ILE B C 1
ATOM 3965 O O . ILE B 1 216 ? -11.773 15.336 15.562 1 97.56 216 ILE B O 1
ATOM 3969 N N . SER B 1 217 ? -13.273 16.312 14.219 1 97.81 217 SER B N 1
ATOM 3970 C CA . SER B 1 217 ? -14.125 16.688 15.336 1 97.81 217 SER B CA 1
ATOM 3971 C C . SER B 1 217 ? -14.586 15.469 16.125 1 97.81 217 SER B C 1
ATOM 3973 O O . SER B 1 217 ? -14.531 15.453 17.359 1 97.81 217 SER B O 1
ATOM 3975 N N . ASP B 1 218 ? -14.969 14.516 15.43 1 97.38 218 ASP B N 1
ATOM 3976 C CA . ASP B 1 218 ? -15.469 13.289 16.047 1 97.38 218 ASP B CA 1
ATOM 3977 C C . ASP B 1 218 ? -14.375 12.594 16.859 1 97.38 218 ASP B C 1
ATOM 3979 O O . ASP B 1 218 ? -14.633 12.078 17.938 1 97.38 218 ASP B O 1
ATOM 3983 N N . LEU B 1 219 ? -13.242 12.5 16.297 1 96.38 219 LEU B N 1
ATOM 3984 C CA . LEU B 1 219 ? -12.133 11.789 16.922 1 96.38 219 LEU B CA 1
ATOM 3985 C C . LEU B 1 219 ? -11.625 12.547 18.156 1 96.38 219 LEU B C 1
ATOM 3987 O O . LEU B 1 219 ? -11.297 11.938 19.172 1 96.38 219 LEU B O 1
ATOM 3991 N N . THR B 1 220 ? -11.547 13.852 18.047 1 94.94 220 THR B N 1
ATOM 3992 C CA . THR B 1 220 ? -10.938 14.664 19.094 1 94.94 220 THR B CA 1
ATOM 3993 C C . THR B 1 220 ? -11.969 15.086 20.125 1 94.94 220 THR B C 1
ATOM 3995 O O . THR B 1 220 ? -11.617 15.57 21.203 1 94.94 220 THR B O 1
ATOM 3998 N N . MET B 1 221 ? -13.203 14.984 19.797 1 93.69 221 MET B N 1
ATOM 3999 C CA . MET B 1 221 ? -14.312 15.414 20.641 1 93.69 221 MET B CA 1
ATOM 4000 C C . MET B 1 221 ? -14.273 16.922 20.844 1 93.69 221 MET B C 1
ATOM 4002 O O . MET B 1 221 ? -14.656 17.422 21.922 1 93.69 221 MET B O 1
ATOM 4006 N N . MET B 1 222 ? -13.742 17.594 19.891 1 95.19 222 MET B N 1
ATOM 4007 C CA . MET B 1 222 ? -13.688 19.062 19.922 1 95.19 222 MET B CA 1
ATOM 4008 C C . MET B 1 222 ? -14.625 19.656 18.875 1 95.19 222 MET B C 1
ATOM 4010 O O . MET B 1 222 ? -14.773 19.109 17.781 1 95.19 222 MET B O 1
ATOM 4014 N N . THR B 1 223 ? -15.203 20.75 19.25 1 97.19 223 THR B N 1
ATOM 4015 C CA . THR B 1 223 ? -15.945 21.531 18.266 1 97.19 223 THR B CA 1
ATOM 4016 C C . THR B 1 223 ? -14.992 22.25 17.312 1 97.19 223 THR B C 1
ATOM 4018 O O . THR B 1 223 ? -14.062 22.922 17.75 1 97.19 223 THR B O 1
ATOM 4021 N N . ILE B 1 224 ? -15.219 22.047 15.992 1 97.31 224 ILE B N 1
ATOM 4022 C CA . ILE B 1 224 ? -14.359 22.703 15.008 1 97.31 224 ILE B CA 1
ATOM 4023 C C . ILE B 1 224 ? -15.102 23.859 14.359 1 97.31 224 ILE B C 1
ATOM 4025 O O . ILE B 1 224 ? -16.234 23.703 13.883 1 97.31 224 ILE B O 1
ATOM 4029 N N . ASP B 1 225 ? -14.461 25 14.391 1 95.94 225 ASP B N 1
ATOM 4030 C CA . ASP B 1 225 ? -14.992 26.219 13.797 1 95.94 225 ASP B CA 1
ATOM 4031 C C . ASP B 1 225 ? -14.203 26.609 12.547 1 95.94 225 ASP B C 1
ATOM 4033 O O . ASP B 1 225 ? -13.047 27.031 12.641 1 95.94 225 ASP B O 1
ATOM 4037 N N . ARG B 1 226 ? -14.82 26.438 11.383 1 95.06 226 ARG B N 1
ATOM 4038 C CA . ARG B 1 226 ? -14.195 26.812 10.125 1 95.06 226 ARG B CA 1
ATOM 4039 C C . ARG B 1 226 ? -14.641 28.203 9.688 1 95.06 226 ARG B C 1
ATOM 4041 O O . ARG B 1 226 ? -15.844 28.453 9.516 1 95.06 226 ARG B O 1
ATOM 4048 N N . PRO B 1 227 ? -13.719 29.078 9.531 1 91.94 227 PRO B N 1
ATOM 4049 C CA . PRO B 1 227 ? -14.062 30.453 9.156 1 91.94 227 PRO B CA 1
ATOM 4050 C C . PRO B 1 227 ? -14.383 30.594 7.676 1 91.94 227 PRO B C 1
ATOM 4052 O O . PRO B 1 227 ? -14.102 29.688 6.887 1 91.94 227 PRO B O 1
ATOM 4055 N N . VAL B 1 228 ? -15.016 31.703 7.355 1 88.5 228 VAL B N 1
ATOM 4056 C CA . VAL B 1 228 ? -15.289 32.062 5.965 1 88.5 228 VAL B CA 1
ATOM 4057 C C . VAL B 1 228 ? -13.977 32.281 5.223 1 88.5 228 VAL B C 1
ATOM 4059 O O . VAL B 1 228 ? -13.797 31.828 4.098 1 88.5 228 VAL B O 1
ATOM 4062 N N . PHE B 1 229 ? -13.07 33 5.91 1 81.94 229 PHE B N 1
ATOM 4063 C CA . PHE B 1 229 ? -11.75 33.25 5.352 1 81.94 229 PHE B CA 1
ATOM 4064 C C . PHE B 1 229 ? -10.711 32.312 5.906 1 81.94 229 PHE B C 1
ATOM 4066 O O . PHE B 1 229 ? -10.266 32.438 7.043 1 81.94 229 PHE B O 1
ATOM 4073 N N . ILE B 1 230 ? -10.219 31.484 5.062 1 78.38 230 ILE B N 1
ATOM 4074 C CA . ILE B 1 230 ? -9.406 30.375 5.57 1 78.38 230 ILE B CA 1
ATOM 4075 C C . ILE B 1 230 ? -7.926 30.75 5.477 1 78.38 230 ILE B C 1
ATOM 4077 O O . ILE B 1 230 ? -7.066 30.016 5.984 1 78.38 230 ILE B O 1
ATOM 4081 N N . GLU B 1 231 ? -7.59 31.906 4.867 1 80.88 231 GLU B N 1
ATOM 4082 C CA . GLU B 1 231 ? -6.203 32.375 4.852 1 80.88 231 GLU B CA 1
ATOM 4083 C C . GLU B 1 231 ? -5.879 33.188 6.105 1 80.88 231 GLU B C 1
ATOM 4085 O O . GLU B 1 231 ? -5.551 34.375 6.023 1 80.88 231 GLU B O 1
ATOM 4090 N N . SER B 1 232 ? -5.785 32.5 7.199 1 83.06 232 SER B N 1
ATOM 4091 C CA . SER B 1 232 ? -5.711 33.125 8.508 1 83.06 232 SER B CA 1
ATOM 4092 C C . SER B 1 232 ? -4.34 33.75 8.742 1 83.06 232 SER B C 1
ATOM 4094 O O . SER B 1 232 ? -4.227 34.75 9.438 1 83.06 232 SER B O 1
ATOM 4096 N N . ALA B 1 233 ? -3.338 33.125 8.125 1 84.31 233 ALA B N 1
ATOM 4097 C CA . ALA B 1 233 ? -2.004 33.656 8.32 1 84.31 233 ALA B CA 1
ATOM 4098 C C . ALA B 1 233 ? -1.915 35.094 7.77 1 84.31 233 ALA B C 1
ATOM 4100 O O . ALA B 1 233 ? -1.433 36 8.453 1 84.31 233 ALA B O 1
ATOM 4101 N N . ALA B 1 234 ? -2.373 35.281 6.582 1 85.31 234 ALA B N 1
ATOM 4102 C CA . ALA B 1 234 ? -2.379 36.625 5.973 1 85.31 234 ALA B CA 1
ATOM 4103 C C . ALA B 1 234 ? -3.268 37.562 6.754 1 85.31 234 ALA B C 1
ATOM 4105 O O . ALA B 1 234 ? -2.916 38.75 6.945 1 85.31 234 ALA B O 1
ATOM 4106 N N . HIS B 1 235 ? -4.324 37.094 7.156 1 87.31 235 HIS B N 1
ATOM 4107 C CA . HIS B 1 235 ? -5.25 37.906 7.945 1 87.31 235 HIS B CA 1
ATOM 4108 C C . HIS B 1 235 ? -4.617 38.344 9.266 1 87.31 235 HIS B C 1
ATOM 4110 O O . HIS B 1 235 ? -4.754 39.5 9.688 1 87.31 235 HIS B O 1
ATOM 4116 N N . GLY B 1 236 ? -3.988 37.375 9.898 1 89.38 236 GLY B N 1
ATOM 4117 C CA . GLY B 1 236 ? -3.332 37.688 11.156 1 89.38 236 GLY B CA 1
ATOM 4118 C C . GLY B 1 236 ? -2.264 38.75 11.039 1 89.38 236 GLY B C 1
ATOM 4119 O O . GLY B 1 236 ? -2.203 39.656 11.867 1 89.38 236 GLY B O 1
ATOM 4120 N N . ALA B 1 237 ? -1.461 38.594 10.008 1 89.06 237 ALA B N 1
ATOM 4121 C CA . ALA B 1 237 ? -0.426 39.594 9.766 1 89.06 237 ALA B CA 1
ATOM 4122 C C . ALA B 1 237 ? -1.039 40.969 9.531 1 89.06 237 ALA B C 1
ATOM 4124 O O . ALA B 1 237 ? -0.535 41.969 10.031 1 89.06 237 ALA B O 1
ATOM 4125 N N . ALA B 1 238 ? -2.1 41 8.789 1 88.5 238 ALA B N 1
ATOM 4126 C CA . ALA B 1 238 ? -2.791 42.25 8.5 1 88.5 238 ALA B CA 1
ATOM 4127 C C . ALA B 1 238 ? -3.377 42.875 9.773 1 88.5 238 ALA B C 1
ATOM 4129 O O . ALA B 1 238 ? -3.312 44.094 9.969 1 88.5 238 ALA B O 1
ATOM 4130 N N . MET B 1 239 ? -3.93 42.094 10.555 1 89.44 239 MET B N 1
ATOM 4131 C CA . MET B 1 239 ? -4.523 42.562 11.805 1 89.44 239 MET B CA 1
ATOM 4132 C C . MET B 1 239 ? -3.461 43.125 12.727 1 89.44 239 MET B C 1
ATOM 4134 O O . MET B 1 239 ? -3.672 44.188 13.336 1 89.44 239 MET B O 1
ATOM 4138 N N . MET B 1 240 ? -2.361 42.438 12.766 1 89.88 240 MET B N 1
ATOM 4139 C CA . MET B 1 240 ? -1.274 42.906 13.617 1 89.88 240 MET B CA 1
ATOM 4140 C C . MET B 1 240 ? -0.704 44.25 13.102 1 89.88 240 MET B C 1
ATOM 4142 O O . MET B 1 240 ? -0.419 45.156 13.891 1 89.88 240 MET B O 1
ATOM 4146 N N . ALA B 1 241 ? -0.503 44.25 11.805 1 89.38 241 ALA B N 1
ATOM 4147 C CA . ALA B 1 241 ? -0.052 45.5 11.195 1 89.38 241 ALA B CA 1
ATOM 4148 C C . ALA B 1 241 ? -1.046 46.625 11.461 1 89.38 241 ALA B C 1
ATOM 4150 O O . ALA B 1 241 ? -0.649 47.75 11.742 1 89.38 241 ALA B O 1
ATOM 4151 N N . GLY B 1 242 ? -2.289 46.344 11.328 1 89.31 242 GLY B N 1
ATOM 4152 C CA . GLY B 1 242 ? -3.328 47.312 11.586 1 89.31 242 GLY B CA 1
ATOM 4153 C C . GLY B 1 242 ? -3.334 47.812 13.023 1 89.31 242 GLY B C 1
ATOM 4154 O O . GLY B 1 242 ? -3.582 49 13.273 1 89.31 242 GLY B O 1
ATOM 4155 N N . LEU B 1 243 ? -3.082 46.906 13.891 1 87.38 243 LEU B N 1
ATOM 4156 C CA . LEU B 1 243 ? -2.982 47.312 15.289 1 87.38 243 LEU B CA 1
ATOM 4157 C C . LEU B 1 243 ? -1.816 48.281 15.492 1 87.38 243 LEU B C 1
ATOM 4159 O O . LEU B 1 243 ? -1.934 49.25 16.234 1 87.38 243 LEU B O 1
ATOM 4163 N N . SER B 1 244 ? -0.775 47.969 14.836 1 86.56 244 SER B N 1
ATOM 4164 C CA . SER B 1 244 ? 0.417 48.812 14.938 1 86.56 244 SER B CA 1
ATOM 4165 C C . SER B 1 244 ? 0.168 50.188 14.375 1 86.56 244 SER B C 1
ATOM 4167 O O . SER B 1 244 ? 0.701 51.188 14.883 1 86.56 244 SER B O 1
ATOM 4169 N N . PHE B 1 245 ? -0.677 50.312 13.352 1 88.56 245 PHE B N 1
ATOM 4170 C CA . PHE B 1 245 ? -0.985 51.594 12.703 1 88.56 245 PHE B CA 1
ATOM 4171 C C . PHE B 1 245 ? -2.115 52.312 13.43 1 88.56 245 PHE B C 1
ATOM 4173 O O . PHE B 1 245 ? -2.381 53.469 13.164 1 88.56 245 PHE B O 1
ATOM 4180 N N . GLY B 1 246 ? -2.746 51.562 14.242 1 87.75 246 GLY B N 1
ATOM 4181 C CA . GLY B 1 246 ? -3.863 52.156 14.961 1 87.75 246 GLY B CA 1
ATOM 4182 C C . GLY B 1 246 ? -5.172 52.062 14.195 1 87.75 246 GLY B C 1
ATOM 4183 O O . GLY B 1 246 ? -6.117 52.812 14.5 1 87.75 246 GLY B O 1
ATOM 4184 N N . ILE B 1 247 ? -5.109 51.344 13.188 1 89.25 247 ILE B N 1
ATOM 4185 C CA . ILE B 1 247 ? -6.359 51.125 12.469 1 89.25 247 ILE B CA 1
ATOM 4186 C C . ILE B 1 247 ? -7.391 50.5 13.406 1 89.25 247 ILE B C 1
ATOM 4188 O O . ILE B 1 247 ? -8.562 50.906 13.398 1 89.25 247 ILE B O 1
ATOM 4192 N N . TRP B 1 248 ? -6.938 49.5 14.133 1 89.44 248 TRP B N 1
ATOM 4193 C CA . TRP B 1 248 ? -7.723 48.969 15.234 1 89.44 248 TRP B CA 1
ATOM 4194 C C . TRP B 1 248 ? -7.109 49.344 16.578 1 89.44 248 TRP B C 1
ATOM 4196 O O . TRP B 1 248 ? -5.887 49.406 16.719 1 89.44 248 TRP B O 1
ATOM 4206 N N . LYS B 1 249 ? -7.949 49.625 17.469 1 86.25 249 LYS B N 1
ATOM 4207 C CA . LYS B 1 249 ? -7.48 50.156 18.75 1 86.25 249 LYS B CA 1
ATOM 4208 C C . LYS B 1 249 ? -7.094 49.031 19.703 1 86.25 249 LYS B C 1
ATOM 4210 O O . LYS B 1 249 ? -6.293 49.25 20.625 1 86.25 249 LYS B O 1
ATOM 4215 N N . SER B 1 250 ? -7.871 47.969 19.562 1 84.69 250 SER B N 1
ATOM 4216 C CA . SER B 1 250 ? -7.613 46.844 20.469 1 84.69 250 SER B CA 1
ATOM 4217 C C . SER B 1 250 ? -7.953 45.5 19.828 1 84.69 250 SER B C 1
ATOM 4219 O O . SER B 1 250 ? -8.609 45.469 18.781 1 84.69 250 SER B O 1
ATOM 4221 N N . ARG B 1 251 ? -7.527 44.438 20.484 1 85.69 251 ARG B N 1
ATOM 4222 C CA . ARG B 1 251 ? -7.84 43.094 20.031 1 85.69 251 ARG B CA 1
ATOM 4223 C C . ARG B 1 251 ? -9.344 42.844 20.062 1 85.69 251 ARG B C 1
ATOM 4225 O O . ARG B 1 251 ? -9.867 42.062 19.25 1 85.69 251 ARG B O 1
ATOM 4232 N N . SER B 1 252 ? -9.938 43.469 20.906 1 86 252 SER B N 1
ATOM 4233 C CA . SER B 1 252 ? -11.383 43.312 21.031 1 86 252 SER B CA 1
ATOM 4234 C C . SER B 1 252 ? -12.109 43.75 19.766 1 86 252 SER B C 1
ATOM 4236 O O . SER B 1 252 ? -13.148 43.188 19.422 1 86 252 SER B O 1
ATOM 4238 N N . GLU B 1 253 ? -11.57 44.688 19.094 1 86.62 253 GLU B N 1
ATOM 4239 C CA . GLU B 1 253 ? -12.172 45.188 17.859 1 86.62 253 GLU B CA 1
ATOM 4240 C C . GLU B 1 253 ? -12.031 44.156 16.734 1 86.62 253 GLU B C 1
ATOM 4242 O O . GLU B 1 253 ? -12.789 44.188 15.758 1 86.62 253 GLU B O 1
ATOM 4247 N N . LEU B 1 254 ? -11.016 43.344 16.922 1 87.19 254 LEU B N 1
ATOM 4248 C CA . LEU B 1 254 ? -10.734 42.344 15.883 1 87.19 254 LEU B CA 1
ATOM 4249 C C . LEU B 1 254 ? -11.727 41.188 15.953 1 87.19 254 LEU B C 1
ATOM 4251 O O . LEU B 1 254 ? -11.898 40.438 14.984 1 87.19 254 LEU B O 1
ATOM 4255 N N . GLN B 1 255 ? -12.367 41.031 17.078 1 80.81 255 GLN B N 1
ATOM 4256 C CA . GLN B 1 255 ? -13.266 39.906 17.312 1 80.81 255 GLN B CA 1
ATOM 4257 C C . GLN B 1 255 ? -14.391 39.875 16.281 1 80.81 255 GLN B C 1
ATOM 4259 O O . GLN B 1 255 ? -14.875 38.812 15.914 1 80.81 255 GLN B O 1
ATOM 4264 N N . HIS B 1 256 ? -14.75 41.031 15.812 1 78.44 256 HIS B N 1
ATOM 4265 C CA . HIS B 1 256 ? -15.867 41.125 14.883 1 78.44 256 HIS B CA 1
ATOM 4266 C C . HIS B 1 256 ? -15.445 40.781 13.469 1 78.44 256 HIS B C 1
ATOM 4268 O O . HIS B 1 256 ? -16.281 40.562 12.594 1 78.44 256 HIS B O 1
ATOM 4274 N N . MET B 1 257 ? -14.203 40.562 13.273 1 78.19 257 MET B N 1
ATOM 4275 C CA . MET B 1 257 ? -13.672 40.312 11.938 1 78.19 257 MET B CA 1
ATOM 4276 C C . MET B 1 257 ? -13.773 38.844 11.578 1 78.19 257 MET B C 1
ATOM 4278 O O . MET B 1 257 ? -13.719 38.469 10.398 1 78.19 257 MET B O 1
ATOM 4282 N N . ARG B 1 258 ? -13.844 38.031 12.555 1 79.38 258 ARG B N 1
ATOM 4283 C CA . ARG B 1 258 ? -13.938 36.625 12.25 1 79.38 258 ARG B CA 1
ATOM 4284 C C . ARG B 1 258 ? -15.391 36.188 12.039 1 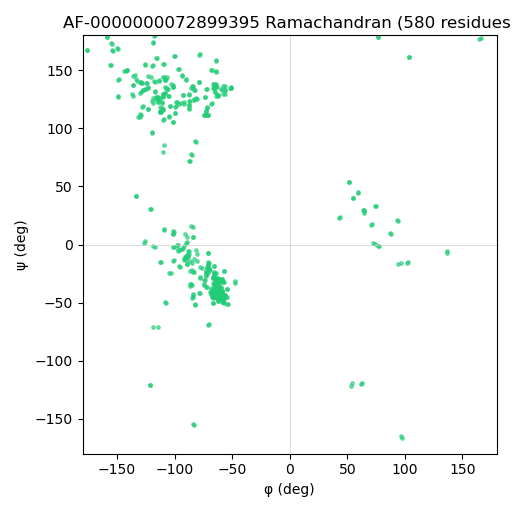79.38 258 ARG B C 1
ATOM 4286 O O . ARG B 1 258 ? -16.266 36.531 12.828 1 79.38 258 ARG B O 1
ATOM 4293 N N . GLN B 1 259 ? -15.609 35.625 10.875 1 85.88 259 GLN B N 1
ATOM 4294 C CA . GLN B 1 259 ? -16.922 35.094 10.547 1 85.88 259 GLN B CA 1
ATOM 4295 C C . GLN B 1 259 ? -16.844 33.562 10.367 1 85.88 259 GLN B C 1
ATOM 4297 O O . GLN B 1 259 ? -16 33.062 9.633 1 85.88 259 GLN B O 1
ATOM 4302 N N . THR B 1 260 ? -17.688 32.938 11.07 1 91.25 260 THR B N 1
ATOM 4303 C CA . THR B 1 260 ? -17.75 31.484 11.008 1 91.25 260 THR B CA 1
ATOM 4304 C C . THR B 1 260 ? -18.547 31.016 9.781 1 91.25 260 THR B C 1
ATOM 4306 O O . THR B 1 260 ? -19.641 31.516 9.523 1 91.25 260 THR B O 1
ATOM 4309 N N . GLU B 1 261 ? -17.938 30.188 8.977 1 94 261 GLU B N 1
ATOM 4310 C CA . GLU B 1 261 ? -18.641 29.578 7.848 1 94 261 GLU B CA 1
ATOM 4311 C C . GLU B 1 261 ? -19.453 28.359 8.289 1 94 261 GLU B C 1
ATOM 4313 O O . GLU B 1 261 ? -20.641 28.266 8.008 1 94 261 GLU B O 1
ATOM 4318 N N . ARG B 1 262 ? -18.797 27.453 8.977 1 96.25 262 ARG B N 1
ATOM 4319 C CA . ARG B 1 262 ? -19.438 26.219 9.406 1 96.25 262 ARG B CA 1
ATOM 4320 C C . ARG B 1 262 ? -18.844 25.734 10.727 1 96.25 262 ARG B C 1
ATOM 4322 O O . ARG B 1 262 ? -17.656 25.891 10.969 1 96.25 262 ARG B O 1
ATOM 4329 N N . ILE B 1 263 ? -19.719 25.203 11.562 1 97.25 263 ILE B N 1
ATOM 4330 C CA . ILE B 1 263 ? -19.328 24.594 12.828 1 97.25 263 ILE B CA 1
ATOM 4331 C C . ILE B 1 263 ? -19.531 23.078 12.75 1 97.25 263 ILE B C 1
ATOM 4333 O O . ILE B 1 263 ? -20.578 22.609 12.305 1 97.25 263 ILE B O 1
ATOM 4337 N N . PHE B 1 264 ? -18.531 22.312 13.055 1 97.94 264 PHE B N 1
ATOM 4338 C CA . PHE B 1 264 ? -18.609 20.859 13.125 1 97.94 264 PHE B CA 1
ATOM 4339 C C . PHE B 1 264 ? -18.656 20.391 14.57 1 97.94 264 PHE B C 1
ATOM 4341 O O . PHE B 1 264 ? -17.734 20.672 15.344 1 97.94 264 PHE B O 1
ATOM 4348 N N . LEU B 1 265 ? -19.688 19.719 14.984 1 97.62 265 LEU B N 1
ATOM 4349 C CA . LEU B 1 265 ? -19.844 19.203 16.344 1 97.62 265 LEU B CA 1
ATOM 4350 C C . LEU B 1 265 ? -19.562 17.703 16.375 1 97.62 265 LEU B C 1
ATOM 4352 O O . LEU B 1 265 ? -19.922 16.969 15.461 1 97.62 265 LEU B O 1
ATOM 4356 N N . PRO B 1 266 ? -18.828 17.328 17.438 1 96.38 266 PRO B N 1
ATOM 4357 C CA . PRO B 1 266 ? -18.594 15.883 17.547 1 96.38 266 PRO B CA 1
ATOM 4358 C C . PRO B 1 266 ? -19.891 15.078 17.641 1 96.38 266 PRO B C 1
ATOM 4360 O O . PRO B 1 266 ? -20.844 15.5 18.297 1 96.38 266 PRO B O 1
ATOM 4363 N N . VAL B 1 267 ? -19.906 14.062 16.859 1 94.56 267 VAL B N 1
ATOM 4364 C CA . VAL B 1 267 ? -21.047 13.156 16.906 1 94.56 267 VAL B CA 1
ATOM 4365 C C . VAL B 1 267 ? -20.859 12.133 18.031 1 94.56 267 VAL B C 1
ATOM 4367 O O . VAL B 1 267 ? -19.797 11.484 18.109 1 94.56 267 VAL B O 1
ATOM 4370 N N . GLU B 1 268 ? -21.906 11.961 18.734 1 88.44 268 GLU B N 1
ATOM 4371 C CA . GLU B 1 268 ? -21.828 11.055 19.875 1 88.44 268 GLU B CA 1
ATOM 4372 C C . GLU B 1 268 ? -21.562 9.625 19.438 1 88.44 268 GLU B C 1
ATOM 4374 O O . GLU B 1 268 ? -22.141 9.156 18.438 1 88.44 268 GLU B O 1
ATOM 4379 N N . ASN B 1 269 ? -20.703 8.867 20.016 1 88.31 269 ASN B N 1
ATOM 4380 C CA . ASN B 1 269 ? -20.422 7.441 19.875 1 88.31 269 ASN B CA 1
ATOM 4381 C C . ASN B 1 269 ? -19.625 7.141 18.609 1 88.31 269 ASN B C 1
ATOM 4383 O O . ASN B 1 269 ? -19.312 5.984 18.328 1 88.31 269 ASN B O 1
ATOM 4387 N N . ARG B 1 270 ? -19.312 8.141 17.797 1 90.81 270 ARG B N 1
ATOM 4388 C CA . ARG B 1 270 ? -18.531 7.898 16.578 1 90.81 270 ARG B CA 1
ATOM 4389 C C . ARG B 1 270 ? -17.125 7.398 16.938 1 90.81 270 ARG B C 1
ATOM 4391 O O . ARG B 1 270 ? -16.562 6.582 16.203 1 90.81 270 ARG B O 1
ATOM 4398 N N . TRP B 1 271 ? -16.672 7.934 18.016 1 88.75 271 TRP B N 1
ATOM 4399 C CA . TRP B 1 271 ? -15.352 7.504 18.422 1 88.75 271 TRP B CA 1
ATOM 4400 C C . TRP B 1 271 ? -15.32 6 18.688 1 88.75 271 TRP B C 1
ATOM 4402 O O . TRP B 1 271 ? -14.312 5.336 18.422 1 88.75 271 TRP B O 1
ATOM 4412 N N . LEU B 1 272 ? -16.406 5.449 19.141 1 91.38 272 LEU B N 1
ATOM 4413 C CA . LEU B 1 272 ? -16.453 4.023 19.438 1 91.38 272 LEU B CA 1
ATOM 4414 C C . LEU B 1 272 ? -16.234 3.195 18.172 1 91.38 272 LEU B C 1
ATOM 4416 O O . LEU B 1 272 ? -15.648 2.111 18.234 1 91.38 272 LEU B O 1
ATOM 4420 N N . ASP B 1 273 ? -16.672 3.742 17.078 1 92.25 273 ASP B N 1
ATOM 4421 C CA . ASP B 1 273 ? -16.516 3.064 15.789 1 92.25 273 ASP B CA 1
ATOM 4422 C C . ASP B 1 273 ? -15.078 3.207 15.266 1 92.25 273 ASP B C 1
ATOM 4424 O O . ASP B 1 273 ? -14.578 2.322 14.578 1 92.25 273 ASP B O 1
ATOM 4428 N N . TYR B 1 274 ? -14.414 4.309 15.648 1 95.69 274 TYR B N 1
ATOM 4429 C CA . TYR B 1 274 ? -13.117 4.613 15.047 1 95.69 274 TYR B CA 1
ATOM 4430 C C . TYR B 1 274 ? -11.977 4.211 15.969 1 95.69 274 TYR B C 1
ATOM 4432 O O . TYR B 1 274 ? -10.828 4.098 15.531 1 95.69 274 TYR B O 1
ATOM 4440 N N . ALA B 1 275 ? -12.32 3.936 17.203 1 95.38 275 ALA B N 1
ATOM 4441 C CA . ALA B 1 275 ? -11.273 3.58 18.156 1 95.38 275 ALA B CA 1
ATOM 4442 C C . ALA B 1 275 ? -10.5 2.346 17.703 1 95.38 275 ALA B C 1
ATOM 4444 O O . ALA B 1 275 ? -9.266 2.359 17.656 1 95.38 275 ALA B O 1
ATOM 4445 N N . PRO B 1 276 ? -11.234 1.261 17.328 1 96.12 276 PRO B N 1
ATOM 4446 C CA . PRO B 1 276 ? -10.484 0.1 16.844 1 96.12 276 PRO B CA 1
ATOM 4447 C C . PRO B 1 276 ? -9.742 0.383 15.531 1 96.12 276 PRO B C 1
ATOM 4449 O O . PRO B 1 276 ? -8.656 -0.161 15.312 1 96.12 276 PRO B O 1
ATOM 4452 N N . LEU B 1 277 ? -10.289 1.172 14.688 1 96.81 277 LEU B N 1
ATOM 4453 C CA . LEU B 1 277 ? -9.648 1.537 13.43 1 96.81 277 LEU B CA 1
ATOM 4454 C C . LEU B 1 277 ? -8.383 2.344 13.68 1 96.81 277 LEU B C 1
ATOM 4456 O O . LEU B 1 277 ? -7.355 2.117 13.031 1 96.81 277 LEU B O 1
ATOM 4460 N N . TYR B 1 278 ? -8.477 3.244 14.641 1 97.38 278 TYR B N 1
ATOM 4461 C CA . TYR B 1 278 ? -7.312 4.035 15.008 1 97.38 278 TYR B CA 1
ATOM 4462 C C . TYR B 1 278 ? -6.207 3.148 15.57 1 97.38 278 TYR B C 1
ATOM 4464 O O . TYR B 1 278 ? -5.031 3.338 15.258 1 97.38 278 TYR B O 1
ATOM 4472 N N . SER B 1 279 ? -6.586 2.229 16.406 1 97.12 279 SER B N 1
ATOM 4473 C CA . SER B 1 279 ? -5.621 1.285 16.969 1 97.12 279 SER B CA 1
ATOM 4474 C C . SER B 1 279 ? -4.934 0.485 15.859 1 97.12 279 SER B C 1
ATOM 4476 O O . SER B 1 279 ? -3.717 0.287 15.898 1 97.12 279 SER B O 1
ATOM 4478 N N . SER B 1 280 ? -5.695 0.012 14.875 1 97.06 280 SER B N 1
ATOM 4479 C CA . SER B 1 280 ? -5.148 -0.727 13.742 1 97.06 280 SER B CA 1
ATOM 4480 C C . SER B 1 280 ? -4.234 0.154 12.898 1 97.06 280 SER B C 1
ATOM 4482 O O . SER B 1 280 ? -3.215 -0.311 12.383 1 97.06 280 SER B O 1
ATOM 4484 N N . TRP B 1 281 ? -4.648 1.396 12.766 1 98 281 TRP B N 1
ATOM 4485 C CA . TRP B 1 281 ? -3.82 2.332 12.008 1 98 281 TRP B CA 1
ATOM 4486 C C . TRP B 1 281 ? -2.48 2.559 12.703 1 98 281 TRP B C 1
ATOM 4488 O O . TRP B 1 281 ? -1.436 2.604 12.047 1 98 281 TRP B O 1
ATOM 4498 N N . LYS B 1 282 ? -2.502 2.648 14.023 1 96.75 282 LYS B N 1
ATOM 4499 C CA . LYS B 1 282 ? -1.259 2.785 14.773 1 96.75 282 LYS B CA 1
ATOM 4500 C C . LYS B 1 282 ? -0.355 1.573 14.562 1 96.75 282 LYS B C 1
ATOM 4502 O O . LYS B 1 282 ? 0.864 1.714 14.453 1 96.75 282 LYS B O 1
ATOM 4507 N N . ASN B 1 283 ? -1.007 0.475 14.562 1 96.75 283 ASN B N 1
ATOM 4508 C CA . ASN B 1 283 ? -0.255 -0.746 14.289 1 96.75 283 ASN B CA 1
ATOM 4509 C C . ASN B 1 283 ? 0.378 -0.721 12.906 1 96.75 283 ASN B C 1
ATOM 4511 O O . ASN B 1 283 ? 1.514 -1.166 12.727 1 96.75 283 ASN B O 1
ATOM 4515 N N . ALA B 1 284 ? -0.387 -0.305 11.914 1 97.44 284 ALA B N 1
ATOM 4516 C CA . ALA B 1 284 ? 0.13 -0.181 10.555 1 97.44 284 ALA B CA 1
ATOM 4517 C C . ALA B 1 284 ? 1.347 0.739 10.508 1 97.44 284 ALA B C 1
ATOM 4519 O O . ALA B 1 284 ? 2.346 0.426 9.859 1 97.44 284 ALA B O 1
ATOM 4520 N N . VAL B 1 285 ? 1.259 1.88 11.227 1 96.88 285 VAL B N 1
ATOM 4521 C CA . VAL B 1 285 ? 2.365 2.83 11.281 1 96.88 285 VAL B CA 1
ATOM 4522 C C . VAL B 1 285 ? 3.588 2.162 11.906 1 96.88 285 VAL B C 1
ATOM 4524 O O . VAL B 1 285 ? 4.703 2.283 11.383 1 96.88 285 VAL B O 1
ATOM 4527 N N . ARG B 1 286 ? 3.402 1.489 12.969 1 95.38 286 ARG B N 1
ATOM 4528 C CA . ARG B 1 286 ? 4.5 0.827 13.672 1 95.38 286 ARG B CA 1
ATOM 4529 C C . ARG B 1 286 ? 5.203 -0.174 12.758 1 95.38 286 ARG B C 1
ATOM 4531 O O . ARG B 1 286 ? 6.43 -0.299 12.797 1 95.38 286 ARG B O 1
ATOM 4538 N N . ARG B 1 287 ? 4.461 -0.897 11.961 1 95.44 287 ARG B N 1
ATOM 4539 C CA . ARG B 1 287 ? 5.012 -1.923 11.078 1 95.44 287 ARG B CA 1
ATOM 4540 C C . ARG B 1 287 ? 5.895 -1.303 10 1 95.44 287 ARG B C 1
ATOM 4542 O O . ARG B 1 287 ? 6.824 -1.945 9.508 1 95.44 287 ARG B O 1
ATOM 4549 N N . LEU B 1 288 ? 5.59 -0.091 9.641 1 95.81 288 LEU B N 1
ATOM 4550 C CA . LEU B 1 288 ? 6.312 0.528 8.531 1 95.81 288 LEU B CA 1
ATOM 4551 C C . LEU B 1 288 ? 7.438 1.422 9.047 1 95.81 288 LEU B C 1
ATOM 4553 O O . LEU B 1 288 ? 8.18 2.014 8.266 1 95.81 288 LEU B O 1
ATOM 4557 N N . CYS B 1 289 ? 7.578 1.504 10.383 1 95 289 CYS B N 1
ATOM 4558 C CA . CYS B 1 289 ? 8.656 2.281 10.977 1 95 289 CYS B CA 1
ATOM 4559 C C . CYS B 1 289 ? 10.008 1.64 10.703 1 95 289 CYS B C 1
ATOM 4561 O O . CYS B 1 289 ? 10.094 0.431 10.477 1 95 289 CYS B O 1
ATOM 4563 N N . HIS B 1 290 ? 11.031 2.43 10.625 1 94.25 290 HIS B N 1
ATOM 4564 C CA . HIS B 1 290 ? 12.414 1.991 10.453 1 94.25 290 HIS B CA 1
ATOM 4565 C C . HIS B 1 290 ? 12.578 1.188 9.164 1 94.25 290 HIS B C 1
ATOM 4567 O O . HIS B 1 290 ? 13.148 0.093 9.188 1 94.25 290 HIS B O 1
ATOM 4573 N N . TRP B 1 291 ? 12.016 1.686 8.117 1 93.12 291 TRP B N 1
ATOM 4574 C CA . TRP B 1 291 ? 12.078 1.055 6.801 1 93.12 291 TRP B CA 1
ATOM 4575 C C . TRP B 1 291 ? 13.352 1.445 6.07 1 93.12 291 TRP B C 1
ATOM 4577 O O . TRP B 1 291 ? 14.023 0.593 5.48 1 93.12 291 TRP B O 1
ATOM 4587 N N . TYR B 1 292 ? 13.672 2.709 6.082 1 88.81 292 TYR B N 1
ATOM 4588 C CA . TYR B 1 292 ? 14.852 3.193 5.371 1 88.81 292 TYR B CA 1
ATOM 4589 C C . TYR B 1 292 ? 16.062 3.254 6.297 1 88.81 292 TYR B C 1
ATOM 4591 O O . TYR B 1 292 ? 15.922 3.465 7.5 1 88.81 292 TYR B O 1
#

Solvent-accessible surface area (backbone atoms only — not comparable to full-atom values): 30110 Å² total; per-residue (Å²): 132,81,74,66,56,72,85,72,46,79,81,87,60,56,20,40,35,82,81,73,42,60,44,57,36,86,78,75,73,44,71,41,74,35,26,51,59,65,44,66,65,24,15,26,34,53,36,66,66,45,80,45,68,58,32,31,35,38,38,25,36,58,29,33,36,40,37,32,26,43,29,77,47,75,47,76,47,91,62,44,35,41,54,38,74,25,47,25,55,85,90,45,53,33,18,23,32,32,34,50,39,73,48,39,42,55,51,55,51,39,41,39,70,51,62,54,46,90,50,80,84,45,48,59,60,48,41,65,71,43,95,63,34,76,70,29,36,34,36,71,14,72,77,14,38,41,46,70,72,62,35,72,28,23,39,8,30,39,41,34,49,47,81,83,59,39,42,48,23,55,49,30,14,47,54,50,33,50,35,50,52,51,41,49,36,52,50,48,48,30,72,74,66,67,55,85,56,55,52,32,38,43,24,33,71,60,53,71,40,61,61,58,48,39,48,36,11,23,68,58,58,17,34,32,40,33,38,67,68,37,62,22,34,64,48,12,43,49,51,42,25,30,42,56,71,52,76,37,88,48,74,75,68,51,61,76,71,66,49,78,61,48,76,33,65,45,51,86,69,48,40,69,69,41,48,64,54,50,52,52,43,51,49,53,44,60,46,28,42,73,63,103,133,81,75,67,57,73,84,74,46,78,81,88,61,56,20,39,35,81,83,72,42,60,46,56,36,86,77,74,74,45,70,42,74,35,27,50,58,64,44,65,66,24,14,26,34,51,37,65,65,45,81,45,69,59,31,32,35,38,36,26,37,60,30,34,36,40,36,32,25,44,31,76,49,75,47,77,47,91,59,45,34,42,52,38,74,26,46,25,54,84,90,44,52,31,19,24,32,32,34,51,40,73,49,37,41,56,52,55,52,38,41,39,68,51,61,53,46,89,50,80,83,47,49,60,60,48,40,64,71,44,94,62,33,77,71,29,38,33,36,72,14,74,78,15,38,40,46,69,72,64,35,70,28,23,36,10,31,39,40,34,49,46,82,82,60,39,40,48,24,54,48,32,14,46,53,50,36,50,36,50,52,52,40,50,35,52,52,48,48,30,71,72,68,68,55,85,58,55,52,32,36,45,24,33,73,60,54,70,40,61,62,57,48,37,49,35,10,24,67,59,58,17,33,33,43,32,41,66,68,37,64,23,35,63,46,12,44,49,50,41,25,30,43,56,71,52,76,39,89,47,73,74,66,51,60,75,70,65,48,77,61,48,76,34,66,45,50,84,70,48,39,70,69,40,49,62,54,50,54,52,42,52,50,54,44,60,48,30,43,74,62,102

pLDDT: mean 89.41, std 8.91, range [42.25, 98.69]

Sequence (584 aa):
MLDIPKSMLPEIKDSCGSHWGSIHKNIFGAEIPIRCVVSDQGASLFGSLSFNQGDVRLTMGTGSFVSYNTSEKPHASVSGLYPVVGWKIGDEVVFIAEGHSSDTATVIEWCREIDLFEDYDEIEKIITSIPNSDDVFFVPAFSGIQAPINDETVATGFIGIKPSTRKAHLLRAAVESLAFRVYQMCQLMYQETGQVVTKMRVDGGVSRNDFLMQLISDLTMMTIDRPVFIESAAHGAAMMAGLSFGIWKSRSELQHMRQTERIFLPVENRWLDYAPLYSSWKNAVRRLCHWYMLDIPKSMLPEIKDSCGSHWGSIHKNIFGAEIPIRCVVSDQGASLFGSLSFNQGDVRLTMGTGSFVSYNTSEKPHASVSGLYPVVGWKIGDEVVFIAEGHSSDTATVIEWCREIDLFEDYDEIEKIITSIPNSDDVFFVPAFSGIQAPINDETVATGFIGIKPSTRKAHLLRAAVESLAFRVYQMCQLMYQETGQVVTKMRVDGGVSRNDFLMQLISDLTMMTIDRPVFIESAAHGAAMMAGLSFGIWKSRSELQHMRQTERIFLPVENRWLDYAPLYSSWKNAVRRLCHWY

InterPro domains:
  IPR018485 Carbohydrate kinase FGGY, C-terminal [PF02782] (58-243)
  IPR043129 ATPase, nucleotide binding domain [SSF53067] (51-291)

Radius of gyration: 32.52 Å; Cα contacts (8 Å, |Δi|>4): 1220; chains: 2; bounding box: 53×104×62 Å